Protein AF-A0A8B7N4U1-F1 (afdb_monomer_lite)

Radius of gyration: 38.68 Å; chains: 1; bounding box: 93×61×115 Å

Foldseek 3Di:
DPPQLAFPPPRDHAAPPQQFWFAFPVGDTGGLNVQVVVVVVPFQADPPPGDHGDDDSVPGDTPCVSHPPPDDDPPCPDDPDDPPPPPQADPVPRDGFFKAFLVVRDTDDPVCCVPVNVPTQMDTVCVQPPDPDPVVVVVCCCVDPLVVLVVVLVVLVVVLVVLVVVLVVLVVVLVVVVVVVVVVVVVVVVVVVVVVVCPPPDDPVVVVVVVVVVVVVVVVVVVVVVVSVVSVVVSVVSVVVSVVSVVVSVVSVVVSVCVVRPVLRDAQPLEEEQEAQVSLVVCLRRLHQHDDPHQREYEYAAALVGGHPCLQSSLVSSVVSVHQYAYHNNNQQAPVPPPPFPVCVSCVNVLVVQVLVSYQEYAHADFQVSLVSSQEQHLYYHYEDSFLVCLVRVQNSVVSNVVRLPPDPDPPDPDPDPPPPPDPPLQAREYEYEYDLPYFLVRNPDARPDDLRYAYEYEYEPDALVSLVRVLSNCCNRFQDPDPDQRQHEYEYHACCRDDLVSLLVVLVSCLPGHSHQEYEYEDPPDDPVSVVVSQVSNVVSNRHYDHDDPDD

Organism: Hyalella azteca (NCBI:txid294128)

Structure (mmCIF, N/CA/C/O backbone):
data_AF-A0A8B7N4U1-F1
#
_entry.id   AF-A0A8B7N4U1-F1
#
loop_
_atom_site.group_PDB
_atom_site.id
_atom_site.type_symbol
_atom_site.label_atom_id
_atom_site.label_alt_id
_atom_site.label_comp_id
_atom_site.label_asym_id
_atom_site.label_entity_id
_atom_site.label_seq_id
_atom_site.pdbx_PDB_ins_code
_atom_site.Cartn_x
_atom_site.Cartn_y
_atom_site.Cartn_z
_atom_site.occupancy
_atom_site.B_iso_or_equiv
_atom_site.auth_seq_id
_atom_site.auth_comp_id
_atom_site.auth_asym_id
_atom_site.auth_atom_id
_atom_site.pdbx_PDB_model_num
ATOM 1 N N . MET A 1 1 ? -10.792 -13.891 35.153 1.00 32.00 1 MET A N 1
ATOM 2 C CA . MET A 1 1 ? -9.806 -14.849 35.701 1.00 32.00 1 MET A CA 1
ATOM 3 C C . MET A 1 1 ? -8.761 -14.051 36.466 1.00 32.00 1 MET A C 1
ATOM 5 O O . MET A 1 1 ? -8.187 -13.147 35.876 1.00 32.00 1 MET A O 1
ATOM 9 N N . ASN A 1 2 ? -8.558 -14.320 37.758 1.00 32.09 2 ASN A N 1
ATOM 10 C CA . ASN A 1 2 ? -7.454 -13.729 38.524 1.00 32.09 2 ASN A CA 1
ATOM 11 C C . ASN A 1 2 ? -6.152 -14.365 38.026 1.00 32.09 2 ASN A C 1
ATOM 13 O O . ASN A 1 2 ? -5.870 -15.515 38.356 1.00 32.09 2 ASN A O 1
ATOM 17 N N . VAL A 1 3 ? -5.397 -13.662 37.183 1.00 50.69 3 VAL A N 1
ATOM 18 C CA . VAL A 1 3 ? -4.072 -14.124 36.756 1.00 50.69 3 VAL A CA 1
ATOM 19 C C . VAL A 1 3 ? -3.144 -13.972 37.959 1.00 50.69 3 VAL A C 1
ATOM 21 O O . VAL A 1 3 ? -2.746 -12.863 38.308 1.00 50.69 3 VAL A O 1
ATOM 24 N N . GLN A 1 4 ? -2.862 -15.073 38.655 1.00 59.12 4 GLN A N 1
ATOM 25 C CA . GLN A 1 4 ? -1.887 -15.076 39.743 1.00 59.12 4 GLN A CA 1
ATOM 26 C C . GLN A 1 4 ? -0.494 -14.770 39.175 1.00 59.12 4 GLN A C 1
ATOM 28 O O . GLN A 1 4 ? -0.044 -15.411 38.229 1.00 59.12 4 GLN A O 1
ATOM 33 N N . ALA A 1 5 ? 0.199 -13.791 39.760 1.00 83.56 5 ALA A N 1
ATOM 34 C CA . ALA A 1 5 ? 1.549 -13.369 39.379 1.00 83.56 5 ALA A CA 1
ATOM 35 C C . ALA A 1 5 ? 2.645 -14.325 39.905 1.00 83.56 5 ALA A C 1
ATOM 37 O O . ALA A 1 5 ? 3.668 -13.884 40.433 1.00 83.56 5 ALA A O 1
ATOM 38 N N . LEU A 1 6 ? 2.415 -15.635 39.795 1.00 92.88 6 LEU A N 1
ATOM 39 C CA . LEU A 1 6 ? 3.290 -16.692 40.302 1.00 92.88 6 LEU A CA 1
ATOM 40 C C . LEU A 1 6 ? 3.797 -17.565 39.148 1.00 92.88 6 LEU A C 1
ATOM 42 O O . LEU A 1 6 ? 3.099 -17.789 38.160 1.00 92.88 6 LEU A O 1
ATOM 46 N N . CYS A 1 7 ? 5.022 -18.068 39.270 1.00 95.50 7 CYS A N 1
ATOM 47 C CA . CYS A 1 7 ? 5.574 -19.036 38.328 1.00 95.50 7 CYS A CA 1
ATOM 48 C C . CYS A 1 7 ? 4.971 -20.427 38.575 1.00 95.50 7 CYS A C 1
ATOM 50 O O . CYS A 1 7 ? 5.138 -20.969 39.658 1.00 95.50 7 CYS A O 1
ATOM 52 N N . ASN A 1 8 ? 4.384 -21.069 37.561 1.00 91.94 8 ASN A N 1
ATOM 53 C CA . ASN A 1 8 ? 3.766 -22.402 37.704 1.00 91.94 8 ASN A CA 1
ATOM 54 C C . ASN A 1 8 ? 4.755 -23.562 37.963 1.00 91.94 8 ASN A C 1
ATOM 56 O O . ASN A 1 8 ? 4.328 -24.706 38.072 1.00 91.94 8 ASN A O 1
ATOM 60 N N . VAL A 1 9 ? 6.066 -23.298 37.998 1.00 95.38 9 VAL A N 1
ATOM 61 C CA . VAL A 1 9 ? 7.100 -24.320 38.260 1.00 95.38 9 VAL A CA 1
ATOM 62 C C . VAL A 1 9 ? 7.643 -24.215 39.681 1.00 95.38 9 VAL A C 1
ATOM 64 O O . VAL A 1 9 ? 7.761 -25.227 40.358 1.00 95.38 9 VAL A O 1
ATOM 67 N N . CYS A 1 10 ? 7.992 -23.008 40.133 1.00 96.06 10 CYS A N 1
ATOM 68 C CA . CYS A 1 10 ? 8.557 -22.795 41.470 1.00 96.06 10 CYS A CA 1
ATOM 69 C C . CYS A 1 10 ? 7.592 -22.130 42.455 1.00 96.06 10 CYS A C 1
ATOM 71 O O . CYS A 1 10 ? 7.993 -21.866 43.581 1.00 96.06 10 CYS A O 1
ATOM 73 N N . GLU A 1 11 ? 6.378 -21.787 42.015 1.00 94.69 11 GLU A N 1
ATOM 74 C CA . GLU A 1 11 ? 5.329 -21.090 42.778 1.00 94.69 11 GLU A CA 1
ATOM 75 C C . GLU A 1 11 ? 5.748 -19.730 43.367 1.00 94.69 11 GLU A C 1
ATOM 77 O O . GLU A 1 11 ? 4.992 -19.092 44.094 1.00 94.69 11 GLU A O 1
ATOM 82 N N . ASN A 1 12 ? 6.929 -19.226 43.000 1.00 94.38 12 ASN A N 1
ATOM 83 C CA . ASN A 1 12 ? 7.430 -17.934 43.446 1.00 94.38 12 ASN A CA 1
ATOM 84 C C . ASN A 1 12 ? 6.853 -16.785 42.617 1.00 94.38 12 ASN A C 1
ATOM 86 O O . ASN A 1 12 ? 6.652 -16.895 41.401 1.00 94.38 12 ASN A O 1
ATOM 90 N N . THR A 1 13 ? 6.689 -15.640 43.273 1.00 92.38 13 THR A N 1
ATOM 91 C CA . THR A 1 13 ? 6.266 -14.393 42.642 1.00 92.38 13 THR A CA 1
ATOM 92 C C . THR A 1 13 ? 7.304 -13.886 41.651 1.00 92.38 13 THR A C 1
ATOM 94 O O . THR A 1 13 ? 8.507 -13.860 41.932 1.00 92.38 13 THR A O 1
ATOM 97 N N . PHE A 1 14 ? 6.841 -13.447 40.484 1.00 94.19 14 PHE A N 1
ATOM 98 C CA . PHE A 1 14 ? 7.719 -12.863 39.478 1.00 94.19 14 PHE A CA 1
ATOM 99 C C . PHE A 1 14 ? 8.368 -11.562 39.974 1.00 94.19 14 PHE A C 1
ATOM 101 O O . PHE A 1 14 ? 7.792 -10.820 40.763 1.00 94.19 14 PHE A O 1
ATOM 108 N N . ASN A 1 15 ? 9.583 -11.263 39.514 1.00 90.44 15 ASN A N 1
ATOM 109 C CA . ASN A 1 15 ? 10.292 -10.022 39.833 1.00 90.44 15 ASN A CA 1
ATOM 110 C C . ASN A 1 15 ? 11.235 -9.600 38.691 1.00 90.44 15 ASN A C 1
ATOM 112 O O . ASN A 1 15 ? 11.436 -10.336 37.729 1.00 90.44 15 ASN A O 1
ATOM 116 N N . SER A 1 16 ? 11.832 -8.410 38.772 1.00 87.25 16 SER A N 1
ATOM 117 C CA . SER A 1 16 ? 12.709 -7.872 37.718 1.00 87.25 16 SER A CA 1
ATOM 118 C C . SER A 1 16 ? 14.135 -8.440 37.711 1.00 87.25 16 SER A C 1
ATOM 120 O O . SER A 1 16 ? 14.919 -8.083 36.827 1.00 87.25 16 SER A O 1
ATOM 122 N N . THR A 1 17 ? 14.491 -9.317 38.656 1.00 86.25 17 THR A N 1
ATOM 123 C CA . THR A 1 17 ? 15.868 -9.777 38.888 1.00 86.25 17 THR A CA 1
ATOM 124 C C . THR A 1 17 ? 16.015 -11.284 38.686 1.00 86.25 17 THR A C 1
ATOM 126 O O . THR A 1 17 ? 16.475 -11.713 37.629 1.00 86.25 17 THR A O 1
ATOM 129 N N . THR A 1 18 ? 15.641 -12.087 39.679 1.00 83.19 18 THR A N 1
ATOM 130 C CA . THR A 1 18 ? 15.856 -13.541 39.730 1.00 83.19 18 THR A CA 1
ATOM 131 C C . THR A 1 18 ? 14.679 -14.331 39.171 1.00 83.19 18 THR A C 1
ATOM 133 O O . THR A 1 18 ? 14.874 -15.377 38.558 1.00 83.19 18 THR A O 1
ATOM 136 N N . HIS A 1 19 ? 13.466 -13.800 39.308 1.00 92.62 19 HIS A N 1
ATOM 137 C CA . HIS A 1 19 ? 12.226 -14.427 38.865 1.00 92.62 19 HIS A CA 1
ATOM 138 C C . HIS A 1 19 ? 11.604 -13.656 37.696 1.00 92.62 19 HIS A C 1
ATOM 140 O O . HIS A 1 19 ? 10.411 -13.363 37.703 1.00 92.62 19 HIS A O 1
ATOM 146 N N . LYS A 1 20 ? 12.410 -13.309 36.683 1.00 93.94 20 LYS A N 1
ATOM 147 C CA . LYS A 1 20 ? 11.917 -12.585 35.498 1.00 93.94 20 LYS A CA 1
ATOM 148 C C . LYS A 1 20 ? 10.909 -13.439 34.728 1.00 93.94 20 LYS A C 1
ATOM 150 O O . LYS A 1 20 ? 11.302 -14.528 34.312 1.00 93.94 20 LYS A O 1
ATOM 155 N N . PRO A 1 21 ? 9.664 -12.980 34.523 1.00 95.56 21 PRO A N 1
ATOM 156 C CA . PRO A 1 21 ? 8.657 -13.716 33.764 1.00 95.56 21 PRO A CA 1
ATOM 157 C C . PRO A 1 21 ? 9.014 -13.694 32.278 1.00 95.56 21 PRO A C 1
ATOM 159 O O . PRO A 1 21 ? 9.057 -12.624 31.677 1.00 95.56 21 PRO A O 1
ATOM 162 N N . LEU A 1 22 ? 9.269 -14.854 31.684 1.00 94.69 22 LEU A N 1
ATOM 163 C CA . LEU A 1 22 ? 9.625 -15.018 30.278 1.00 94.69 22 LEU A CA 1
ATOM 164 C C . LEU A 1 22 ? 8.561 -15.819 29.537 1.00 94.69 22 LEU A C 1
ATOM 166 O O . LEU A 1 22 ? 8.131 -16.868 30.019 1.00 94.69 22 LEU A O 1
ATOM 170 N N . VAL A 1 23 ? 8.174 -15.332 28.360 1.00 94.75 23 VAL A N 1
ATOM 171 C CA . VAL A 1 23 ? 7.119 -15.923 27.530 1.00 94.75 23 VAL A CA 1
ATOM 172 C C . VAL A 1 23 ? 7.736 -16.869 26.499 1.00 94.75 23 VAL A C 1
ATOM 174 O O . VAL A 1 23 ? 8.617 -16.478 25.731 1.00 94.75 23 VAL A O 1
ATOM 177 N N . LEU A 1 24 ? 7.280 -18.122 26.476 1.00 94.81 24 LEU A N 1
ATOM 178 C CA . LEU A 1 24 ? 7.635 -19.103 25.442 1.00 94.81 24 LEU A CA 1
ATOM 179 C C . LEU A 1 24 ? 6.849 -18.845 24.142 1.00 94.81 24 LEU A C 1
ATOM 181 O O . LEU A 1 24 ? 5.820 -18.176 24.169 1.00 94.81 24 LEU A O 1
ATOM 185 N N . GLN A 1 25 ? 7.252 -19.431 23.003 1.00 92.56 25 GLN A N 1
ATOM 186 C CA . GLN A 1 25 ? 6.502 -19.285 21.735 1.00 92.56 25 GLN A CA 1
ATOM 187 C C . GLN A 1 25 ? 5.058 -19.814 21.816 1.00 92.56 25 GLN A C 1
ATOM 189 O O . GLN A 1 25 ? 4.204 -19.350 21.070 1.00 92.56 25 GLN A O 1
ATOM 194 N N . CYS A 1 26 ? 4.781 -20.737 22.741 1.00 91.25 26 CYS A N 1
ATOM 195 C CA . CYS A 1 26 ? 3.439 -21.259 23.013 1.00 91.25 26 CYS A CA 1
ATOM 196 C C . CYS A 1 26 ? 2.567 -20.332 23.889 1.00 91.25 26 CYS A C 1
ATOM 198 O O . CYS A 1 26 ? 1.444 -20.692 24.228 1.00 91.25 26 CYS A O 1
ATOM 200 N N . GLY A 1 27 ? 3.087 -19.180 24.331 1.00 87.62 27 GLY A N 1
ATOM 201 C CA . GLY A 1 27 ? 2.367 -18.196 25.151 1.00 87.62 27 GLY A CA 1
ATOM 202 C C . GLY A 1 27 ? 2.411 -18.430 26.668 1.00 87.62 27 GLY A C 1
ATOM 203 O O . GLY A 1 27 ? 2.057 -17.537 27.434 1.00 87.62 27 GLY A O 1
ATOM 204 N N . HIS A 1 28 ? 2.890 -19.586 27.138 1.00 95.50 28 HIS A N 1
ATOM 205 C CA . HIS A 1 28 ? 3.069 -19.836 28.574 1.00 95.50 28 HIS A CA 1
ATOM 206 C C . HIS A 1 28 ? 4.260 -19.061 29.152 1.00 95.50 28 HIS A C 1
ATOM 208 O O . HIS A 1 28 ? 5.283 -18.883 28.485 1.00 95.50 28 HIS A O 1
ATOM 214 N N . THR A 1 29 ? 4.135 -18.640 30.414 1.00 95.62 29 THR A N 1
ATOM 215 C CA . THR A 1 29 ? 5.132 -17.805 31.097 1.00 95.62 29 THR A CA 1
ATOM 216 C C . THR A 1 29 ? 5.749 -18.515 32.298 1.00 95.62 29 THR A C 1
ATOM 218 O O . THR A 1 29 ? 5.033 -19.059 33.136 1.00 95.62 29 THR A O 1
ATOM 221 N N . TYR A 1 30 ? 7.078 -18.461 32.408 1.00 96.69 30 TYR A N 1
ATOM 222 C CA . TYR A 1 30 ? 7.847 -19.036 33.517 1.00 96.69 30 TYR A CA 1
ATOM 223 C C . TYR A 1 30 ? 8.977 -18.104 33.929 1.00 96.69 30 TYR A C 1
ATOM 225 O O . TYR A 1 30 ? 9.376 -17.222 33.171 1.00 96.69 30 TYR A O 1
ATOM 233 N N . CYS A 1 31 ? 9.511 -18.281 35.134 1.00 97.44 31 CYS A N 1
ATOM 234 C CA . CYS A 1 31 ? 10.613 -17.445 35.581 1.00 97.44 31 CYS A CA 1
ATOM 235 C C . CYS A 1 31 ? 11.935 -17.866 34.909 1.00 97.44 31 CYS A C 1
ATOM 237 O O . CYS A 1 31 ? 12.134 -19.037 34.577 1.00 97.44 31 CYS A O 1
ATOM 239 N N . LEU A 1 32 ? 12.859 -16.915 34.724 1.00 96.25 32 LEU A N 1
ATOM 240 C CA . LEU A 1 32 ? 14.165 -17.177 34.106 1.00 96.25 32 LEU A CA 1
ATOM 241 C C . LEU A 1 32 ? 14.942 -18.307 34.792 1.00 96.25 32 LEU A C 1
ATOM 243 O O . LEU A 1 32 ? 15.583 -19.092 34.098 1.00 96.25 32 LEU A O 1
ATOM 247 N N . ALA A 1 33 ? 14.884 -18.394 36.124 1.00 96.31 33 ALA A N 1
ATOM 248 C CA . ALA A 1 33 ? 15.535 -19.468 36.871 1.00 96.31 33 ALA A CA 1
ATOM 249 C C . ALA A 1 33 ? 15.010 -20.848 36.434 1.00 96.31 33 ALA A C 1
ATOM 251 O O . ALA A 1 33 ? 15.790 -21.676 35.974 1.00 96.31 33 ALA A O 1
ATOM 252 N N . CYS A 1 34 ? 13.688 -21.044 36.431 1.00 97.25 34 CYS A N 1
ATOM 253 C CA . CYS A 1 34 ? 13.081 -22.311 36.021 1.00 97.25 34 CYS A CA 1
ATOM 254 C C . CYS A 1 34 ? 13.363 -22.664 34.557 1.00 97.25 34 CYS A C 1
ATOM 256 O O . CYS A 1 34 ? 13.608 -23.826 34.246 1.00 97.25 34 CYS A O 1
ATOM 258 N N . LEU A 1 35 ? 13.353 -21.688 33.641 1.00 96.38 35 LEU A N 1
ATOM 259 C CA . LEU A 1 35 ? 13.675 -21.973 32.239 1.00 96.38 35 LEU A CA 1
ATOM 260 C C . LEU A 1 35 ? 15.131 -22.406 32.055 1.00 96.38 35 LEU A C 1
ATOM 262 O O . LEU A 1 35 ? 15.385 -23.291 31.243 1.00 96.38 35 LEU A O 1
ATOM 266 N N . LYS A 1 36 ? 16.076 -21.837 32.814 1.00 95.50 36 LYS A N 1
ATOM 267 C CA . LYS A 1 36 ? 17.475 -22.289 32.795 1.00 95.50 36 LYS A CA 1
ATOM 268 C C . LYS A 1 36 ? 17.616 -23.722 33.297 1.00 95.50 36 LYS A C 1
ATOM 270 O O . LYS A 1 36 ? 18.335 -24.493 32.669 1.00 95.50 36 LYS A O 1
ATOM 275 N N . ASP A 1 37 ? 16.904 -24.084 34.360 1.00 95.50 37 ASP A N 1
ATOM 276 C CA . ASP A 1 37 ? 16.927 -25.445 34.909 1.00 95.50 37 ASP A CA 1
ATOM 277 C C . ASP A 1 37 ? 16.349 -26.473 33.922 1.00 95.50 37 ASP A C 1
ATOM 279 O O . ASP A 1 37 ? 16.853 -27.586 33.777 1.00 95.50 37 ASP A O 1
ATOM 283 N N . ILE A 1 38 ? 15.318 -26.093 33.164 1.00 95.12 38 ILE A N 1
ATOM 284 C CA . ILE A 1 38 ? 14.782 -26.960 32.110 1.00 95.12 38 ILE A CA 1
ATOM 285 C C . ILE A 1 38 ? 15.762 -27.046 30.932 1.00 95.12 38 ILE A C 1
ATOM 287 O O . ILE A 1 38 ? 15.985 -28.133 30.400 1.00 95.12 38 ILE A O 1
ATOM 291 N N . GLU A 1 39 ? 16.399 -25.939 30.538 1.00 94.56 39 GLU A N 1
ATOM 292 C CA . GLU A 1 39 ? 17.424 -25.956 29.488 1.00 94.56 39 GLU A CA 1
ATOM 293 C C . GLU A 1 39 ? 18.609 -26.869 29.840 1.00 94.56 39 GLU A C 1
ATOM 295 O O . GLU A 1 39 ? 19.100 -27.572 28.955 1.00 94.56 39 GLU A O 1
ATOM 300 N N . THR A 1 40 ? 19.043 -26.914 31.105 1.00 94.12 40 THR A N 1
ATOM 301 C CA . THR A 1 40 ? 20.128 -27.806 31.556 1.00 94.12 40 THR A CA 1
ATOM 302 C C . THR A 1 40 ? 19.707 -29.273 31.621 1.00 94.12 40 THR A C 1
ATOM 304 O O . THR A 1 40 ? 20.548 -30.148 31.426 1.00 94.12 40 THR A O 1
ATOM 307 N N . SER A 1 41 ? 18.412 -29.564 31.796 1.00 89.69 41 SER A N 1
ATOM 308 C CA . SER A 1 41 ? 17.861 -30.929 31.728 1.00 89.69 41 SER A CA 1
ATOM 309 C C . SER A 1 41 ? 17.819 -31.527 30.306 1.00 89.69 41 SER A C 1
ATOM 311 O O . SER A 1 41 ? 17.532 -32.711 30.129 1.00 89.69 41 SER A O 1
ATOM 313 N N . GLY A 1 42 ? 18.129 -30.724 29.279 1.00 85.19 42 GLY A N 1
ATOM 314 C CA . GLY A 1 42 ? 18.371 -31.174 27.905 1.00 85.19 42 GLY A CA 1
ATOM 315 C C . GLY A 1 42 ? 17.155 -31.168 26.974 1.00 85.19 42 GLY A C 1
ATOM 316 O O . GLY A 1 42 ? 17.333 -31.282 25.762 1.00 85.19 42 GLY A O 1
ATOM 317 N N . LYS A 1 43 ? 15.930 -30.986 27.484 1.00 89.75 43 LYS A N 1
ATOM 318 C CA . LYS A 1 43 ? 14.716 -30.885 26.653 1.00 89.75 43 LYS A CA 1
ATOM 319 C C . LYS A 1 43 ? 13.991 -29.567 26.900 1.00 89.75 43 LYS A C 1
ATOM 321 O O . LYS A 1 43 ? 13.402 -29.363 27.955 1.00 89.75 43 LYS A O 1
ATOM 326 N N . LYS A 1 44 ? 13.985 -28.695 25.891 1.00 95.06 44 LYS A N 1
ATOM 327 C CA . LYS A 1 44 ? 13.335 -27.375 25.913 1.00 95.06 44 LYS A CA 1
ATOM 328 C C . LYS A 1 44 ? 11.830 -27.477 25.664 1.00 95.06 44 LYS A C 1
ATOM 330 O O . LYS A 1 44 ? 11.326 -26.937 24.687 1.00 95.06 44 LYS A O 1
ATOM 335 N N . LEU A 1 45 ? 11.127 -28.226 26.511 1.00 96.06 45 LEU A N 1
ATOM 336 C CA . LEU A 1 45 ? 9.688 -28.471 26.388 1.00 96.06 45 LEU A CA 1
ATOM 337 C C . LEU A 1 45 ? 8.918 -27.684 27.442 1.00 96.06 45 LEU A C 1
ATOM 339 O O . LEU A 1 45 ? 9.232 -27.768 28.629 1.00 96.06 45 LEU A O 1
ATOM 343 N N . CYS A 1 46 ? 7.896 -26.945 27.013 1.00 96.19 46 CYS A N 1
ATOM 344 C CA . CYS A 1 46 ? 7.023 -26.185 27.901 1.00 96.19 46 CYS A CA 1
ATOM 345 C C . CYS A 1 46 ? 6.428 -27.096 28.996 1.00 96.19 46 CYS A C 1
ATOM 347 O O . CYS A 1 46 ? 5.774 -28.081 28.651 1.00 96.19 46 CYS A O 1
ATOM 349 N N . PRO A 1 47 ? 6.579 -26.771 30.294 1.00 95.38 47 PRO A N 1
ATOM 350 C CA . PRO A 1 47 ? 6.007 -27.569 31.381 1.00 95.38 47 PRO A CA 1
ATOM 351 C C . PRO A 1 47 ? 4.493 -27.804 31.268 1.00 95.38 47 PRO A C 1
ATOM 353 O O . PRO A 1 47 ? 4.027 -28.904 31.553 1.00 95.38 47 PRO A O 1
ATOM 356 N N . SER A 1 48 ? 3.735 -26.804 30.804 1.00 94.19 48 SER A N 1
ATOM 357 C CA . SER A 1 48 ? 2.275 -26.892 30.664 1.00 94.19 48 SER A CA 1
ATOM 358 C C . SER A 1 48 ? 1.814 -27.661 29.423 1.00 94.19 48 SER A C 1
ATOM 360 O O . SER A 1 48 ? 0.973 -28.545 29.538 1.00 94.19 48 SER A O 1
ATOM 362 N N . CYS A 1 49 ? 2.324 -27.328 28.230 1.00 94.88 49 CYS A N 1
ATOM 363 C CA . CYS A 1 49 ? 1.799 -27.875 26.965 1.00 94.88 49 CYS A CA 1
ATOM 364 C C . CYS A 1 49 ? 2.751 -28.830 26.235 1.00 94.88 49 CYS A C 1
ATOM 366 O O . CYS A 1 49 ? 2.373 -29.407 25.222 1.00 94.88 49 CYS A O 1
ATOM 368 N N . ARG A 1 50 ? 3.977 -29.014 26.738 1.00 95.88 50 ARG A N 1
ATOM 369 C CA . ARG A 1 50 ? 5.039 -29.848 26.148 1.00 95.88 50 ARG A CA 1
ATOM 370 C C . ARG A 1 50 ? 5.497 -29.433 24.746 1.00 95.88 50 ARG A C 1
ATOM 372 O O . ARG A 1 50 ? 6.248 -30.178 24.127 1.00 95.88 50 ARG A O 1
ATOM 379 N N . GLU A 1 51 ? 5.110 -28.255 24.260 1.00 94.44 51 GLU A N 1
ATOM 380 C CA . GLU A 1 51 ? 5.653 -27.704 23.014 1.00 94.44 51 GLU A CA 1
ATOM 381 C C . GLU A 1 51 ? 7.125 -27.314 23.172 1.00 94.44 51 GLU A C 1
ATOM 383 O O . GLU A 1 51 ? 7.531 -26.767 24.203 1.00 94.44 51 GLU A O 1
ATOM 388 N N . GLU A 1 52 ? 7.922 -27.585 22.138 1.00 95.12 52 GLU A N 1
ATOM 389 C CA . GLU A 1 52 ? 9.336 -27.226 22.106 1.00 95.12 52 GLU A CA 1
ATOM 390 C C . GLU A 1 52 ? 9.521 -25.724 21.854 1.00 95.12 52 GLU A C 1
ATOM 392 O O . GLU A 1 52 ? 8.985 -25.176 20.888 1.00 95.12 52 GLU A O 1
ATOM 397 N N . TRP A 1 53 ? 10.316 -25.055 22.693 1.00 94.75 53 TRP A N 1
ATOM 398 C CA . TRP A 1 53 ? 10.700 -23.662 22.468 1.00 94.75 53 TRP A CA 1
ATOM 399 C C . TRP A 1 53 ? 12.082 -23.554 21.826 1.00 94.75 53 TRP A C 1
ATOM 401 O O . TRP A 1 53 ? 13.010 -24.310 22.121 1.00 94.75 53 TRP A O 1
ATOM 411 N N . ARG A 1 54 ? 12.247 -22.551 20.961 1.00 92.31 54 ARG A N 1
ATOM 412 C CA . ARG A 1 54 ? 13.511 -22.288 20.256 1.00 92.31 54 ARG A CA 1
ATOM 413 C C . ARG A 1 54 ? 14.284 -21.147 20.912 1.00 92.31 54 ARG A C 1
ATOM 415 O O . ARG A 1 54 ? 13.690 -20.192 21.408 1.00 92.31 54 ARG A O 1
ATOM 422 N N . GLY A 1 55 ? 15.613 -21.212 20.842 1.00 88.19 55 GLY A N 1
ATOM 423 C CA . GLY A 1 55 ? 16.510 -20.162 21.341 1.00 88.19 55 GLY A CA 1
ATOM 424 C C . GLY A 1 55 ? 17.007 -20.390 22.771 1.00 88.19 55 GLY A C 1
ATOM 425 O O . GLY A 1 55 ? 16.815 -21.460 23.340 1.00 88.19 55 GLY A O 1
ATOM 426 N N . ASN A 1 56 ? 17.722 -19.404 23.318 1.00 89.31 56 ASN A N 1
ATOM 427 C CA . ASN A 1 56 ? 18.229 -19.404 24.696 1.00 89.31 56 ASN A CA 1
ATOM 428 C C . ASN A 1 56 ? 17.239 -18.670 25.613 1.00 89.31 56 ASN A C 1
ATOM 430 O O . ASN A 1 56 ? 16.774 -17.594 25.233 1.00 89.31 56 ASN A O 1
ATOM 434 N N . SER A 1 57 ? 16.973 -19.206 26.807 1.00 90.06 57 SER A N 1
ATOM 435 C CA . SER A 1 57 ? 16.075 -18.614 27.813 1.00 90.06 57 SER A CA 1
ATOM 436 C C . SER A 1 57 ? 16.309 -17.110 28.033 1.00 90.06 57 SER A C 1
ATOM 438 O O . SER A 1 57 ? 15.355 -16.341 28.080 1.00 90.06 57 SER A O 1
ATOM 440 N N . ASN A 1 58 ? 17.561 -16.641 28.051 1.00 87.75 58 ASN A N 1
ATOM 441 C CA . ASN A 1 58 ? 17.897 -15.224 28.266 1.00 87.75 58 ASN A CA 1
ATOM 442 C C . ASN A 1 58 ? 17.468 -14.276 27.125 1.00 87.75 58 ASN A C 1
ATOM 444 O O . ASN A 1 58 ? 17.532 -13.061 27.295 1.00 87.75 58 ASN A O 1
ATOM 448 N N . LYS A 1 59 ? 17.094 -14.809 25.955 1.00 88.31 59 LYS A N 1
ATOM 449 C CA . LYS A 1 59 ? 16.651 -14.036 24.781 1.00 88.31 59 LYS A CA 1
ATOM 450 C C . LYS A 1 59 ? 15.132 -14.050 24.594 1.00 88.31 59 LYS A C 1
ATOM 452 O O . LYS A 1 59 ? 14.645 -13.481 23.621 1.00 88.31 59 LYS A O 1
ATOM 457 N N . LEU A 1 60 ? 14.396 -14.727 25.473 1.00 89.69 60 LEU A N 1
ATOM 458 C CA . LEU A 1 60 ? 12.941 -14.771 25.394 1.00 89.69 60 LEU A CA 1
ATOM 459 C C . LEU A 1 60 ? 12.324 -13.432 25.845 1.00 89.69 60 LEU A C 1
ATOM 461 O O . LEU A 1 60 ? 12.911 -12.742 26.683 1.00 89.69 60 LEU A O 1
ATOM 465 N N . PRO A 1 61 ? 11.150 -13.047 25.312 1.00 89.12 61 PRO A N 1
ATOM 466 C CA . PRO A 1 61 ? 10.457 -11.830 25.728 1.00 89.12 61 PRO A CA 1
ATOM 467 C C . PRO A 1 61 ? 10.086 -11.847 27.217 1.00 89.12 61 PRO A C 1
ATOM 469 O O . PRO A 1 61 ? 9.598 -12.857 27.725 1.00 89.12 61 PRO A O 1
ATOM 472 N N . ILE A 1 62 ? 10.273 -10.716 27.906 1.00 88.06 62 ILE A N 1
ATOM 473 C CA . ILE A 1 62 ? 9.892 -10.539 29.317 1.00 88.06 62 ILE A CA 1
ATOM 474 C C . ILE A 1 62 ? 8.438 -10.044 29.407 1.00 88.06 62 ILE A C 1
ATOM 476 O O . ILE A 1 62 ? 8.093 -9.031 28.801 1.00 88.06 62 ILE A O 1
ATOM 480 N N . CYS A 1 63 ? 7.593 -10.703 30.207 1.00 84.00 63 CYS A N 1
ATOM 481 C CA . CYS A 1 63 ? 6.217 -10.273 30.486 1.00 84.00 63 CYS A CA 1
ATOM 482 C C . CYS A 1 63 ? 6.162 -9.332 31.701 1.00 84.00 63 CYS A C 1
ATOM 484 O O . CYS A 1 63 ? 5.859 -9.737 32.823 1.00 84.00 63 CYS A O 1
ATOM 486 N N . TYR A 1 64 ? 6.462 -8.049 31.491 1.00 78.56 64 TYR A N 1
ATOM 487 C CA . TYR A 1 64 ? 6.550 -7.060 32.576 1.00 78.56 64 TYR A CA 1
ATOM 488 C C . TYR A 1 64 ? 5.256 -6.881 33.391 1.00 78.56 64 TYR A C 1
ATOM 490 O O . TYR A 1 64 ? 5.340 -6.480 34.549 1.00 78.56 64 TYR A O 1
ATOM 498 N N . MET A 1 65 ? 4.085 -7.218 32.833 1.00 67.31 65 MET A N 1
ATOM 499 C CA . MET A 1 65 ? 2.794 -7.156 33.539 1.00 67.31 65 MET A CA 1
ATOM 500 C C . MET A 1 65 ? 2.718 -8.072 34.764 1.00 67.31 65 MET A C 1
ATOM 502 O O . MET A 1 65 ? 1.949 -7.807 35.682 1.00 67.31 65 MET A O 1
ATOM 506 N N . LEU A 1 66 ? 3.512 -9.145 34.787 1.00 82.19 66 LEU A N 1
ATOM 507 C CA . LEU A 1 66 ? 3.501 -10.116 35.877 1.00 82.19 66 LEU A CA 1
ATOM 508 C C . LEU A 1 66 ? 4.454 -9.742 37.019 1.00 82.19 66 LEU A C 1
ATOM 510 O O . LEU A 1 66 ? 4.435 -10.411 38.043 1.00 82.19 66 LEU A O 1
ATOM 514 N N . ILE A 1 67 ? 5.269 -8.688 36.879 1.00 86.00 67 ILE A N 1
ATOM 515 C CA . ILE A 1 67 ? 6.181 -8.213 37.931 1.00 86.00 67 ILE A CA 1
ATOM 516 C C . ILE A 1 67 ? 5.405 -7.296 38.896 1.00 86.00 67 ILE A C 1
ATOM 518 O O . ILE A 1 67 ? 5.067 -6.167 38.520 1.00 86.00 67 ILE A O 1
ATOM 522 N N . PRO A 1 68 ? 5.154 -7.707 40.154 1.00 72.44 68 PRO A N 1
ATOM 523 C CA . PRO A 1 68 ? 4.522 -6.848 41.146 1.00 72.44 68 PRO A CA 1
ATOM 524 C C . PRO A 1 68 ? 5.417 -5.638 41.429 1.00 72.44 68 PRO A C 1
ATOM 526 O O . PRO A 1 68 ? 6.614 -5.781 41.677 1.00 72.44 68 PRO A O 1
ATOM 529 N N . GLY A 1 69 ? 4.838 -4.437 41.386 1.00 63.28 69 GLY A N 1
ATOM 530 C CA . GLY A 1 69 ? 5.561 -3.189 41.659 1.00 63.28 69 GLY A CA 1
ATOM 531 C C . GLY A 1 69 ? 6.198 -2.502 40.444 1.00 63.28 69 GLY A C 1
ATOM 532 O O . GLY A 1 69 ? 6.846 -1.476 40.619 1.00 63.28 69 GLY A O 1
ATOM 533 N N . ALA A 1 70 ? 5.969 -2.975 39.210 1.00 51.06 70 ALA A N 1
ATOM 534 C CA . ALA A 1 70 ? 6.295 -2.203 37.998 1.00 51.06 70 ALA A CA 1
ATOM 535 C C . ALA A 1 70 ? 5.418 -0.938 37.822 1.00 51.06 70 ALA A C 1
ATOM 537 O O . ALA A 1 70 ? 5.691 -0.101 36.962 1.00 51.06 70 ALA A O 1
ATOM 538 N N . ASN A 1 71 ? 4.395 -0.780 38.668 1.00 47.41 71 ASN A N 1
ATOM 539 C CA . ASN A 1 71 ? 3.666 0.464 38.879 1.00 47.41 71 ASN A CA 1
ATOM 540 C C . ASN A 1 71 ? 4.292 1.193 40.077 1.00 47.41 71 ASN A C 1
ATOM 542 O O . ASN A 1 71 ? 3.835 1.044 41.211 1.00 47.41 71 ASN A O 1
ATOM 546 N N . MET A 1 72 ? 5.342 1.983 39.842 1.00 42.12 72 MET A N 1
ATOM 547 C CA . MET A 1 72 ? 5.625 3.077 40.766 1.00 42.12 72 MET A CA 1
ATOM 548 C C . MET A 1 72 ? 4.468 4.067 40.647 1.00 42.12 72 MET A C 1
ATOM 550 O O . MET A 1 72 ? 4.293 4.699 39.608 1.00 42.12 72 MET A O 1
ATOM 554 N N . ALA A 1 73 ? 3.666 4.174 41.706 1.00 41.75 73 ALA A N 1
ATOM 555 C CA . ALA A 1 73 ? 2.798 5.323 41.902 1.00 41.75 73 ALA A CA 1
ATOM 556 C C . ALA A 1 73 ? 3.641 6.601 41.724 1.00 41.75 73 ALA A C 1
ATOM 558 O O . ALA A 1 73 ? 4.760 6.654 42.256 1.00 41.75 73 ALA A O 1
ATOM 559 N N . PRO A 1 74 ? 3.155 7.625 40.999 1.00 44.78 74 PRO A N 1
ATOM 560 C CA . PRO A 1 74 ? 3.807 8.921 41.001 1.00 44.78 74 PRO A CA 1
ATOM 561 C C . PRO A 1 74 ? 3.940 9.359 42.456 1.00 44.78 74 PRO A C 1
ATOM 563 O O . PRO A 1 74 ? 2.952 9.394 43.193 1.00 44.78 74 PRO A O 1
ATOM 566 N N . LYS A 1 75 ? 5.168 9.653 42.892 1.00 41.66 75 LYS A N 1
ATOM 567 C CA . LYS A 1 75 ? 5.378 10.350 44.156 1.00 41.66 75 LYS A CA 1
ATOM 568 C C . LYS A 1 75 ? 4.587 11.649 44.064 1.00 41.66 75 LYS A C 1
ATOM 570 O O . LYS A 1 75 ? 4.977 12.550 43.328 1.00 41.66 75 LYS A O 1
ATOM 575 N N . ALA A 1 76 ? 3.490 11.726 44.808 1.00 44.84 76 ALA A N 1
ATOM 576 C CA . ALA A 1 76 ? 2.813 12.971 45.114 1.00 44.84 76 ALA A CA 1
ATOM 577 C C . ALA A 1 76 ? 3.749 13.800 46.006 1.00 44.84 76 ALA A C 1
ATOM 579 O O . ALA A 1 76 ? 3.629 13.814 47.228 1.00 44.84 76 ALA A O 1
ATOM 580 N N . ALA A 1 77 ? 4.748 14.429 45.391 1.00 41.34 77 ALA A N 1
ATOM 581 C CA . ALA A 1 77 ? 5.346 15.631 45.931 1.00 41.34 77 ALA A CA 1
ATOM 582 C C . ALA A 1 77 ? 4.446 16.765 45.449 1.00 41.34 77 ALA A C 1
ATOM 584 O O . ALA A 1 77 ? 4.340 17.017 44.250 1.00 41.34 77 ALA A O 1
ATOM 585 N N . GLY A 1 78 ? 3.696 17.326 46.393 1.00 48.66 78 GLY A N 1
ATOM 586 C CA . GLY A 1 78 ? 2.740 18.379 46.121 1.00 48.66 78 GLY A CA 1
ATOM 587 C C . GLY A 1 78 ? 3.407 19.576 45.463 1.00 48.66 78 GLY A C 1
ATOM 588 O O . GLY A 1 78 ? 4.430 20.056 45.935 1.00 48.66 78 GLY A O 1
ATOM 589 N N . ASP A 1 79 ? 2.761 20.079 44.421 1.00 38.06 79 ASP A N 1
ATOM 590 C CA . ASP A 1 79 ? 2.579 21.512 44.304 1.00 38.06 79 ASP A CA 1
ATOM 591 C C . ASP A 1 79 ? 1.231 21.780 43.636 1.00 38.06 79 ASP A C 1
ATOM 593 O O . ASP A 1 79 ? 0.942 21.337 42.523 1.00 38.06 79 ASP A O 1
ATOM 597 N N . ALA A 1 80 ? 0.354 22.450 44.378 1.00 47.50 80 ALA A N 1
ATOM 598 C CA . ALA A 1 80 ? -0.978 22.826 43.943 1.00 47.50 80 ALA A CA 1
ATOM 599 C C . ALA A 1 80 ? -0.883 24.072 43.057 1.00 47.50 80 ALA A C 1
ATOM 601 O O . ALA A 1 80 ? -1.255 25.167 43.462 1.00 47.50 80 ALA A O 1
ATOM 602 N N . THR A 1 81 ? -0.370 23.918 41.838 1.00 49.16 81 THR A N 1
ATOM 603 C CA . THR A 1 81 ? -0.470 24.947 40.795 1.00 49.16 81 THR A CA 1
ATOM 604 C C . THR A 1 81 ? -0.731 24.291 39.441 1.00 49.16 81 THR A C 1
ATOM 606 O O . THR A 1 81 ? 0.179 23.882 38.738 1.00 49.16 81 THR A O 1
ATOM 609 N N . GLY A 1 82 ? -2.018 24.189 39.086 1.00 48.44 82 GLY A N 1
ATOM 610 C CA . GLY A 1 82 ? -2.506 23.876 37.739 1.00 48.44 82 GLY A CA 1
ATOM 611 C C . GLY A 1 82 ? -2.041 22.534 37.171 1.00 48.44 82 GLY A C 1
ATOM 612 O O . GLY A 1 82 ? -1.021 22.476 36.492 1.00 48.44 82 GLY A O 1
ATOM 613 N N . ASN A 1 83 ? -2.837 21.475 37.360 1.00 50.16 83 ASN A N 1
ATOM 614 C CA . ASN A 1 83 ? -2.652 20.190 36.677 1.00 50.16 83 ASN A CA 1
ATOM 615 C C . ASN A 1 83 ? -2.657 20.390 35.150 1.00 50.16 83 ASN A C 1
ATOM 617 O O . ASN A 1 83 ? -3.704 20.333 34.504 1.00 50.16 83 ASN A O 1
ATOM 621 N N . LYS A 1 84 ? -1.484 20.616 34.553 1.00 62.53 84 LYS A N 1
ATOM 622 C CA . LYS A 1 84 ? -1.289 20.433 33.118 1.00 62.53 84 LYS A CA 1
ATOM 623 C C . LYS A 1 84 ? -1.421 18.941 32.857 1.00 62.53 84 LYS A C 1
ATOM 625 O O . LYS A 1 84 ? -0.549 18.163 33.231 1.00 62.53 84 LYS A O 1
ATOM 630 N N . VAL A 1 85 ? -2.536 18.553 32.249 1.00 64.31 85 VAL A N 1
ATOM 631 C CA . VAL A 1 85 ? -2.703 17.211 31.696 1.00 64.31 85 VAL A CA 1
ATOM 632 C C . VAL A 1 85 ? -1.593 17.007 30.666 1.00 64.31 85 VAL A C 1
ATOM 634 O O . VAL A 1 85 ? -1.490 17.775 29.708 1.00 64.31 85 VAL A O 1
ATOM 637 N N . ASP A 1 86 ? -0.731 16.016 30.890 1.00 74.44 86 ASP A N 1
ATOM 638 C CA . ASP A 1 86 ? 0.268 15.618 29.904 1.00 74.44 86 ASP A CA 1
ATOM 639 C C . ASP A 1 86 ? -0.416 14.763 28.834 1.00 74.44 86 ASP A C 1
ATOM 641 O O . ASP A 1 86 ? -0.661 13.571 29.020 1.00 74.44 86 ASP A O 1
ATOM 645 N N . TYR A 1 87 ? -0.754 15.397 27.712 1.00 74.44 87 TYR A N 1
ATOM 646 C CA . TYR A 1 87 ? -1.397 14.746 26.567 1.00 74.44 87 TYR A CA 1
ATOM 647 C C . TYR A 1 87 ? -0.515 13.683 25.895 1.00 74.44 87 TYR A C 1
ATOM 649 O O . TYR A 1 87 ? -1.005 12.935 25.053 1.00 74.44 87 TYR A O 1
ATOM 657 N N . ASN A 1 88 ? 0.762 13.570 26.275 1.00 81.94 88 ASN A N 1
ATOM 658 C CA . ASN A 1 88 ? 1.645 12.507 25.799 1.00 81.94 88 ASN A CA 1
ATOM 659 C C . ASN A 1 88 ? 1.504 11.213 26.609 1.00 81.94 88 ASN A C 1
ATOM 661 O O . ASN A 1 88 ? 2.265 10.274 26.386 1.00 81.94 88 ASN A O 1
ATOM 665 N N . MET A 1 89 ? 0.560 11.137 27.549 1.00 84.12 89 MET A N 1
ATOM 666 C CA . MET A 1 89 ? 0.364 9.967 28.399 1.00 84.12 89 MET A CA 1
ATOM 667 C C . MET A 1 89 ? -0.826 9.130 27.930 1.00 84.12 89 MET A C 1
ATOM 669 O O . MET A 1 89 ? -1.939 9.614 27.742 1.00 84.12 89 MET A O 1
ATOM 673 N N . CYS A 1 90 ? -0.600 7.830 27.777 1.00 81.06 90 CYS A N 1
ATOM 674 C CA . CYS A 1 90 ? -1.639 6.861 27.474 1.00 81.06 90 CYS A CA 1
ATOM 675 C C . CYS A 1 90 ? -2.631 6.769 28.638 1.00 81.06 90 CYS A C 1
ATOM 677 O O . CYS A 1 90 ? -2.234 6.494 29.772 1.00 81.06 90 CYS A O 1
ATOM 679 N N . LEU A 1 91 ? -3.923 6.925 28.346 1.00 74.69 91 LEU A N 1
ATOM 680 C CA . LEU A 1 91 ? -4.990 6.884 29.352 1.00 74.69 91 LEU A CA 1
ATOM 681 C C . LEU A 1 91 ? -5.120 5.520 30.047 1.00 74.69 91 LEU A C 1
ATOM 683 O O . LEU A 1 91 ? -5.457 5.472 31.224 1.00 74.69 91 LEU A O 1
ATOM 687 N N . LEU A 1 92 ? -4.835 4.419 29.343 1.00 79.19 92 LEU A N 1
ATOM 688 C CA . LEU A 1 92 ? -4.989 3.061 29.882 1.00 79.19 92 LEU A CA 1
ATOM 689 C C . LEU A 1 92 ? -3.832 2.647 30.793 1.00 79.19 92 LEU A C 1
ATOM 691 O O . LEU A 1 92 ? -4.023 1.925 31.768 1.00 79.19 92 LEU A O 1
ATOM 695 N N . HIS A 1 93 ? -2.618 3.082 30.463 1.00 83.19 93 HIS A N 1
ATOM 696 C CA . HIS A 1 93 ? -1.399 2.545 31.070 1.00 83.19 93 HIS A CA 1
ATOM 697 C C . HIS A 1 93 ? -0.549 3.584 31.791 1.00 83.19 93 HIS A C 1
ATOM 699 O O . HIS A 1 93 ? 0.460 3.216 32.398 1.00 83.19 93 HIS A O 1
ATOM 705 N N . SER A 1 94 ? -0.914 4.862 31.668 1.00 83.44 94 SER A N 1
ATOM 706 C CA . SER A 1 94 ? -0.160 6.004 32.186 1.00 83.44 94 SER A CA 1
ATOM 707 C C . SER A 1 94 ? 1.322 5.955 31.779 1.00 83.44 94 SER A C 1
ATOM 709 O O . SER A 1 94 ? 2.201 6.238 32.588 1.00 83.44 94 SER A O 1
ATOM 711 N N . CYS A 1 95 ? 1.604 5.555 30.529 1.00 86.75 95 CYS A N 1
ATOM 712 C CA . CYS A 1 95 ? 2.933 5.620 29.910 1.00 86.75 95 CYS A CA 1
ATOM 713 C C . CYS A 1 95 ? 2.999 6.600 28.743 1.00 86.75 95 CYS A C 1
ATOM 715 O O . CYS A 1 95 ? 1.983 6.862 28.105 1.00 86.75 95 CYS A O 1
ATOM 717 N N . THR A 1 96 ? 4.209 7.065 28.426 1.00 89.12 96 THR A N 1
ATOM 718 C CA . THR A 1 96 ? 4.486 7.910 27.263 1.00 89.12 96 THR A CA 1
ATOM 719 C C . THR A 1 96 ? 4.044 7.237 25.969 1.00 89.12 96 THR A C 1
ATOM 721 O O . THR A 1 96 ? 4.414 6.101 25.657 1.00 89.12 96 THR A O 1
ATOM 724 N N . ILE A 1 97 ? 3.215 7.944 25.216 1.00 87.81 97 ILE A N 1
ATOM 725 C CA . ILE A 1 97 ? 2.802 7.598 23.868 1.00 87.81 97 ILE A CA 1
ATOM 726 C C . ILE A 1 97 ? 3.997 7.848 22.950 1.00 87.81 97 ILE A C 1
ATOM 728 O O . ILE A 1 97 ? 4.477 8.968 22.828 1.00 87.81 97 ILE A O 1
ATOM 732 N N . GLU A 1 98 ? 4.480 6.790 22.309 1.00 90.56 98 GLU A N 1
ATOM 733 C CA . GLU A 1 98 ? 5.706 6.839 21.495 1.00 90.56 98 GLU A CA 1
ATOM 734 C C . GLU A 1 98 ? 5.490 6.269 20.084 1.00 90.56 98 GLU A C 1
ATOM 736 O O . GLU A 1 98 ? 6.317 6.461 19.193 1.00 90.56 98 GLU A O 1
ATOM 741 N N . HIS A 1 99 ? 4.362 5.591 19.849 1.00 86.44 99 HIS A N 1
ATOM 742 C CA . HIS A 1 99 ? 4.117 4.844 18.620 1.00 86.44 99 HIS A CA 1
ATOM 743 C C . HIS A 1 99 ? 2.715 5.097 18.069 1.00 86.44 99 HIS A C 1
ATOM 745 O O . HIS A 1 99 ? 1.770 5.364 18.810 1.00 86.44 99 HIS A O 1
ATOM 751 N N . TRP A 1 100 ? 2.561 4.920 16.765 1.00 84.69 100 TRP A N 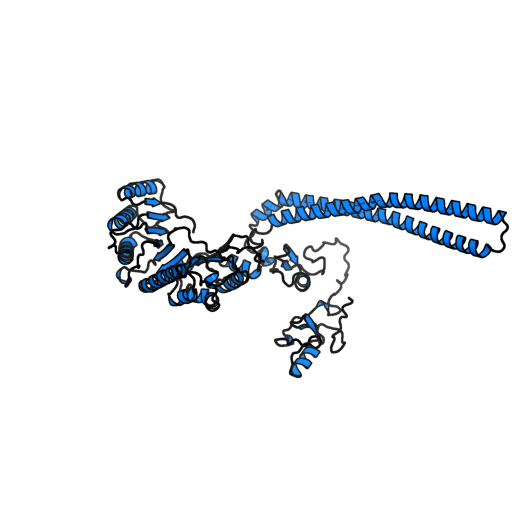1
ATOM 752 C CA . TRP A 1 100 ? 1.295 4.932 16.054 1.00 84.69 100 TRP A CA 1
ATOM 753 C C . TRP A 1 100 ? 0.970 3.531 15.544 1.00 84.69 100 TRP A C 1
ATOM 755 O O . TRP A 1 100 ? 1.745 2.936 14.789 1.00 84.69 100 TRP A O 1
ATOM 765 N N . CYS A 1 101 ? -0.187 3.000 15.935 1.00 81.88 101 CYS A N 1
ATOM 766 C CA . CYS A 1 101 ? -0.702 1.757 15.383 1.00 81.88 101 CYS A CA 1
ATOM 767 C C . CYS A 1 101 ? -1.365 2.052 14.036 1.00 81.88 101 CYS A C 1
ATOM 769 O O . CYS A 1 101 ? -2.405 2.703 13.983 1.00 81.88 101 CYS A O 1
ATOM 771 N N . CYS A 1 102 ? -0.793 1.548 12.946 1.00 72.31 102 CYS A N 1
ATOM 772 C CA . CYS A 1 102 ? -1.277 1.836 11.597 1.00 72.31 102 CYS A CA 1
ATOM 773 C C . CYS A 1 102 ? -2.604 1.140 11.288 1.00 72.31 102 CYS A C 1
ATOM 775 O O . CYS A 1 102 ? -3.428 1.686 10.564 1.00 72.31 102 CYS A O 1
ATOM 777 N N . HIS A 1 103 ? -2.822 -0.043 11.865 1.00 73.94 103 HIS A N 1
ATOM 778 C CA . HIS A 1 103 ? -4.063 -0.791 11.682 1.00 73.94 103 HIS A CA 1
ATOM 779 C C . HIS A 1 103 ? -5.248 -0.111 12.380 1.00 73.94 103 HIS A C 1
ATOM 781 O O . HIS A 1 103 ? -6.278 0.127 11.762 1.00 73.94 103 HIS A O 1
ATOM 787 N N . CYS A 1 104 ? -5.084 0.237 13.658 1.00 78.94 104 CYS A N 1
ATOM 788 C CA . CYS A 1 104 ? -6.140 0.864 14.456 1.00 78.94 104 CYS A CA 1
ATOM 789 C C . CYS A 1 104 ? -6.208 2.384 14.282 1.00 78.94 104 CYS A C 1
ATOM 791 O O . CYS A 1 104 ? -7.149 3.004 14.759 1.00 78.94 104 CYS A O 1
ATOM 793 N N . GLN A 1 105 ? -5.197 2.984 13.650 1.00 76.62 105 GLN A N 1
ATOM 794 C CA . GLN A 1 105 ? -5.033 4.429 13.522 1.00 76.62 105 GLN A CA 1
ATOM 795 C C . GLN A 1 105 ? -5.076 5.140 14.882 1.00 76.62 105 GLN A C 1
ATOM 797 O O . GLN A 1 105 ? -5.750 6.150 15.035 1.00 76.62 105 GLN A O 1
ATOM 802 N N . VAL A 1 106 ? -4.387 4.620 15.898 1.00 81.31 106 VAL A N 1
ATOM 803 C CA . VAL A 1 106 ? -4.359 5.236 17.237 1.00 81.31 106 VAL A CA 1
ATOM 804 C C . VAL A 1 106 ? -2.941 5.393 17.758 1.00 81.31 106 VAL A C 1
ATOM 806 O O . VAL A 1 106 ? -2.045 4.599 17.457 1.00 81.31 106 VAL A O 1
ATOM 809 N N . ALA A 1 107 ? -2.758 6.420 18.579 1.00 84.12 107 ALA A N 1
ATOM 810 C CA . ALA A 1 107 ? -1.542 6.663 19.328 1.00 84.12 107 ALA A CA 1
ATOM 811 C C . ALA A 1 107 ? -1.424 5.646 20.478 1.00 84.12 107 ALA A C 1
ATOM 813 O O . ALA A 1 107 ? -2.381 5.411 21.212 1.00 84.12 107 ALA A O 1
ATOM 814 N N . THR A 1 108 ? -0.256 5.029 20.641 1.00 87.62 108 THR A N 1
ATOM 815 C CA . THR A 1 108 ? -0.029 3.913 21.571 1.00 87.62 108 THR A CA 1
ATOM 816 C C . THR A 1 108 ? 1.260 4.103 22.374 1.00 87.62 108 THR A C 1
ATOM 818 O O . THR A 1 108 ? 2.272 4.589 21.859 1.00 87.62 108 THR A O 1
ATOM 821 N N . CYS A 1 109 ? 1.248 3.701 23.653 1.00 92.00 109 CYS A N 1
ATOM 822 C CA . CYS A 1 109 ? 2.488 3.485 24.407 1.00 92.00 109 CYS A CA 1
ATOM 823 C C . CYS A 1 109 ? 2.975 2.036 24.273 1.00 92.00 109 CYS A C 1
ATOM 825 O O . CYS A 1 109 ? 2.281 1.167 23.743 1.00 92.00 109 CYS A O 1
ATOM 827 N N . LYS A 1 110 ? 4.179 1.754 24.785 1.00 90.81 110 LYS A N 1
ATOM 828 C CA . LYS A 1 110 ? 4.816 0.427 24.689 1.00 90.81 110 LYS A CA 1
ATOM 829 C C . LYS A 1 110 ? 3.944 -0.716 25.228 1.00 90.81 110 LYS A C 1
ATOM 831 O O . LYS A 1 110 ? 3.979 -1.810 24.675 1.00 90.81 110 LYS A O 1
ATOM 836 N N . LYS A 1 111 ? 3.142 -0.458 26.269 1.00 87.88 111 LYS A N 1
ATOM 837 C CA . LYS A 1 111 ? 2.227 -1.453 26.857 1.00 87.88 111 LYS A CA 1
ATOM 838 C C . LYS A 1 111 ? 1.038 -1.772 25.942 1.00 87.88 111 LYS A C 1
ATOM 840 O O . LYS A 1 111 ? 0.764 -2.943 25.702 1.00 87.88 111 LYS A O 1
ATOM 845 N N . CYS A 1 112 ? 0.415 -0.755 25.335 1.00 86.44 112 CYS A N 1
ATOM 846 C CA . CYS A 1 112 ? -0.630 -0.938 24.316 1.00 86.44 112 CYS A CA 1
ATOM 847 C C . CYS A 1 112 ? -0.167 -1.866 23.186 1.00 86.44 112 CYS A C 1
ATOM 849 O O . CYS A 1 112 ? -0.913 -2.751 22.772 1.00 86.44 112 CYS A O 1
ATOM 851 N N . ILE A 1 113 ? 1.073 -1.694 22.722 1.00 85.62 113 ILE A N 1
ATOM 852 C CA . ILE A 1 113 ? 1.677 -2.547 21.694 1.00 85.62 113 ILE A CA 1
ATOM 853 C C . ILE A 1 113 ? 1.803 -3.982 22.181 1.00 85.62 113 ILE A C 1
ATOM 855 O O . ILE A 1 113 ? 1.377 -4.888 21.485 1.00 85.62 113 ILE A O 1
ATOM 859 N N . SER A 1 114 ? 2.362 -4.215 23.367 1.00 82.56 114 SER A N 1
ATOM 860 C CA . SER A 1 114 ? 2.537 -5.582 23.870 1.00 82.56 114 SER A CA 1
ATOM 861 C C . SER A 1 114 ? 1.226 -6.303 24.197 1.00 82.56 114 SER A C 1
ATOM 863 O O . SER A 1 114 ? 1.236 -7.520 24.351 1.00 82.56 114 SER A O 1
ATOM 865 N N . GLU A 1 115 ? 0.124 -5.565 24.330 1.00 85.62 115 GLU A N 1
ATOM 866 C CA . GLU A 1 115 ? -1.176 -6.087 24.750 1.00 85.62 115 GLU A CA 1
ATOM 867 C C . GLU A 1 115 ? -2.172 -6.105 23.584 1.00 85.62 115 GLU A C 1
ATOM 869 O O . GLU A 1 115 ? -2.363 -7.136 22.948 1.00 85.62 115 GLU A O 1
ATOM 874 N N . MET A 1 116 ? -2.805 -4.971 23.274 1.00 78.75 116 MET A N 1
ATOM 875 C CA . MET A 1 116 ? -3.923 -4.915 22.322 1.00 78.75 116 MET A CA 1
ATOM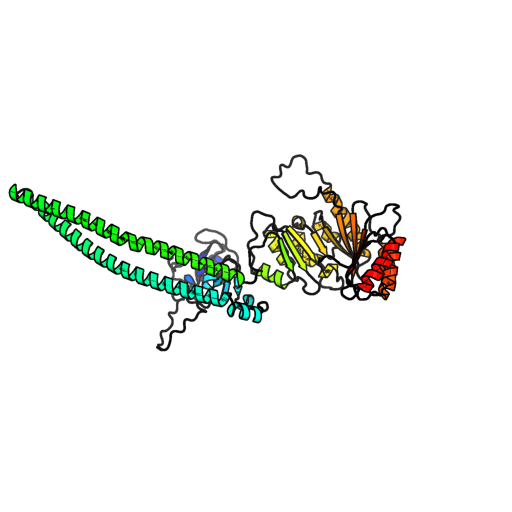 876 C C . MET A 1 116 ? -3.489 -4.768 20.859 1.00 78.75 116 MET A C 1
ATOM 878 O O . MET A 1 116 ? -4.269 -5.070 19.960 1.00 78.75 116 MET A O 1
ATOM 882 N N . HIS A 1 117 ? -2.257 -4.315 20.603 1.00 81.88 117 HIS A N 1
ATOM 883 C CA . HIS A 1 117 ? -1.773 -4.005 19.251 1.00 81.88 117 HIS A CA 1
ATOM 884 C C . HIS A 1 117 ? -0.553 -4.846 18.829 1.00 81.88 117 HIS A C 1
ATOM 886 O O . HIS A 1 117 ? 0.163 -4.458 17.909 1.00 81.88 117 HIS A O 1
ATOM 892 N N . TYR A 1 118 ? -0.312 -6.004 19.458 1.00 80.62 118 TYR A N 1
ATOM 893 C CA . TYR A 1 118 ? 0.932 -6.778 19.279 1.00 80.62 118 TYR A CA 1
ATOM 894 C C . TYR A 1 118 ? 1.125 -7.336 17.865 1.00 80.62 118 TYR A C 1
ATOM 896 O O . TYR A 1 118 ? 2.254 -7.564 17.434 1.00 80.62 118 TYR A O 1
ATOM 904 N N . ALA A 1 119 ? 0.023 -7.553 17.145 1.00 74.88 119 ALA A N 1
ATOM 905 C CA . ALA A 1 119 ? 0.013 -8.054 15.774 1.00 74.88 119 ALA A CA 1
ATOM 906 C C . ALA A 1 119 ? -0.206 -6.945 14.731 1.00 74.88 119 ALA A C 1
ATOM 908 O O . ALA A 1 119 ? -0.291 -7.229 13.537 1.00 74.88 119 ALA A O 1
ATOM 909 N N . HIS A 1 120 ? -0.330 -5.689 15.161 1.00 80.31 120 HIS A N 1
ATOM 910 C CA . HIS A 1 120 ? -0.592 -4.576 14.261 1.00 80.31 120 HIS A CA 1
ATOM 911 C C . HIS A 1 120 ? 0.711 -3.909 13.817 1.00 80.31 120 HIS A C 1
ATOM 913 O O . HIS A 1 120 ? 1.659 -3.778 14.591 1.00 80.31 120 HIS A O 1
ATOM 919 N N . GLY A 1 121 ? 0.744 -3.442 12.567 1.00 71.75 121 GLY A N 1
ATOM 920 C CA . GLY A 1 121 ? 1.829 -2.594 12.080 1.00 71.75 121 GLY A CA 1
ATOM 921 C C . GLY A 1 121 ? 1.957 -1.331 12.926 1.00 71.75 121 GLY A C 1
ATOM 922 O O . GLY A 1 121 ? 0.953 -0.678 13.235 1.00 71.75 121 GLY A O 1
ATOM 923 N N . GLN A 1 122 ? 3.186 -0.990 13.301 1.00 79.50 122 GLN A N 1
ATOM 924 C CA . GLN A 1 122 ? 3.484 0.128 14.187 1.00 79.50 122 GLN A CA 1
ATOM 925 C C . GLN A 1 122 ? 4.639 0.963 13.655 1.00 79.50 122 GLN A C 1
ATOM 927 O O . GLN A 1 122 ? 5.591 0.439 13.078 1.00 79.50 122 GLN A O 1
ATOM 932 N N . VAL A 1 123 ? 4.559 2.267 13.887 1.00 76.38 123 VAL A N 1
ATOM 933 C CA . VAL A 1 123 ? 5.578 3.230 13.469 1.00 76.38 123 VAL A CA 1
ATOM 934 C C . VAL A 1 123 ? 5.836 4.178 14.637 1.00 76.38 123 VAL A C 1
ATOM 936 O O . VAL A 1 123 ? 4.896 4.596 15.308 1.00 76.38 123 VAL A O 1
ATOM 939 N N . ALA A 1 124 ? 7.098 4.497 14.927 1.00 81.00 124 ALA A N 1
ATOM 940 C CA . ALA A 1 124 ? 7.423 5.513 15.932 1.00 81.00 124 ALA A CA 1
ATOM 941 C C . ALA A 1 124 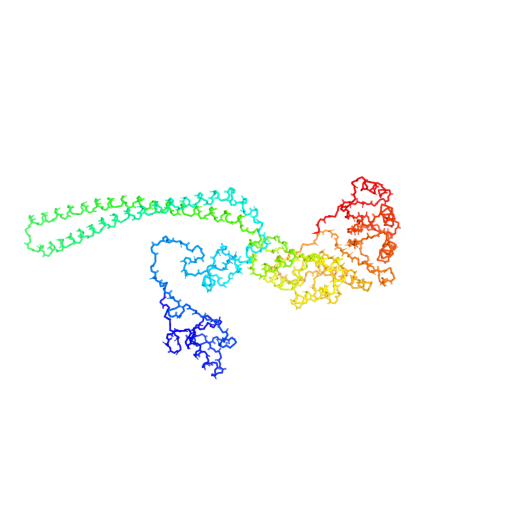? 6.877 6.878 15.487 1.00 81.00 124 ALA A C 1
ATOM 943 O O . ALA A 1 124 ? 6.945 7.198 14.301 1.00 81.00 124 ALA A O 1
ATOM 944 N N . PHE A 1 125 ? 6.362 7.695 16.410 1.00 74.00 125 PHE A N 1
ATOM 945 C CA . PHE A 1 125 ? 5.763 8.994 16.060 1.00 74.00 125 PHE A CA 1
ATOM 946 C C . PHE A 1 125 ? 6.705 9.902 15.261 1.00 74.00 125 PHE A C 1
ATOM 948 O O . PHE A 1 125 ? 6.284 10.547 14.302 1.00 74.00 125 PHE A O 1
ATOM 955 N N . GLU A 1 126 ? 7.990 9.882 15.608 1.00 72.12 126 GLU A N 1
ATOM 956 C CA . GLU A 1 126 ? 9.060 10.600 14.909 1.00 72.12 126 GLU A CA 1
ATOM 957 C C . GLU A 1 126 ? 9.111 10.260 13.411 1.00 72.12 126 GLU A C 1
ATOM 959 O O . GLU A 1 126 ? 9.383 11.128 12.589 1.00 72.12 126 GLU A O 1
ATOM 964 N N . ASN A 1 127 ? 8.769 9.022 13.044 1.00 66.75 127 ASN A N 1
ATOM 965 C CA . ASN A 1 127 ? 8.740 8.543 11.661 1.00 66.75 127 ASN A CA 1
ATOM 966 C C . ASN A 1 127 ? 7.377 8.752 10.979 1.00 66.75 127 ASN A C 1
ATOM 968 O O . ASN A 1 127 ? 7.299 8.685 9.757 1.00 66.75 127 ASN A O 1
ATOM 972 N N . VAL A 1 128 ? 6.305 8.991 11.744 1.00 66.44 128 VAL A N 1
ATOM 973 C CA . VAL A 1 128 ? 4.987 9.367 11.198 1.00 66.44 128 VAL A CA 1
ATOM 974 C C . VAL A 1 128 ? 4.984 10.839 10.792 1.00 66.44 128 VAL A C 1
ATOM 976 O O . VAL A 1 128 ? 4.431 11.196 9.757 1.00 66.44 128 VAL A O 1
ATOM 979 N N . VAL A 1 129 ? 5.613 11.688 11.609 1.00 63.00 129 VAL A N 1
ATOM 980 C CA . VAL A 1 129 ? 5.695 13.142 11.399 1.00 63.00 129 VAL A CA 1
ATOM 981 C C . VAL A 1 129 ? 6.940 13.530 10.588 1.00 63.00 129 VAL A C 1
ATOM 983 O O . VAL A 1 129 ? 6.966 14.571 9.931 1.00 63.00 129 VAL A O 1
ATOM 986 N N . GLY A 1 130 ? 7.971 12.686 10.593 1.00 52.28 130 GLY A N 1
ATOM 987 C CA . GLY A 1 130 ? 9.258 12.948 9.964 1.00 52.28 130 GLY A CA 1
ATOM 988 C C . GLY A 1 130 ? 9.222 12.946 8.434 1.00 52.28 130 GLY A C 1
ATOM 989 O O . GLY A 1 130 ? 9.033 11.912 7.801 1.00 52.28 130 GLY A O 1
ATOM 990 N N . GLN A 1 131 ? 9.535 14.112 7.861 1.00 50.12 131 GLN A N 1
ATOM 991 C CA . GLN A 1 131 ? 9.948 14.366 6.468 1.00 50.12 131 GLN A CA 1
ATOM 992 C C . GLN A 1 131 ? 8.870 14.434 5.372 1.00 50.12 131 GLN A C 1
ATOM 994 O O . GLN A 1 131 ? 9.230 14.644 4.218 1.00 50.12 131 GLN A O 1
ATOM 999 N N . GLU A 1 132 ? 7.581 14.233 5.648 1.00 52.09 132 GLU A N 1
ATOM 1000 C CA . GLU A 1 132 ? 6.549 14.203 4.581 1.00 52.09 132 GLU A CA 1
ATOM 1001 C C . GLU A 1 132 ? 5.373 15.141 4.807 1.00 52.09 132 GLU A C 1
ATOM 1003 O O . GLU A 1 132 ? 4.650 15.444 3.862 1.00 52.09 132 GLU A O 1
ATOM 1008 N N . ILE A 1 133 ? 5.167 15.610 6.037 1.00 58.91 133 ILE A N 1
ATOM 1009 C CA . ILE A 1 133 ? 4.032 16.478 6.291 1.00 58.91 133 ILE A CA 1
ATOM 1010 C C . ILE A 1 133 ? 4.452 17.914 5.994 1.00 58.91 133 ILE A C 1
ATOM 1012 O O . ILE A 1 133 ? 5.252 18.497 6.728 1.00 58.91 133 ILE A O 1
ATOM 1016 N N . ASP A 1 134 ? 3.931 18.461 4.894 1.00 67.50 134 ASP A N 1
ATOM 1017 C CA . ASP A 1 134 ? 4.042 19.882 4.587 1.00 67.50 134 ASP A CA 1
ATOM 1018 C C . ASP A 1 134 ? 3.451 20.663 5.765 1.00 67.50 134 ASP A C 1
ATOM 1020 O O . ASP A 1 134 ? 2.237 20.730 5.964 1.00 67.50 134 ASP A O 1
ATOM 1024 N N . ILE A 1 135 ? 4.341 21.214 6.590 1.00 73.19 135 ILE A N 1
ATOM 1025 C CA . ILE A 1 135 ? 3.981 21.937 7.806 1.00 73.19 135 ILE A CA 1
ATOM 1026 C C . ILE A 1 135 ? 3.032 23.090 7.467 1.00 73.19 135 ILE A C 1
ATOM 1028 O O . ILE A 1 135 ? 2.141 23.390 8.261 1.00 73.19 135 ILE A O 1
ATOM 1032 N N . GLU A 1 136 ? 3.178 23.713 6.295 1.00 75.25 136 GLU A N 1
ATOM 1033 C CA . GLU A 1 136 ? 2.274 24.771 5.855 1.00 75.25 136 GLU A CA 1
ATOM 1034 C C . GLU A 1 136 ? 0.896 24.215 5.495 1.00 75.25 136 GLU A C 1
ATOM 1036 O O . GLU A 1 136 ? -0.112 24.797 5.898 1.00 75.25 136 GLU A O 1
ATOM 1041 N N . GLN A 1 137 ? 0.815 23.042 4.866 1.00 70.38 137 GLN A N 1
ATOM 1042 C CA . GLN A 1 137 ? -0.461 22.362 4.631 1.00 70.38 137 GLN A CA 1
ATOM 1043 C C . GLN A 1 137 ? -1.152 21.944 5.940 1.00 70.38 137 GLN A C 1
ATOM 1045 O O . GLN A 1 137 ? -2.370 22.109 6.068 1.00 70.38 137 GLN A O 1
ATOM 1050 N N . ILE A 1 138 ? -0.406 21.465 6.946 1.00 70.31 138 ILE A N 1
ATOM 1051 C CA . ILE A 1 138 ? -0.965 21.179 8.282 1.00 70.31 138 ILE A CA 1
ATOM 1052 C C . ILE A 1 138 ? -1.484 22.460 8.912 1.00 70.31 138 ILE A C 1
ATOM 1054 O O . ILE A 1 138 ? -2.609 22.482 9.400 1.00 70.31 138 ILE A O 1
ATOM 1058 N N . LYS A 1 139 ? -0.681 23.531 8.914 1.00 77.06 139 LYS A N 1
ATOM 1059 C CA . LYS A 1 139 ? -1.074 24.821 9.491 1.00 77.06 139 LYS A CA 1
ATOM 1060 C C . LYS A 1 139 ? -2.327 25.359 8.815 1.00 77.06 139 LYS A C 1
ATOM 1062 O O . LYS A 1 139 ? -3.232 25.798 9.514 1.00 77.06 139 LYS A O 1
ATOM 1067 N N . GLN A 1 140 ? -2.409 25.299 7.487 1.00 77.44 140 GLN A N 1
ATOM 1068 C CA . GLN A 1 140 ? -3.600 25.707 6.741 1.00 77.44 140 GLN A CA 1
ATOM 1069 C C . GLN A 1 140 ? -4.809 24.833 7.076 1.00 77.44 140 GLN A C 1
ATOM 1071 O O . GLN A 1 140 ? -5.904 25.357 7.249 1.00 77.44 140 GLN A O 1
ATOM 1076 N N . SER A 1 141 ? -4.620 23.522 7.231 1.00 72.62 141 SER A N 1
ATOM 1077 C CA . SER A 1 141 ? -5.702 22.604 7.602 1.00 72.62 141 SER A CA 1
ATOM 1078 C C . SER A 1 141 ? -6.178 22.855 9.042 1.00 72.62 141 SER A C 1
ATOM 1080 O O . SER A 1 141 ? -7.373 23.021 9.279 1.00 72.62 141 SER A O 1
ATOM 1082 N N . LEU A 1 142 ? -5.257 22.986 10.002 1.00 76.56 142 LEU A N 1
ATOM 1083 C CA . LEU A 1 142 ? -5.551 23.284 11.408 1.00 76.56 142 LEU A CA 1
ATOM 1084 C C . LEU A 1 142 ? -6.155 24.678 11.606 1.00 76.56 142 LEU A C 1
ATOM 1086 O O . LEU A 1 142 ? -7.060 24.833 12.414 1.00 76.56 142 LEU A O 1
ATOM 1090 N N . ASN A 1 143 ? -5.696 25.695 10.879 1.00 78.56 143 ASN A N 1
ATOM 1091 C CA . ASN A 1 143 ? -6.291 27.035 10.947 1.00 78.56 143 ASN A CA 1
ATOM 1092 C C . ASN A 1 143 ? -7.565 27.157 10.095 1.00 78.56 143 ASN A C 1
ATOM 1094 O O . ASN A 1 143 ? -8.295 28.141 10.206 1.00 78.56 143 ASN A O 1
ATOM 1098 N N . GLY A 1 144 ? -7.811 26.183 9.223 1.00 78.62 144 GLY A N 1
ATOM 1099 C CA . GLY A 1 144 ? -8.933 26.150 8.302 1.00 78.62 144 GLY A CA 1
ATOM 1100 C C . GLY A 1 144 ? -10.157 25.430 8.862 1.00 78.62 144 GLY A C 1
ATOM 1101 O O . GLY A 1 144 ? -10.448 25.428 10.059 1.00 78.62 144 GLY A O 1
ATOM 1102 N N . ASN A 1 145 ? -10.912 24.817 7.950 1.00 76.88 145 ASN A N 1
ATOM 1103 C CA . ASN A 1 145 ? -12.177 24.147 8.257 1.00 76.88 145 ASN A CA 1
ATOM 1104 C C . ASN A 1 145 ? -12.004 23.021 9.288 1.00 76.88 145 ASN A C 1
ATOM 1106 O O . ASN A 1 145 ? -12.786 22.905 10.224 1.00 76.88 145 ASN A O 1
ATOM 1110 N N . LEU A 1 146 ? -10.935 22.241 9.151 1.00 73.06 146 LEU A N 1
ATOM 1111 C CA . LEU A 1 146 ? -10.662 21.090 9.998 1.00 73.06 146 LEU A CA 1
ATOM 1112 C C . LEU A 1 146 ? -10.476 21.478 11.472 1.00 73.06 146 LEU A C 1
ATOM 1114 O O . LEU A 1 146 ? -11.106 20.875 12.336 1.00 73.06 146 LEU A O 1
ATOM 1118 N N . GLY A 1 147 ? -9.649 22.479 11.791 1.00 72.62 147 GLY A N 1
ATOM 1119 C CA . GLY A 1 147 ? -9.477 22.867 13.195 1.00 72.62 147 GLY A CA 1
ATOM 1120 C C . GLY A 1 147 ? -10.737 23.478 13.799 1.00 72.62 147 GLY A C 1
ATOM 1121 O O . GLY A 1 147 ? -11.033 23.234 14.969 1.00 72.62 147 GLY A O 1
ATOM 1122 N N . ASN A 1 148 ? -11.531 24.198 13.000 1.00 81.25 148 ASN A N 1
ATOM 1123 C CA . ASN A 1 148 ? -12.839 24.690 13.434 1.00 81.25 148 ASN A CA 1
ATOM 1124 C C . ASN A 1 148 ? -13.814 23.539 13.713 1.00 81.25 148 ASN A C 1
ATOM 1126 O O . ASN A 1 148 ? -14.445 23.533 14.769 1.00 81.25 148 ASN A O 1
ATOM 1130 N N . LYS A 1 149 ? -13.886 22.539 12.827 1.00 75.56 149 LYS A N 1
ATOM 1131 C CA . LYS A 1 149 ? -14.682 21.323 13.037 1.00 75.56 149 LYS A CA 1
ATOM 1132 C C . LYS A 1 149 ? -14.229 20.543 14.262 1.00 75.56 149 LYS A C 1
ATOM 1134 O O . LYS A 1 149 ? -15.064 20.160 15.066 1.00 75.56 149 LYS A O 1
ATOM 1139 N N . PHE A 1 150 ? -12.924 20.341 14.437 1.00 73.31 150 PHE A N 1
ATOM 1140 C CA . PHE A 1 150 ? -12.381 19.638 15.598 1.00 73.31 150 PHE A CA 1
ATOM 1141 C C . PHE A 1 150 ? -12.719 20.372 16.900 1.00 73.31 150 PHE A C 1
ATOM 1143 O O . PHE A 1 150 ? -13.165 19.761 17.868 1.00 73.31 150 PHE A O 1
ATOM 1150 N N . LYS A 1 151 ? -12.578 21.702 16.913 1.00 80.69 151 LYS A N 1
ATOM 1151 C CA . LYS A 1 151 ? -12.973 22.543 18.048 1.00 80.69 151 LYS A CA 1
ATOM 1152 C C . LYS A 1 151 ? -14.466 22.429 18.349 1.00 80.69 151 LYS A C 1
ATOM 1154 O O . LYS A 1 151 ? -14.835 22.374 19.518 1.00 80.69 151 LYS A O 1
ATOM 1159 N N . GLU A 1 152 ? -15.312 22.407 17.324 1.00 83.31 152 GLU A N 1
ATOM 1160 C CA . GLU A 1 152 ? -16.754 22.234 17.497 1.00 83.31 152 GLU A CA 1
ATOM 1161 C C . GLU A 1 152 ? -17.100 20.829 17.998 1.00 83.31 152 GLU A C 1
ATOM 1163 O O . GLU A 1 152 ? -17.848 20.693 18.960 1.00 83.31 152 GLU A O 1
ATOM 1168 N N . GLY A 1 153 ? -16.454 19.796 17.452 1.00 75.19 153 GLY A N 1
ATOM 1169 C CA . GLY A 1 153 ? -16.563 18.423 17.935 1.00 75.19 153 GLY A CA 1
ATOM 1170 C C . GLY A 1 153 ? -16.197 18.301 19.415 1.00 75.19 153 GLY A C 1
ATOM 1171 O O . GLY A 1 153 ? -16.951 17.712 20.184 1.00 75.19 153 GLY A O 1
ATOM 1172 N N . LEU A 1 154 ? -15.109 18.945 19.855 1.00 75.81 154 LEU A N 1
ATOM 1173 C CA . LEU A 1 154 ? -14.733 18.995 21.271 1.00 75.81 154 LEU A CA 1
ATOM 1174 C C . LEU A 1 154 ? -15.776 19.705 22.143 1.00 75.81 154 LEU A C 1
ATOM 1176 O O . LEU A 1 154 ? -16.060 19.240 23.245 1.00 75.81 154 LEU A O 1
ATOM 1180 N N . LYS A 1 155 ? -16.362 20.819 21.683 1.00 84.56 155 LYS A N 1
ATOM 1181 C CA . LYS A 1 155 ? -17.449 21.477 22.428 1.00 84.56 155 LYS A CA 1
ATOM 1182 C C . LYS A 1 155 ? -18.665 20.567 22.553 1.00 84.56 155 LYS A C 1
ATOM 1184 O O . LYS A 1 155 ? -19.234 20.486 23.638 1.00 84.56 155 LYS A O 1
ATOM 1189 N N . ASN A 1 156 ? -19.015 19.863 21.479 1.00 80.00 156 ASN A N 1
ATOM 1190 C CA . ASN A 1 156 ? -20.114 18.905 21.478 1.00 80.00 156 ASN A CA 1
ATOM 1191 C C . ASN A 1 156 ? -19.826 17.752 22.448 1.00 80.00 156 ASN A C 1
ATOM 1193 O O . ASN A 1 156 ? -20.688 17.429 23.260 1.00 80.00 156 ASN A O 1
ATOM 1197 N N . SER A 1 157 ? -18.597 17.211 22.467 1.00 74.06 157 SER A N 1
ATOM 1198 C CA . SER A 1 157 ? -18.175 16.218 23.469 1.00 74.06 157 SER A CA 1
ATOM 1199 C C . SER A 1 157 ? -18.337 16.742 24.892 1.00 74.06 157 SER A C 1
ATOM 1201 O O . SER A 1 157 ? -18.832 16.028 25.756 1.00 74.06 157 SER A O 1
ATOM 1203 N N . ILE A 1 158 ? -17.923 17.985 25.155 1.00 80.25 158 ILE A N 1
ATOM 1204 C CA . ILE A 1 158 ? -18.031 18.593 26.486 1.00 80.25 158 ILE A CA 1
ATOM 1205 C C . ILE A 1 158 ? -19.500 18.771 26.885 1.00 80.25 158 ILE A C 1
ATOM 1207 O O . ILE A 1 158 ? -19.853 18.450 28.019 1.00 80.25 158 ILE A O 1
ATOM 1211 N N . SER A 1 159 ? -20.354 19.253 25.975 1.00 85.19 159 SER A N 1
ATOM 1212 C CA . SER A 1 159 ? -21.796 19.394 26.224 1.00 85.19 159 SER A CA 1
ATOM 1213 C C . SER A 1 159 ? -22.426 18.051 26.568 1.00 85.19 159 SER A C 1
ATOM 1215 O O . SER A 1 159 ? -23.063 17.929 27.611 1.00 85.19 159 SER A O 1
ATOM 1217 N N . LEU A 1 160 ? -22.145 17.026 25.758 1.00 77.06 160 LEU A N 1
ATOM 1218 C CA . LEU A 1 160 ? -22.581 15.658 26.012 1.00 77.06 160 LEU A CA 1
ATOM 1219 C C . LEU A 1 160 ? -22.101 15.189 27.394 1.00 77.06 160 LEU A C 1
ATOM 1221 O O . LEU A 1 160 ? -22.911 14.774 28.216 1.00 77.06 160 LEU A O 1
ATOM 1225 N N . CYS A 1 161 ? -20.813 15.308 27.720 1.00 75.69 161 CYS A N 1
ATOM 1226 C CA . CYS A 1 161 ? -20.312 14.920 29.043 1.00 75.69 161 CYS A CA 1
ATOM 1227 C C . CYS A 1 161 ? -21.051 15.628 30.191 1.00 75.69 161 CYS A C 1
ATOM 1229 O O . CYS A 1 161 ? -21.343 14.995 31.205 1.00 75.69 161 CYS A O 1
ATOM 1231 N N . ASN A 1 162 ? -21.390 16.911 30.039 1.00 86.44 162 ASN A N 1
ATOM 1232 C CA . ASN A 1 162 ? -22.173 17.644 31.036 1.00 86.44 162 ASN A CA 1
ATOM 1233 C C . ASN A 1 162 ? -23.603 17.095 31.165 1.00 86.44 162 ASN A C 1
ATOM 1235 O O . ASN A 1 162 ? -24.102 16.956 32.282 1.00 86.44 162 ASN A O 1
ATOM 1239 N N . GLU A 1 163 ? -24.247 16.743 30.052 1.00 84.19 163 GLU A N 1
ATOM 1240 C CA . GLU A 1 163 ? -25.565 16.095 30.044 1.00 84.19 163 GLU A CA 1
ATOM 1241 C C . GLU A 1 163 ? -25.520 14.717 30.718 1.00 84.19 163 GLU A C 1
ATOM 1243 O O . GLU A 1 163 ? -26.366 14.416 31.560 1.00 84.19 163 GLU A O 1
ATOM 1248 N N . GLY A 1 164 ? -24.491 13.913 30.433 1.00 77.44 164 GLY A N 1
ATOM 1249 C CA . GLY A 1 164 ? -24.261 12.622 31.082 1.00 77.44 164 GLY A CA 1
ATOM 1250 C C . GLY A 1 164 ? -24.012 12.752 32.590 1.00 77.44 164 GLY A C 1
ATOM 1251 O O . GLY A 1 164 ? -24.556 11.979 33.378 1.00 77.44 164 GLY A O 1
ATOM 1252 N N . LEU A 1 165 ? -23.251 13.764 33.023 1.00 82.81 165 LEU A N 1
ATOM 1253 C CA . LEU A 1 165 ? -23.067 14.080 34.445 1.00 82.81 165 LEU A CA 1
ATOM 1254 C C . LEU A 1 165 ? -24.393 14.467 35.116 1.00 82.81 165 LEU A C 1
ATOM 1256 O O . LEU A 1 165 ? -24.691 13.974 36.204 1.00 82.81 165 LEU A O 1
ATOM 1260 N N . ALA A 1 166 ? -25.208 15.302 34.466 1.00 85.94 166 ALA A N 1
ATOM 1261 C CA . ALA A 1 166 ? -26.529 15.675 34.969 1.00 85.94 166 ALA A CA 1
ATOM 1262 C C . ALA A 1 166 ? -27.476 14.464 35.054 1.00 85.94 166 ALA A C 1
ATOM 1264 O O . ALA A 1 166 ? -28.225 14.322 36.023 1.00 85.94 166 ALA A O 1
ATOM 1265 N N . LEU A 1 167 ? -27.408 13.554 34.077 1.00 82.25 167 LEU A N 1
ATOM 1266 C CA . LEU A 1 167 ? -28.157 12.301 34.082 1.00 82.25 167 LEU A CA 1
ATOM 1267 C C . LEU A 1 167 ? -27.740 11.404 35.252 1.00 82.25 167 LEU A C 1
ATOM 1269 O O . LEU A 1 167 ? -28.609 10.932 35.985 1.00 82.25 167 LEU A O 1
ATOM 1273 N N . MET A 1 168 ? -26.437 11.224 35.484 1.00 79.38 168 MET A N 1
ATOM 1274 C CA . MET A 1 168 ? -25.940 10.460 36.634 1.00 79.38 168 MET A CA 1
ATOM 1275 C C . MET A 1 168 ? -26.401 11.058 37.966 1.00 79.38 168 MET A C 1
ATOM 1277 O O . MET A 1 168 ? -26.755 10.312 38.876 1.00 79.38 168 MET A O 1
ATOM 1281 N N . GLU A 1 169 ? -26.446 12.385 38.089 1.00 87.00 169 GLU A N 1
ATOM 1282 C CA . GLU A 1 169 ? -26.964 13.029 39.298 1.00 87.00 169 GLU A CA 1
ATOM 1283 C C . GLU A 1 169 ? -28.465 12.756 39.488 1.00 87.00 169 GLU A C 1
ATOM 1285 O O . GLU A 1 169 ? -28.890 12.410 40.589 1.00 87.00 169 GLU A O 1
ATOM 1290 N N . SER A 1 170 ? -29.265 12.786 38.415 1.00 83.94 170 SER A N 1
ATOM 1291 C CA . SER A 1 170 ? -30.687 12.406 38.487 1.00 83.94 170 SER A CA 1
ATOM 1292 C C . SER A 1 170 ? -30.895 10.930 38.855 1.00 83.94 170 SER A C 1
ATOM 1294 O O . SER A 1 170 ? -31.819 10.591 39.595 1.00 83.94 170 SER A O 1
ATOM 1296 N N . MET A 1 171 ? -30.000 10.040 38.412 1.00 80.56 171 MET A N 1
ATOM 1297 C CA . MET A 1 171 ? -30.045 8.622 38.776 1.00 80.56 171 MET A CA 1
ATOM 1298 C C . MET A 1 171 ? -29.775 8.400 40.265 1.00 80.56 171 MET A C 1
ATOM 1300 O O . MET A 1 171 ? -30.379 7.501 40.850 1.00 80.56 171 MET A O 1
ATOM 1304 N N . LYS A 1 172 ? -28.942 9.232 40.907 1.00 86.19 172 LYS A N 1
ATOM 1305 C CA . LYS A 1 172 ? -28.760 9.177 42.367 1.00 86.19 172 LYS A CA 1
ATOM 1306 C C . LYS A 1 172 ? -30.054 9.495 43.111 1.00 86.19 172 LYS A C 1
ATOM 1308 O O . LYS A 1 172 ? -30.348 8.856 44.116 1.00 86.19 172 LYS A O 1
ATOM 1313 N N . GLU A 1 173 ? -30.862 10.442 42.629 1.00 86.25 173 GLU A N 1
ATOM 1314 C CA . GLU A 1 173 ? -32.167 10.724 43.242 1.00 86.25 173 GLU A CA 1
ATOM 1315 C C . GLU A 1 173 ? -33.068 9.481 43.192 1.00 86.25 173 GLU A C 1
ATOM 1317 O O . GLU A 1 173 ? -33.638 9.065 44.204 1.00 86.25 173 GLU A O 1
ATOM 1322 N N . ILE A 1 174 ? -33.125 8.821 42.037 1.00 80.06 174 ILE A N 1
ATOM 1323 C CA . ILE A 1 174 ? -33.892 7.587 41.857 1.00 80.06 174 ILE A CA 1
ATOM 1324 C C . ILE A 1 174 ? -33.352 6.458 42.750 1.00 80.06 174 ILE A C 1
ATOM 1326 O O . ILE A 1 174 ? -34.134 5.752 43.390 1.00 80.06 174 ILE A O 1
ATOM 1330 N N . GLU A 1 175 ? -32.028 6.315 42.863 1.00 87.00 175 GLU A N 1
ATOM 1331 C CA . GLU A 1 175 ? -31.385 5.371 43.784 1.00 87.00 175 GLU A CA 1
ATOM 1332 C C . GLU A 1 175 ? -31.859 5.603 45.228 1.00 87.00 175 GLU A C 1
ATOM 1334 O O . GLU A 1 175 ? -32.262 4.659 45.914 1.00 87.00 175 GLU A O 1
ATOM 1339 N N . THR A 1 176 ? -31.895 6.858 45.690 1.00 88.25 176 THR A N 1
ATOM 1340 C CA . THR A 1 176 ? -32.376 7.177 47.044 1.00 88.25 176 THR A CA 1
ATOM 1341 C C . THR A 1 176 ? -33.857 6.840 47.243 1.00 88.25 176 THR A C 1
ATOM 1343 O O . THR A 1 176 ? -34.217 6.286 48.290 1.00 88.25 176 THR A O 1
ATOM 1346 N N . LYS A 1 177 ? -34.714 7.091 46.241 1.00 83.31 177 LYS A N 1
ATOM 1347 C CA . LYS A 1 177 ? -36.138 6.711 46.264 1.00 83.31 177 LYS A CA 1
ATOM 1348 C C . LYS A 1 177 ? -36.307 5.193 46.338 1.00 83.31 177 LYS A C 1
ATOM 1350 O O . LYS A 1 177 ? -37.048 4.707 47.195 1.00 83.31 177 LYS A O 1
ATOM 1355 N N . LEU A 1 178 ? -35.566 4.436 45.525 1.00 79.69 178 LEU A N 1
ATOM 1356 C CA . LEU A 1 178 ? -35.566 2.971 45.564 1.00 79.69 178 LEU A CA 1
ATOM 1357 C C . LEU A 1 178 ? -35.102 2.428 46.919 1.00 79.69 178 LEU A C 1
ATOM 1359 O O . LEU A 1 178 ? -35.708 1.500 47.452 1.00 79.69 178 LEU A O 1
ATOM 1363 N N . LEU A 1 179 ? -34.053 3.009 47.506 1.00 86.19 179 LEU A N 1
ATOM 1364 C CA . LEU A 1 179 ? -33.567 2.613 48.829 1.00 86.19 179 LEU A CA 1
ATOM 1365 C C . LEU A 1 179 ? -34.610 2.875 49.923 1.00 86.19 179 LEU A C 1
ATOM 1367 O O . LEU A 1 179 ? -34.789 2.035 50.809 1.00 86.19 179 LEU A O 1
ATOM 1371 N N . SER A 1 180 ? -35.309 4.011 49.868 1.00 84.81 180 SER A N 1
ATOM 1372 C CA . SER A 1 180 ? -36.428 4.316 50.768 1.00 84.81 180 SER A CA 1
ATOM 1373 C C . SER A 1 180 ? -37.562 3.301 50.608 1.00 84.81 180 SER A C 1
ATOM 1375 O O . SER A 1 180 ? -38.056 2.740 51.590 1.00 84.81 180 SER A O 1
ATOM 1377 N N . TRP A 1 181 ? -37.916 2.980 49.365 1.00 79.69 181 TRP A N 1
ATOM 1378 C CA . TRP A 1 181 ? -38.979 2.028 49.079 1.00 79.69 181 TRP A CA 1
ATOM 1379 C C . TRP A 1 181 ? -38.632 0.603 49.514 1.00 79.69 181 TRP A C 1
ATOM 1381 O O . TRP A 1 181 ? -39.445 -0.054 50.158 1.00 79.69 181 TRP A O 1
ATOM 1391 N N . LYS A 1 182 ? -37.395 0.153 49.282 1.00 85.81 182 LYS A N 1
ATOM 1392 C CA . LYS A 1 182 ? -36.892 -1.127 49.795 1.00 85.81 182 LYS A CA 1
ATOM 1393 C C . LYS A 1 182 ? -37.069 -1.229 51.311 1.00 85.81 182 LYS A C 1
ATOM 1395 O O . LYS A 1 182 ? -37.525 -2.256 51.803 1.00 85.81 182 LYS A O 1
ATOM 1400 N N . LYS A 1 183 ? -36.739 -0.167 52.059 1.00 89.62 183 LYS A N 1
ATOM 1401 C CA . LYS A 1 183 ? -36.955 -0.130 53.518 1.00 89.62 183 LYS A CA 1
ATOM 1402 C C . LYS A 1 183 ? -38.436 -0.264 53.873 1.00 89.62 183 LYS A C 1
ATOM 1404 O O . LYS A 1 183 ? -38.765 -0.970 54.821 1.00 89.62 183 LYS A O 1
ATOM 1409 N N . HIS A 1 184 ? -39.315 0.390 53.117 1.00 80.44 184 HIS A N 1
ATOM 1410 C CA . HIS A 1 184 ? -40.755 0.302 53.327 1.00 80.44 184 HIS A CA 1
ATOM 1411 C C . HIS A 1 184 ? -41.302 -1.109 53.061 1.00 80.44 184 HIS A C 1
ATOM 1413 O O . HIS A 1 184 ? -42.030 -1.638 53.895 1.00 80.44 184 HIS A O 1
ATOM 1419 N N . LEU A 1 185 ? -40.912 -1.744 51.951 1.00 78.50 185 LEU A N 1
ATOM 1420 C CA . LEU A 1 185 ? -41.323 -3.112 51.613 1.00 78.50 185 LEU A CA 1
ATOM 1421 C C . LEU A 1 185 ? -40.861 -4.123 52.667 1.00 78.50 185 LEU A C 1
ATOM 1423 O O . LEU A 1 185 ? -41.655 -4.947 53.103 1.00 78.50 185 LEU A O 1
ATOM 1427 N N . LEU A 1 186 ? -39.621 -4.006 53.154 1.00 85.12 186 LEU A N 1
ATOM 1428 C CA . LEU A 1 186 ? -39.119 -4.843 54.252 1.00 85.12 186 LEU A CA 1
ATOM 1429 C C . LEU A 1 186 ? -39.930 -4.657 55.548 1.00 85.12 186 LEU A C 1
ATOM 1431 O O . LEU A 1 186 ? -40.156 -5.611 56.291 1.00 85.12 186 LEU A O 1
ATOM 1435 N N . ALA A 1 187 ? -40.386 -3.433 55.839 1.00 83.62 187 ALA A N 1
ATOM 1436 C CA . ALA A 1 187 ? -41.250 -3.175 56.990 1.00 83.62 187 ALA A CA 1
ATOM 1437 C C . ALA A 1 187 ? -42.647 -3.792 56.809 1.00 83.62 187 ALA A C 1
ATOM 1439 O O . ALA A 1 187 ? -43.192 -4.360 57.755 1.00 83.62 187 ALA A O 1
ATOM 1440 N N . GLN A 1 188 ? -43.213 -3.713 55.601 1.00 75.19 188 GLN A N 1
ATOM 1441 C CA . GLN A 1 188 ? -44.488 -4.353 55.277 1.00 75.19 188 GLN A CA 1
ATOM 1442 C C . GLN A 1 188 ? -44.401 -5.878 55.366 1.00 75.19 188 GLN A C 1
ATOM 1444 O O . GLN A 1 188 ? -45.267 -6.487 55.984 1.00 75.19 188 GLN A O 1
ATOM 1449 N N . GLU A 1 189 ? -43.347 -6.480 54.811 1.00 82.69 189 GLU A N 1
ATOM 1450 C CA . GLU A 1 189 ? -43.073 -7.916 54.908 1.00 82.69 189 GLU A CA 1
ATOM 1451 C C . GLU A 1 189 ? -43.047 -8.360 56.374 1.00 82.69 189 GLU A C 1
ATOM 1453 O O . GLU A 1 189 ? -43.770 -9.274 56.760 1.00 82.69 189 GLU A O 1
ATOM 1458 N N . LYS A 1 190 ? -42.299 -7.646 57.224 1.00 87.44 190 LYS A N 1
ATOM 1459 C CA . LYS A 1 190 ? -42.236 -7.933 58.662 1.00 87.44 190 LYS A CA 1
ATOM 1460 C C . LYS A 1 190 ? -43.606 -7.840 59.345 1.00 87.44 190 LYS A C 1
ATOM 1462 O O . LYS A 1 190 ? -43.933 -8.690 60.170 1.00 87.44 190 LYS A O 1
ATOM 1467 N N . ASN A 1 191 ? -44.402 -6.823 59.014 1.00 78.38 191 ASN A N 1
ATOM 1468 C CA . ASN A 1 191 ? -45.746 -6.648 59.571 1.00 78.38 191 ASN A CA 1
ATOM 1469 C C . ASN A 1 191 ? -46.712 -7.747 59.109 1.00 78.38 191 ASN A C 1
ATOM 1471 O O . ASN A 1 191 ? -47.550 -8.192 59.894 1.00 78.38 191 ASN A O 1
ATOM 1475 N N . LEU A 1 192 ? -46.597 -8.184 57.853 1.00 74.50 192 LEU A N 1
ATOM 1476 C CA . LEU A 1 192 ? -47.403 -9.266 57.299 1.00 74.50 192 LEU A CA 1
ATOM 1477 C C . LEU A 1 192 ? -47.060 -10.596 57.974 1.00 74.50 192 LEU A C 1
ATOM 1479 O O . LEU A 1 192 ? -47.969 -11.292 58.419 1.00 74.50 192 LEU A O 1
ATOM 1483 N N . SER A 1 193 ? -45.767 -10.896 58.129 1.00 83.62 193 SER A N 1
ATOM 1484 C CA . SER A 1 193 ? -45.292 -12.079 58.854 1.00 83.62 193 SER A CA 1
ATOM 1485 C C . SER A 1 193 ? -45.819 -12.106 60.291 1.00 83.62 193 SER A C 1
ATOM 1487 O O . SER A 1 193 ? -46.402 -13.104 60.703 1.00 83.62 193 SER A O 1
ATOM 1489 N N . ALA A 1 194 ? -45.738 -10.986 61.019 1.00 81.75 194 ALA A N 1
ATOM 1490 C CA . ALA A 1 194 ? -46.309 -10.879 62.364 1.00 81.75 194 ALA A CA 1
ATOM 1491 C C . ALA A 1 194 ? -47.841 -11.066 62.371 1.00 81.75 194 ALA A C 1
ATOM 1493 O O . ALA A 1 194 ? -48.393 -11.736 63.238 1.00 81.75 194 ALA A O 1
ATOM 1494 N N . CYS A 1 195 ? -48.553 -10.518 61.378 1.00 71.50 195 CYS A N 1
ATOM 1495 C CA . CYS A 1 195 ? -49.999 -10.718 61.261 1.00 71.50 195 CYS A CA 1
ATOM 1496 C C . CYS A 1 195 ? -50.387 -12.178 61.010 1.00 71.50 195 CYS A C 1
ATOM 1498 O O . CYS A 1 195 ? -51.451 -12.583 61.488 1.00 71.50 195 CYS A O 1
ATOM 1500 N N . MET A 1 196 ? -49.569 -12.918 60.255 1.00 74.25 196 MET A N 1
ATOM 1501 C CA . MET A 1 196 ? -49.776 -14.330 59.934 1.00 74.25 196 MET A CA 1
ATOM 1502 C C . MET A 1 196 ? -49.534 -15.254 61.131 1.00 74.25 196 MET A C 1
ATOM 1504 O O . MET A 1 196 ? -50.245 -16.244 61.265 1.00 74.25 196 MET A O 1
ATOM 1508 N N . GLU A 1 197 ? -48.590 -14.930 62.014 1.00 82.19 197 GLU A N 1
ATOM 1509 C CA . GLU A 1 197 ? -48.342 -15.698 63.246 1.00 82.19 197 GLU A CA 1
ATOM 1510 C C . GLU A 1 197 ? -49.527 -15.620 64.234 1.00 82.19 197 GLU A C 1
ATOM 1512 O O . GLU A 1 197 ? -49.813 -16.575 64.949 1.00 82.19 197 GLU A O 1
ATOM 1517 N N . ASP A 1 198 ? -50.290 -14.523 64.210 1.00 74.94 198 ASP A N 1
ATOM 1518 C CA . ASP A 1 198 ? -51.430 -14.273 65.107 1.00 74.94 198 ASP A CA 1
ATOM 1519 C C . ASP A 1 198 ? -52.786 -14.836 64.613 1.00 74.94 198 ASP A C 1
ATOM 1521 O O . ASP A 1 198 ? -53.831 -14.574 65.225 1.00 74.94 198 ASP A O 1
ATOM 1525 N N . LEU A 1 199 ? -52.819 -15.539 63.473 1.00 71.69 199 LEU A N 1
ATOM 1526 C CA . LEU A 1 199 ? -54.064 -15.833 62.745 1.00 71.69 199 LEU A CA 1
ATOM 1527 C C . LEU A 1 199 ? -54.953 -16.902 63.412 1.00 71.69 199 LEU A C 1
ATOM 1529 O O . LEU A 1 199 ? -56.173 -16.850 63.275 1.00 71.69 199 LEU A O 1
ATOM 1533 N N . GLU A 1 200 ? -54.372 -17.852 64.152 1.00 71.38 200 GLU A N 1
ATOM 1534 C CA . GLU A 1 200 ? -55.107 -19.006 64.704 1.00 71.38 200 GLU A CA 1
ATOM 1535 C C . GLU A 1 200 ? -56.053 -18.650 65.868 1.00 71.38 200 GLU A C 1
ATOM 1537 O O . GLU A 1 200 ? -56.977 -19.404 66.159 1.00 71.38 200 GLU A O 1
ATOM 1542 N N . ASN A 1 201 ? -55.877 -17.482 66.500 1.00 75.19 201 ASN A N 1
ATOM 1543 C CA . ASN A 1 201 ? -56.638 -17.065 67.688 1.00 75.19 201 ASN A CA 1
ATOM 1544 C C . ASN A 1 201 ? -57.400 -15.736 67.512 1.00 75.19 201 ASN A C 1
ATOM 1546 O O . ASN A 1 201 ? -57.897 -15.173 68.491 1.00 75.19 201 ASN A O 1
ATOM 1550 N N . THR A 1 202 ? -57.483 -15.186 66.294 1.00 75.44 202 THR A N 1
ATOM 1551 C CA . THR A 1 202 ? -58.088 -13.862 66.072 1.00 75.44 202 THR A CA 1
ATOM 1552 C C . THR A 1 202 ? -59.597 -13.932 65.815 1.00 75.44 202 THR A C 1
ATOM 1554 O O . THR A 1 202 ? -60.087 -14.787 65.083 1.00 75.44 202 THR A O 1
ATOM 1557 N N . SER A 1 203 ? -60.361 -12.990 66.380 1.00 85.06 203 SER A N 1
ATOM 1558 C CA . SER A 1 203 ? -61.801 -12.872 66.110 1.00 85.06 203 SER A CA 1
ATOM 1559 C C . SER A 1 203 ? -62.078 -12.457 64.657 1.00 85.06 203 SER A C 1
ATOM 1561 O O . SER A 1 203 ? -61.276 -11.763 64.031 1.00 85.06 203 SER A O 1
ATOM 1563 N N . GLU A 1 204 ? -63.249 -12.817 64.123 1.00 83.62 204 GLU A N 1
ATOM 1564 C CA . GLU A 1 204 ? -63.650 -12.505 62.738 1.00 83.62 204 GLU A CA 1
ATOM 1565 C C . GLU A 1 204 ? -63.547 -11.002 62.404 1.00 83.62 204 GLU A C 1
ATOM 1567 O O . GLU A 1 204 ? -63.111 -10.620 61.316 1.00 83.62 204 GLU A O 1
ATOM 1572 N N . ALA A 1 205 ? -63.903 -10.130 63.354 1.00 84.38 205 ALA A N 1
ATOM 1573 C CA . ALA A 1 205 ? -63.804 -8.680 63.187 1.00 84.38 205 ALA A CA 1
ATOM 1574 C C . ALA A 1 205 ? -62.346 -8.207 63.043 1.00 84.38 205 ALA A C 1
ATOM 1576 O O . ALA A 1 205 ? -62.047 -7.370 62.190 1.00 84.38 205 ALA A O 1
ATOM 1577 N N . ALA A 1 206 ? -61.430 -8.771 63.835 1.00 80.88 206 ALA A N 1
ATOM 1578 C CA . ALA A 1 206 ? -60.003 -8.480 63.735 1.00 80.88 206 ALA A CA 1
ATOM 1579 C C . ALA A 1 206 ? -59.403 -9.028 62.429 1.00 80.88 206 ALA A C 1
ATOM 1581 O O . ALA A 1 206 ? -58.560 -8.374 61.817 1.00 80.88 206 ALA A O 1
ATOM 1582 N N . LEU A 1 207 ? -59.886 -10.183 61.960 1.00 77.19 207 LEU A N 1
ATOM 1583 C CA . LEU A 1 207 ? -59.471 -10.779 60.691 1.00 77.19 207 LEU A CA 1
ATOM 1584 C C . LEU A 1 207 ? -59.877 -9.904 59.491 1.00 77.19 207 LEU A C 1
ATOM 1586 O O . LEU A 1 207 ? -59.055 -9.646 58.614 1.00 77.19 207 LEU A O 1
ATOM 1590 N N . LYS A 1 208 ? -61.110 -9.374 59.480 1.00 80.50 208 LYS A N 1
ATOM 1591 C CA . LYS A 1 208 ? -61.577 -8.427 58.448 1.00 80.50 208 LYS A CA 1
ATOM 1592 C C . LYS A 1 208 ? -60.759 -7.136 58.434 1.00 80.50 208 LYS A C 1
ATOM 1594 O O . LYS A 1 208 ? -60.404 -6.665 57.359 1.00 80.50 208 LYS A O 1
ATOM 1599 N N . ALA A 1 209 ? -60.418 -6.592 59.604 1.00 80.56 209 ALA A N 1
ATOM 1600 C CA . ALA A 1 209 ? -59.570 -5.404 59.701 1.00 80.56 209 ALA A CA 1
ATOM 1601 C C . ALA A 1 209 ? -58.141 -5.661 59.183 1.00 80.56 209 ALA A C 1
ATOM 1603 O O . ALA A 1 209 ? -57.593 -4.833 58.455 1.00 80.56 209 ALA A O 1
ATOM 1604 N N . LYS A 1 210 ? -57.553 -6.826 59.499 1.00 75.31 210 LYS A N 1
ATOM 1605 C CA . LYS A 1 210 ? -56.249 -7.252 58.960 1.00 75.31 210 LYS A CA 1
ATOM 1606 C C . LYS A 1 210 ? -56.291 -7.435 57.437 1.00 75.31 210 LYS A C 1
ATOM 1608 O O . LYS A 1 210 ? -55.373 -7.001 56.748 1.00 75.31 210 LYS A O 1
ATOM 1613 N N . PHE A 1 211 ? -57.360 -8.028 56.905 1.00 76.06 211 PHE A N 1
ATOM 1614 C CA . PHE A 1 211 ? -57.538 -8.217 55.463 1.00 76.06 211 PHE A CA 1
ATOM 1615 C C . PHE A 1 211 ? -57.730 -6.887 54.713 1.00 76.06 211 PHE A C 1
ATOM 1617 O O . PHE A 1 211 ? -57.132 -6.682 53.662 1.00 76.06 211 PHE A O 1
ATOM 1624 N N . ASP A 1 212 ? -58.492 -5.944 55.274 1.00 77.44 212 ASP A N 1
ATOM 1625 C CA . ASP A 1 212 ? -58.642 -4.589 54.723 1.00 77.44 212 ASP A CA 1
ATOM 1626 C C . ASP A 1 212 ? -57.308 -3.820 54.709 1.00 77.44 212 ASP A C 1
ATOM 1628 O O . ASP A 1 212 ? -56.952 -3.195 53.709 1.00 77.44 212 ASP A O 1
ATOM 1632 N N . ALA A 1 213 ? -56.515 -3.924 55.783 1.00 74.00 213 ALA A N 1
ATOM 1633 C CA . ALA A 1 213 ? -55.166 -3.362 55.825 1.00 74.00 213 ALA A CA 1
ATOM 1634 C C . ALA A 1 213 ? -54.260 -3.970 54.739 1.00 74.00 213 ALA A C 1
ATOM 1636 O O . ALA A 1 213 ? -53.573 -3.232 54.036 1.00 74.00 213 ALA A O 1
ATOM 1637 N N . PHE A 1 214 ? -54.316 -5.291 54.545 1.00 73.38 214 PHE A N 1
ATOM 1638 C CA . PHE A 1 214 ? -53.578 -5.983 53.489 1.00 73.38 214 PHE A CA 1
ATOM 1639 C C . PHE A 1 214 ? -53.973 -5.508 52.081 1.00 73.38 214 PHE A C 1
ATOM 1641 O O . PHE A 1 214 ? -53.100 -5.203 51.270 1.00 73.38 214 PHE A O 1
ATOM 1648 N N . LEU A 1 215 ? -55.272 -5.380 51.788 1.00 73.81 215 LEU A N 1
ATOM 1649 C CA . LEU A 1 215 ? -55.743 -4.892 50.486 1.00 73.81 215 LEU A CA 1
ATOM 1650 C C . LEU A 1 215 ? -55.302 -3.447 50.214 1.00 73.81 215 LEU A C 1
ATOM 1652 O O . LEU A 1 215 ? -54.890 -3.127 49.098 1.00 73.81 215 LEU A O 1
ATOM 1656 N N . LYS A 1 216 ? -55.326 -2.581 51.234 1.00 77.06 216 LYS A N 1
ATOM 1657 C CA . LYS A 1 216 ? -54.809 -1.205 51.140 1.00 77.06 216 LYS A CA 1
ATOM 1658 C C . LYS A 1 216 ? -53.307 -1.180 50.872 1.00 77.06 216 LYS A C 1
ATOM 1660 O O . LYS A 1 216 ? -52.847 -0.390 50.050 1.00 77.06 216 LYS A O 1
ATOM 1665 N N . THR A 1 217 ? -52.553 -2.065 51.521 1.00 71.19 217 THR A N 1
ATOM 1666 C CA . THR A 1 217 ? -51.118 -2.240 51.279 1.00 71.19 217 THR A CA 1
ATOM 1667 C C . THR A 1 217 ? -50.833 -2.679 49.842 1.00 71.19 217 THR A C 1
ATOM 1669 O O . THR A 1 217 ? -50.010 -2.055 49.176 1.00 71.19 217 THR A O 1
ATOM 1672 N N . MET A 1 218 ? -51.549 -3.687 49.336 1.00 66.69 218 MET A N 1
ATOM 1673 C CA . MET A 1 218 ? -51.407 -4.172 47.957 1.00 66.69 218 MET A CA 1
ATOM 1674 C C . MET A 1 218 ? -51.722 -3.083 46.926 1.00 66.69 218 MET A C 1
ATOM 1676 O O . MET A 1 218 ? -50.919 -2.833 46.031 1.00 66.69 218 MET A O 1
ATOM 1680 N N . SER A 1 219 ? -52.840 -2.373 47.101 1.00 74.31 219 SER A N 1
ATOM 1681 C CA . SER A 1 219 ? -53.226 -1.271 46.213 1.00 74.31 219 SER A CA 1
ATOM 1682 C C . SER A 1 219 ? -52.181 -0.152 46.182 1.00 74.31 219 SER A C 1
ATOM 1684 O O . SER A 1 219 ? -51.907 0.406 45.120 1.00 74.31 219 SER A O 1
ATOM 1686 N N . TRP A 1 220 ? -51.565 0.168 47.323 1.00 72.56 220 TRP A N 1
ATOM 1687 C CA . TRP A 1 220 ? -50.503 1.170 47.378 1.00 72.56 220 TRP A CA 1
ATOM 1688 C C . TRP A 1 220 ? -49.221 0.698 46.675 1.00 72.56 220 TRP A C 1
ATOM 1690 O O . TRP A 1 220 ? -48.593 1.485 45.969 1.00 72.56 220 TRP A O 1
ATOM 1700 N N . CYS A 1 221 ? -48.856 -0.584 46.794 1.00 69.00 221 CYS A N 1
ATOM 1701 C CA . CYS A 1 221 ? -47.711 -1.162 46.085 1.00 69.00 221 CYS A CA 1
ATOM 1702 C C . CYS A 1 221 ? -47.860 -1.094 44.558 1.00 69.00 221 CYS A C 1
ATOM 1704 O O . CYS A 1 221 ? -46.888 -0.759 43.879 1.00 69.00 221 CYS A O 1
ATOM 1706 N N . ASP A 1 222 ? -49.059 -1.347 44.025 1.00 71.12 222 ASP A N 1
ATOM 1707 C CA . ASP A 1 222 ? -49.327 -1.242 42.585 1.00 71.12 222 ASP A CA 1
ATOM 1708 C C . ASP A 1 222 ? -49.178 0.201 42.083 1.00 71.12 222 ASP A C 1
ATOM 1710 O O . ASP A 1 222 ? -48.507 0.449 41.082 1.00 71.12 222 ASP A O 1
ATOM 1714 N N . VAL A 1 223 ? -49.717 1.178 42.821 1.00 77.00 223 VAL A N 1
ATOM 1715 C CA . VAL A 1 223 ? -49.576 2.605 42.479 1.00 77.00 223 VAL A CA 1
ATOM 1716 C C . VAL A 1 223 ? -48.108 3.039 42.501 1.00 77.00 223 VAL A C 1
ATOM 1718 O O . VAL A 1 223 ? -47.649 3.720 41.586 1.00 77.00 223 VAL A O 1
ATOM 1721 N N . VAL A 1 224 ? -47.345 2.629 43.517 1.00 72.25 224 VAL A N 1
ATOM 1722 C CA . VAL A 1 224 ? -45.918 2.975 43.627 1.00 72.25 224 VAL A CA 1
ATOM 1723 C C . VAL A 1 224 ? -45.094 2.327 42.513 1.00 72.25 224 VAL A C 1
ATOM 1725 O O . VAL A 1 224 ? -44.194 2.969 41.971 1.00 72.25 224 VAL A O 1
ATOM 1728 N N . LYS A 1 225 ? -45.412 1.085 42.129 1.00 76.69 225 LYS A N 1
ATOM 1729 C CA . LYS A 1 225 ? -44.768 0.401 41.003 1.00 76.69 225 LYS A CA 1
ATOM 1730 C C . LYS A 1 225 ? -44.951 1.175 39.695 1.00 76.69 225 LYS A C 1
ATOM 1732 O O . LYS A 1 225 ? -43.970 1.376 38.984 1.00 76.69 225 LYS A O 1
ATOM 1737 N N . GLU A 1 226 ? -46.168 1.626 39.397 1.00 80.69 226 GLU A N 1
ATOM 1738 C CA . GLU A 1 226 ? -46.448 2.411 38.187 1.00 80.69 226 GLU A CA 1
ATOM 1739 C C . GLU A 1 226 ? -45.751 3.781 38.210 1.00 80.69 226 GLU A C 1
ATOM 1741 O O . GLU A 1 226 ? -45.172 4.195 37.205 1.00 80.69 226 GLU A O 1
ATOM 1746 N N . ILE A 1 227 ? -45.709 4.453 39.370 1.00 79.75 227 ILE A N 1
ATOM 1747 C CA . ILE A 1 227 ? -44.956 5.708 39.536 1.00 79.75 227 ILE A CA 1
ATOM 1748 C C . ILE A 1 227 ? -43.474 5.481 39.224 1.00 79.75 227 ILE A C 1
ATOM 1750 O O . ILE A 1 227 ? -42.903 6.212 38.419 1.00 79.75 227 ILE A O 1
ATOM 1754 N N . LEU A 1 228 ? -42.859 4.442 39.791 1.00 73.69 228 LEU A N 1
ATOM 1755 C CA . LEU A 1 228 ? -41.450 4.146 39.540 1.00 73.69 228 LEU A CA 1
ATOM 1756 C C . LEU A 1 228 ? -41.197 3.786 38.079 1.00 73.69 228 LEU A C 1
ATOM 1758 O O . LEU A 1 228 ? -40.271 4.326 37.484 1.00 73.69 228 LEU A O 1
ATOM 1762 N N . LEU A 1 229 ? -42.031 2.937 37.472 1.00 76.00 229 LEU A N 1
ATOM 1763 C CA . LEU A 1 229 ? -41.920 2.622 36.046 1.00 76.00 229 LEU A CA 1
ATOM 1764 C C . LEU A 1 229 ? -41.943 3.892 35.187 1.00 76.00 229 LEU A C 1
ATOM 1766 O O . LEU A 1 229 ? -41.119 4.020 34.284 1.00 76.00 229 LEU A O 1
ATOM 1770 N N . SER A 1 230 ? -42.817 4.852 35.501 1.00 84.06 230 SER A N 1
ATOM 1771 C CA . SER A 1 230 ? -42.859 6.137 34.798 1.00 84.06 230 SER A CA 1
ATOM 1772 C C . SER A 1 230 ? -41.613 7.004 35.044 1.00 84.06 230 SER A C 1
ATOM 1774 O O . SER A 1 230 ? -41.084 7.592 34.101 1.00 84.06 230 SER A O 1
ATOM 1776 N N . GLU A 1 231 ? -41.080 7.032 36.273 1.00 80.75 231 GLU A N 1
ATOM 1777 C CA . GLU A 1 231 ? -39.859 7.778 36.614 1.00 80.75 231 GLU A CA 1
ATOM 1778 C C . GLU A 1 231 ? -38.598 7.178 35.961 1.00 80.75 231 GLU A C 1
ATOM 1780 O O . GLU A 1 231 ? -37.666 7.918 35.653 1.00 80.75 231 GLU A O 1
ATOM 1785 N N . PHE A 1 232 ? -38.568 5.864 35.700 1.00 77.00 232 PHE A N 1
ATOM 1786 C CA . PHE A 1 232 ? -37.441 5.167 35.062 1.00 77.00 232 PHE A CA 1
ATOM 1787 C C . PHE A 1 232 ? -37.412 5.267 33.532 1.00 77.00 232 PHE A C 1
ATOM 1789 O O . PHE A 1 232 ? -36.334 5.169 32.941 1.00 77.00 232 PHE A O 1
ATOM 1796 N N . GLN A 1 233 ? -38.557 5.477 32.878 1.00 82.75 233 GLN A N 1
ATOM 1797 C CA . GLN A 1 233 ? -38.628 5.552 31.413 1.00 82.75 233 GLN A CA 1
ATOM 1798 C C . GLN A 1 233 ? -37.846 6.742 30.846 1.00 82.75 233 GLN A C 1
ATOM 1800 O O . GLN A 1 233 ? -37.147 6.603 29.845 1.00 82.75 233 GLN A O 1
ATOM 1805 N N . LEU A 1 234 ? -37.922 7.907 31.495 1.00 79.56 234 LEU A N 1
ATOM 1806 C CA . LEU A 1 234 ? -37.278 9.120 30.992 1.00 79.56 234 LEU A CA 1
ATOM 1807 C C . LEU A 1 234 ? -35.735 9.067 31.073 1.00 79.56 234 LEU A C 1
ATOM 1809 O O . LEU A 1 234 ? -35.092 9.391 30.075 1.00 79.56 234 LEU A O 1
ATOM 1813 N N . PRO A 1 235 ? -35.102 8.651 32.191 1.00 77.31 235 PRO A N 1
ATOM 1814 C CA . PRO A 1 235 ? -33.658 8.433 32.240 1.00 77.31 235 PRO A CA 1
ATOM 1815 C C . PRO A 1 235 ? -33.183 7.365 31.257 1.00 77.31 235 PRO A C 1
ATOM 1817 O O . PRO A 1 235 ? -32.137 7.556 30.653 1.00 77.31 235 PRO A O 1
ATOM 1820 N N . ALA A 1 236 ? -33.940 6.277 31.072 1.00 75.00 236 ALA A N 1
ATOM 1821 C CA . ALA A 1 236 ? -33.575 5.218 30.131 1.00 75.00 236 ALA A CA 1
ATOM 1822 C C . ALA A 1 236 ? -33.494 5.743 28.687 1.00 75.00 236 ALA A C 1
ATOM 1824 O O . ALA A 1 236 ? -32.467 5.568 28.040 1.00 75.00 236 ALA A O 1
ATOM 1825 N N . LEU A 1 237 ? -34.510 6.489 28.234 1.00 80.44 237 LEU A N 1
ATOM 1826 C CA . LEU A 1 237 ? -34.493 7.144 26.919 1.00 80.44 237 LEU A CA 1
ATOM 1827 C C . LEU A 1 237 ? -33.309 8.113 26.773 1.00 80.44 237 LEU A C 1
ATOM 1829 O O . LEU A 1 237 ? -32.645 8.131 25.743 1.00 80.44 237 LEU A O 1
ATOM 1833 N N . LYS A 1 238 ? -32.990 8.874 27.829 1.00 79.75 238 LYS A N 1
ATOM 1834 C CA . LYS A 1 238 ? -31.832 9.783 27.827 1.00 79.75 238 LYS A CA 1
ATOM 1835 C C . LYS A 1 238 ? -30.488 9.055 27.752 1.00 79.75 238 LYS A C 1
ATOM 1837 O O . LYS A 1 238 ? -29.561 9.606 27.170 1.00 79.75 238 LYS A O 1
ATOM 1842 N N . VAL A 1 239 ? -30.353 7.861 28.340 1.00 75.38 239 VAL A N 1
ATOM 1843 C CA . VAL A 1 239 ? -29.133 7.039 28.209 1.00 75.38 239 VAL A CA 1
ATOM 1844 C C . VAL A 1 239 ? -28.949 6.592 26.759 1.00 75.38 239 VAL A C 1
ATOM 1846 O O . VAL A 1 239 ? -27.833 6.674 26.243 1.00 75.38 239 VAL A O 1
ATOM 1849 N N . ASP A 1 240 ? -30.027 6.164 26.102 1.00 76.12 240 ASP A N 1
ATOM 1850 C CA . ASP A 1 240 ? -29.985 5.719 24.706 1.00 76.12 240 ASP A CA 1
ATOM 1851 C C . ASP A 1 240 ? -29.656 6.883 23.754 1.00 76.12 240 ASP A C 1
ATOM 1853 O O . ASP A 1 240 ? -28.739 6.766 22.936 1.00 76.12 240 ASP A O 1
ATOM 1857 N N . ASP A 1 241 ? -30.319 8.035 23.919 1.00 78.44 241 ASP A N 1
ATOM 1858 C CA . ASP A 1 241 ? -30.035 9.260 23.153 1.00 78.44 241 ASP A CA 1
ATOM 1859 C C . ASP A 1 241 ? -28.579 9.719 23.345 1.00 78.44 241 ASP A C 1
ATOM 1861 O O . ASP A 1 241 ? -27.887 10.070 22.383 1.00 78.44 241 ASP A O 1
ATOM 1865 N N . PHE A 1 242 ? -28.078 9.662 24.584 1.00 71.31 242 PHE A N 1
ATOM 1866 C CA . PHE A 1 242 ? -26.694 9.994 24.914 1.00 71.31 242 PHE A CA 1
ATOM 1867 C C . PHE A 1 242 ? -25.690 9.053 24.230 1.00 71.31 242 PHE A C 1
ATOM 1869 O O . PHE A 1 242 ? -24.681 9.506 23.681 1.00 71.31 242 PHE A O 1
ATOM 1876 N N . GLY A 1 243 ? -25.979 7.747 24.217 1.00 71.94 243 GLY A N 1
ATOM 1877 C CA . GLY A 1 243 ? -25.178 6.746 23.512 1.00 71.94 243 GLY A CA 1
ATOM 1878 C C . GLY A 1 243 ? -25.114 7.006 22.005 1.00 71.94 243 GLY A C 1
ATOM 1879 O O . GLY A 1 243 ? -24.023 6.999 21.427 1.00 71.94 243 GLY A O 1
ATOM 1880 N N . GLY A 1 244 ? -26.257 7.314 21.383 1.00 77.25 244 GLY A N 1
ATOM 1881 C CA . GLY A 1 244 ? -26.332 7.683 19.967 1.00 77.25 244 GLY A CA 1
ATOM 1882 C C . GLY A 1 244 ? -25.536 8.950 19.638 1.00 77.25 244 GLY A C 1
ATOM 1883 O O . GLY A 1 244 ? -24.786 8.976 18.658 1.00 77.25 244 GLY A O 1
ATOM 1884 N N . GLY A 1 245 ? -25.624 9.975 20.493 1.00 75.62 245 GLY A N 1
ATOM 1885 C CA . GLY A 1 245 ? -24.856 11.215 20.352 1.00 75.62 245 GLY A CA 1
ATOM 1886 C C . GLY A 1 245 ? -23.340 10.997 20.404 1.00 75.62 245 GLY A C 1
ATOM 1887 O O . GLY A 1 245 ? -22.609 11.526 19.564 1.00 75.62 245 GLY A O 1
ATOM 1888 N N . LEU A 1 246 ? -22.856 10.172 21.341 1.00 71.06 246 LEU A N 1
ATOM 1889 C CA . LEU A 1 246 ? -21.435 9.816 21.437 1.00 71.06 246 LEU A CA 1
ATOM 1890 C C . LEU A 1 246 ? -20.941 9.044 20.212 1.00 71.06 246 LEU A C 1
ATOM 1892 O O . LEU A 1 246 ? -19.840 9.309 19.725 1.00 71.06 246 LEU A O 1
ATOM 1896 N N . GLN A 1 247 ? -21.743 8.104 19.708 1.00 76.19 247 GLN A N 1
ATOM 1897 C CA . GLN A 1 247 ? -21.383 7.327 18.528 1.00 76.19 247 GLN A CA 1
ATOM 1898 C C . GLN A 1 247 ? -21.269 8.216 17.284 1.00 76.19 247 GLN A C 1
ATOM 1900 O O . GLN A 1 247 ? -20.238 8.175 16.613 1.00 76.19 247 GLN A O 1
ATOM 1905 N N . SER A 1 248 ? -22.276 9.054 17.015 1.00 79.62 248 SER A N 1
ATOM 1906 C CA . SER A 1 248 ? -22.265 9.978 15.871 1.00 79.62 248 SER A CA 1
ATOM 1907 C C . SER A 1 248 ? -21.053 10.909 15.914 1.00 79.62 248 SER A C 1
ATOM 1909 O O . SER A 1 248 ? -20.373 11.102 14.910 1.00 79.62 248 SER A O 1
ATOM 1911 N N . LEU A 1 249 ? -20.734 11.446 17.094 1.00 71.12 249 LEU A N 1
ATOM 1912 C CA . LEU A 1 249 ? -19.588 12.333 17.264 1.00 71.12 249 LEU A CA 1
ATOM 1913 C C . LEU A 1 249 ? -18.251 11.619 17.023 1.00 71.12 249 LEU A C 1
ATOM 1915 O O . LEU A 1 249 ? -17.332 12.190 16.434 1.00 71.12 249 LEU A O 1
ATOM 1919 N N . ASN A 1 250 ? -18.131 10.369 17.474 1.00 74.00 250 ASN A N 1
ATOM 1920 C CA . ASN A 1 250 ? -16.950 9.552 17.222 1.00 74.00 250 ASN A CA 1
ATOM 1921 C C . ASN A 1 250 ? -16.778 9.249 15.723 1.00 74.00 250 ASN A C 1
ATOM 1923 O O . ASN A 1 250 ? -15.663 9.313 15.208 1.00 74.00 250 ASN A O 1
ATOM 1927 N N . GLU A 1 251 ? -17.869 8.960 15.013 1.00 76.81 251 GLU A N 1
ATOM 1928 C CA . GLU A 1 251 ? -17.852 8.727 13.564 1.00 76.81 251 GLU A CA 1
ATOM 1929 C C . GLU A 1 251 ? -17.397 9.973 12.786 1.00 76.81 251 GLU A C 1
ATOM 1931 O O . GLU A 1 251 ? -16.541 9.853 11.903 1.00 76.81 251 GLU A O 1
ATOM 1936 N N . ASP A 1 252 ? -17.882 11.161 13.161 1.00 74.12 252 ASP A N 1
ATOM 1937 C CA . ASP A 1 252 ? -17.469 12.440 12.568 1.00 74.12 252 ASP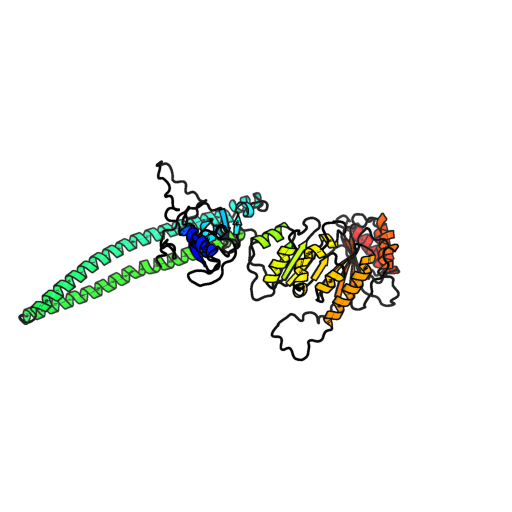 A CA 1
ATOM 1938 C C . ASP A 1 252 ? -15.977 12.732 12.802 1.00 74.12 252 ASP A C 1
ATOM 1940 O O . ASP A 1 252 ? -15.251 13.103 11.873 1.00 74.12 252 ASP A O 1
ATOM 1944 N N . LEU A 1 253 ? -15.486 12.519 14.029 1.00 67.00 253 LEU A N 1
ATOM 1945 C CA . LEU A 1 253 ? -14.073 12.712 14.369 1.00 67.00 253 LEU A CA 1
ATOM 1946 C C . LEU A 1 253 ? -13.163 11.728 13.623 1.00 67.00 253 LEU A C 1
ATOM 1948 O O . LEU A 1 253 ? -12.117 12.128 13.108 1.00 67.00 253 LEU A O 1
ATOM 1952 N N . GLU A 1 254 ? -13.552 10.456 13.516 1.00 68.69 254 GLU A N 1
ATOM 1953 C CA . GLU A 1 254 ? -12.795 9.449 12.765 1.00 68.69 254 GLU A CA 1
ATOM 1954 C C . GLU A 1 254 ? -12.848 9.682 11.247 1.00 68.69 254 GLU A C 1
ATOM 1956 O O . GLU A 1 254 ? -11.890 9.366 10.535 1.00 68.69 254 GLU A O 1
ATOM 1961 N N . ALA A 1 255 ? -13.940 10.235 10.711 1.00 73.31 255 ALA A N 1
ATOM 1962 C CA . ALA A 1 255 ? -14.004 10.669 9.315 1.00 73.31 255 ALA A CA 1
ATOM 1963 C C . ALA A 1 255 ? -13.023 11.817 9.044 1.00 73.31 255 ALA A C 1
ATOM 1965 O O . ALA A 1 255 ? -12.264 11.780 8.076 1.00 73.31 255 ALA A O 1
ATOM 1966 N N . GLU A 1 256 ? -12.974 12.798 9.939 1.00 67.19 256 GLU A N 1
ATOM 1967 C CA . GLU A 1 256 ? -12.117 13.966 9.781 1.00 67.19 256 GLU A CA 1
ATOM 1968 C C . GLU A 1 256 ? -10.624 13.622 9.989 1.00 67.19 256 GLU A C 1
ATOM 1970 O O . GLU A 1 256 ? -9.756 14.041 9.222 1.00 67.19 256 GLU A O 1
ATOM 1975 N N . LYS A 1 257 ? -10.311 12.752 10.953 1.00 67.50 257 LYS A N 1
ATOM 1976 C CA . LYS A 1 257 ? -8.965 12.198 11.177 1.00 67.50 257 LYS A CA 1
ATOM 1977 C C . LYS A 1 257 ? -8.421 11.435 9.965 1.00 67.50 257 LYS A C 1
ATOM 1979 O O . LYS A 1 257 ? -7.231 11.539 9.663 1.00 67.50 257 LYS A O 1
ATOM 1984 N N . ARG A 1 258 ? -9.274 10.717 9.225 1.00 65.38 258 ARG A N 1
ATOM 1985 C CA . ARG A 1 258 ? -8.893 10.051 7.965 1.00 65.38 258 ARG A CA 1
ATOM 1986 C C . ARG A 1 258 ? -8.436 11.032 6.880 1.00 65.38 258 ARG A C 1
ATOM 1988 O O . ARG A 1 258 ? -7.682 10.626 6.001 1.00 65.38 258 ARG A O 1
ATOM 1995 N N . HIS A 1 259 ? -8.852 12.298 6.937 1.00 62.94 259 HIS A N 1
ATOM 1996 C CA . HIS A 1 259 ? -8.370 13.340 6.024 1.00 62.94 259 HIS A CA 1
ATOM 1997 C C . HIS A 1 259 ? -7.001 13.911 6.418 1.00 62.94 259 HIS A C 1
ATOM 1999 O O . HIS A 1 259 ? -6.311 14.460 5.561 1.00 62.94 259 HIS A O 1
ATOM 2005 N N . LEU A 1 260 ? -6.616 13.784 7.692 1.00 57.59 260 LEU A N 1
ATOM 2006 C CA . LEU A 1 260 ? -5.360 14.295 8.246 1.00 57.59 260 LEU A CA 1
ATOM 2007 C C . LEU A 1 260 ? -4.191 13.325 8.124 1.00 57.59 260 LEU A C 1
ATOM 2009 O O . LEU A 1 260 ? -3.042 13.743 7.983 1.00 57.59 260 LEU A O 1
ATOM 2013 N N . LEU A 1 261 ? -4.474 12.032 8.248 1.00 57.06 261 LEU A N 1
ATOM 2014 C CA . LEU A 1 261 ? -3.455 11.011 8.076 1.00 57.06 261 LEU A CA 1
ATOM 2015 C C . LEU A 1 261 ? -3.082 10.941 6.590 1.00 57.06 261 LEU A C 1
ATOM 2017 O O . LEU A 1 261 ? -3.980 11.003 5.745 1.00 57.06 261 LEU A O 1
ATOM 2021 N N . PRO A 1 262 ? -1.787 10.804 6.247 1.00 55.62 262 PRO A N 1
ATOM 2022 C CA . PRO A 1 262 ? -1.371 10.663 4.860 1.00 55.62 262 PRO A CA 1
ATOM 2023 C C . PRO A 1 262 ? -2.212 9.582 4.175 1.00 55.62 262 PRO A C 1
ATOM 2025 O O . PRO A 1 262 ? -2.375 8.483 4.719 1.00 55.62 262 PRO A O 1
ATOM 2028 N N . LYS A 1 263 ? -2.729 9.874 2.973 1.00 54.16 263 LYS A N 1
ATOM 2029 C CA . LYS A 1 263 ? -3.553 8.954 2.157 1.00 54.16 263 LYS A CA 1
ATOM 2030 C C . LYS A 1 263 ? -2.862 7.615 1.844 1.00 54.16 263 LYS A C 1
ATOM 2032 O O . LYS A 1 263 ? -3.464 6.758 1.210 1.00 54.16 263 LYS A O 1
ATOM 2037 N N . GLU A 1 264 ? -1.618 7.430 2.273 1.00 53.91 264 GLU A N 1
ATOM 2038 C CA . GLU A 1 264 ? -0.754 6.280 2.015 1.00 53.91 264 GLU A CA 1
ATOM 2039 C C . GLU A 1 264 ? -0.871 5.143 3.050 1.00 53.91 264 GLU A C 1
ATOM 2041 O O . GLU A 1 264 ? -0.201 4.125 2.901 1.00 53.91 264 GLU A O 1
ATOM 2046 N N . LEU A 1 265 ? -1.697 5.290 4.096 1.00 53.72 265 LEU A N 1
ATOM 2047 C CA . LEU A 1 265 ? -1.938 4.245 5.107 1.00 53.72 265 LEU A CA 1
ATOM 2048 C C . LEU A 1 265 ? -3.228 3.391 4.985 1.00 53.72 265 LEU A C 1
ATOM 2050 O O . LEU A 1 265 ? -3.383 2.496 5.823 1.00 53.72 265 LEU A O 1
ATOM 2054 N N . PRO A 1 266 ? -4.176 3.585 4.040 1.00 55.25 266 PRO A N 1
ATOM 2055 C CA . PRO A 1 266 ? -5.341 2.714 3.973 1.00 55.25 266 PRO A CA 1
ATOM 2056 C C . PRO A 1 266 ? -4.936 1.321 3.477 1.00 55.25 266 PRO A C 1
ATOM 2058 O O . PRO A 1 266 ? -3.890 1.139 2.850 1.00 55.25 266 PRO A O 1
ATOM 2061 N N . ALA A 1 267 ? -5.784 0.328 3.766 1.00 60.41 267 ALA A N 1
ATOM 2062 C CA . ALA A 1 267 ? -5.683 -1.009 3.189 1.00 60.41 267 ALA A CA 1
ATOM 2063 C C . ALA A 1 267 ? -5.341 -0.911 1.696 1.00 60.41 267 ALA A C 1
ATOM 2065 O O . ALA A 1 267 ? -5.911 -0.065 1.002 1.00 60.41 267 ALA A O 1
ATOM 2066 N N . LEU A 1 268 ? -4.402 -1.744 1.231 1.00 63.78 268 LEU A N 1
ATOM 2067 C CA . LEU A 1 268 ? -3.962 -1.756 -0.164 1.00 63.78 268 LEU A CA 1
ATOM 2068 C C . LEU A 1 268 ? -5.206 -1.813 -1.057 1.00 63.78 268 LEU A C 1
ATOM 2070 O O . LEU A 1 268 ? -5.920 -2.818 -1.085 1.00 63.78 268 LEU A O 1
ATOM 2074 N N . ALA A 1 269 ? -5.497 -0.694 -1.723 1.00 68.31 269 ALA A N 1
ATOM 2075 C CA . ALA A 1 269 ? -6.605 -0.598 -2.653 1.00 68.31 269 ALA A CA 1
ATOM 2076 C C . ALA A 1 269 ? -6.407 -1.618 -3.784 1.00 68.31 269 ALA A C 1
ATOM 2078 O O . ALA A 1 269 ? -5.314 -2.147 -3.988 1.00 68.31 269 ALA A O 1
ATOM 2079 N N . LYS A 1 270 ? -7.464 -1.874 -4.562 1.00 81.00 270 LYS A N 1
ATOM 2080 C CA . LYS A 1 270 ? -7.427 -2.851 -5.662 1.00 81.00 270 LYS A CA 1
ATOM 2081 C C . LYS A 1 270 ? -6.269 -2.614 -6.646 1.00 81.00 270 LYS A C 1
ATOM 2083 O O . LYS A 1 270 ? -5.767 -3.589 -7.193 1.00 81.00 270 LYS A O 1
ATOM 2088 N N . ASN A 1 271 ? -5.831 -1.360 -6.806 1.00 86.69 271 ASN A N 1
ATOM 2089 C CA . ASN A 1 271 ? -4.667 -0.960 -7.594 1.00 86.69 271 ASN A CA 1
ATOM 2090 C C . ASN A 1 271 ? -3.768 -0.039 -6.756 1.00 86.69 271 ASN A C 1
ATOM 2092 O O . ASN A 1 271 ? -4.188 1.066 -6.411 1.00 86.69 271 ASN A O 1
ATOM 2096 N N . VAL A 1 272 ? -2.550 -0.471 -6.428 1.00 89.44 272 VAL A N 1
ATOM 2097 C CA . VAL A 1 272 ? -1.583 0.335 -5.661 1.00 89.44 272 VAL A CA 1
ATOM 2098 C C . VAL A 1 272 ? -0.310 0.531 -6.472 1.00 89.44 272 VAL A C 1
ATOM 2100 O O . VAL A 1 272 ? 0.185 -0.421 -7.065 1.00 89.44 272 VAL A O 1
ATOM 2103 N N . SER A 1 273 ? 0.241 1.746 -6.465 1.00 92.75 273 SER A N 1
ATOM 2104 C CA . SER A 1 273 ? 1.582 2.023 -6.990 1.00 92.75 273 SER A CA 1
ATOM 2105 C C . SER A 1 273 ? 2.558 2.239 -5.838 1.00 92.75 273 SER A C 1
ATOM 2107 O O . SER A 1 273 ? 2.287 3.026 -4.932 1.00 92.75 273 SER A O 1
ATOM 2109 N N . ILE A 1 274 ? 3.687 1.541 -5.871 1.00 93.88 274 ILE A N 1
ATOM 2110 C CA . ILE A 1 274 ? 4.781 1.631 -4.907 1.00 93.88 274 ILE A CA 1
ATOM 2111 C C . ILE A 1 274 ? 5.970 2.203 -5.656 1.00 93.88 274 ILE A C 1
ATOM 2113 O O . ILE A 1 274 ? 6.644 1.483 -6.390 1.00 93.88 274 ILE A O 1
ATOM 2117 N N . ASN A 1 275 ? 6.196 3.500 -5.487 1.00 94.19 275 ASN A N 1
ATOM 2118 C CA . ASN A 1 275 ? 7.225 4.224 -6.215 1.00 94.19 275 ASN A CA 1
ATOM 2119 C C . ASN A 1 275 ? 8.372 4.538 -5.253 1.00 94.19 275 ASN A C 1
ATOM 2121 O O . ASN A 1 275 ? 8.158 5.228 -4.254 1.00 94.19 275 ASN A O 1
ATOM 2125 N N . GLY A 1 276 ? 9.557 4.011 -5.552 1.00 93.56 276 GLY A N 1
ATOM 2126 C CA . GLY A 1 276 ? 10.782 4.345 -4.837 1.00 93.56 276 GLY A CA 1
ATOM 2127 C C . GLY A 1 276 ? 10.973 3.702 -3.460 1.00 93.56 276 GLY A C 1
ATOM 2128 O O . GLY A 1 276 ? 10.101 3.012 -2.911 1.00 93.56 276 GLY A O 1
ATOM 2129 N N . GLU A 1 277 ? 12.177 3.871 -2.907 1.00 92.56 277 GLU A N 1
ATOM 2130 C CA . GLU A 1 277 ? 12.623 3.149 -1.710 1.00 92.56 277 GLU A CA 1
ATOM 2131 C C . GLU A 1 277 ? 11.829 3.548 -0.474 1.00 92.56 277 GLU A C 1
ATOM 2133 O O . GLU A 1 277 ? 11.524 2.721 0.390 1.00 92.56 277 GLU A O 1
ATOM 2138 N N . ARG A 1 278 ? 11.483 4.831 -0.383 1.00 87.06 278 ARG A N 1
ATOM 2139 C CA . ARG A 1 278 ? 10.759 5.371 0.763 1.00 87.06 278 ARG A CA 1
ATOM 2140 C C . ARG A 1 278 ? 9.409 4.681 0.939 1.00 87.06 278 ARG A C 1
ATOM 2142 O O . ARG A 1 278 ? 9.107 4.191 2.030 1.00 87.06 278 ARG A O 1
ATOM 2149 N N . MET A 1 279 ? 8.627 4.593 -0.138 1.00 87.94 279 MET A N 1
ATOM 2150 C CA . MET A 1 279 ? 7.314 3.946 -0.120 1.00 87.94 279 MET A CA 1
ATOM 2151 C C . MET A 1 279 ? 7.437 2.435 0.111 1.00 87.94 279 MET A C 1
ATOM 2153 O O . MET A 1 279 ? 6.660 1.864 0.878 1.00 87.94 279 MET A O 1
ATOM 2157 N N . SER A 1 280 ? 8.461 1.797 -0.471 1.00 91.06 280 SER A N 1
ATOM 2158 C CA . SER A 1 280 ? 8.794 0.390 -0.210 1.00 91.06 280 SER A CA 1
ATOM 2159 C C . SER A 1 280 ? 9.006 0.115 1.286 1.00 91.06 280 SER A C 1
ATOM 2161 O O . SER A 1 280 ? 8.314 -0.723 1.875 1.00 91.06 280 SER A O 1
ATOM 2163 N N . LYS A 1 281 ? 9.893 0.876 1.949 1.00 89.12 281 LYS A N 1
ATOM 2164 C CA . LYS A 1 281 ? 10.150 0.736 3.394 1.00 89.12 281 LYS A CA 1
ATOM 2165 C C . LYS A 1 281 ? 8.904 1.003 4.229 1.00 89.12 281 LYS A C 1
ATOM 2167 O O . LYS A 1 281 ? 8.665 0.283 5.198 1.00 89.12 281 LYS A O 1
ATOM 2172 N N . LYS A 1 282 ? 8.101 2.004 3.856 1.00 83.06 282 LYS A N 1
ATOM 2173 C CA . LYS A 1 282 ? 6.841 2.336 4.537 1.00 83.06 282 LYS A CA 1
ATOM 2174 C C . LYS A 1 282 ? 5.888 1.142 4.522 1.00 83.06 282 LYS A C 1
ATOM 2176 O O . LYS A 1 282 ? 5.400 0.735 5.573 1.00 83.06 282 LYS A O 1
ATOM 2181 N N . ILE A 1 283 ? 5.705 0.505 3.368 1.00 86.19 283 ILE A N 1
ATOM 2182 C CA . ILE A 1 283 ? 4.864 -0.693 3.231 1.00 86.19 283 ILE A CA 1
ATOM 2183 C C . ILE A 1 283 ? 5.423 -1.868 4.038 1.00 86.19 283 ILE A C 1
ATOM 2185 O O . ILE A 1 283 ? 4.666 -2.555 4.724 1.00 86.19 283 ILE A O 1
ATOM 2189 N N . LEU A 1 284 ? 6.742 -2.063 4.033 1.00 86.00 284 LEU A N 1
ATOM 2190 C CA . LEU A 1 284 ? 7.399 -3.111 4.818 1.00 86.00 284 LEU A CA 1
ATOM 2191 C C . LEU A 1 284 ? 7.270 -2.922 6.337 1.00 86.00 284 LEU A C 1
ATOM 2193 O O . LEU A 1 284 ? 7.199 -3.915 7.067 1.00 86.00 284 LEU A O 1
ATOM 2197 N N . GLN A 1 285 ? 7.231 -1.673 6.808 1.00 81.06 285 GLN A N 1
ATOM 2198 C CA . GLN A 1 285 ? 7.038 -1.324 8.219 1.00 81.06 285 GLN A CA 1
ATOM 2199 C C . GLN A 1 285 ? 5.573 -1.451 8.645 1.00 81.06 285 GLN A C 1
ATOM 2201 O O . GLN A 1 285 ? 5.272 -2.051 9.676 1.00 81.06 285 GLN A O 1
ATOM 2206 N N . VAL A 1 286 ? 4.659 -0.907 7.839 1.00 77.31 286 VAL A N 1
ATOM 2207 C CA . VAL A 1 286 ? 3.223 -0.873 8.138 1.00 77.31 286 VAL A CA 1
ATOM 2208 C C . VAL A 1 286 ? 2.590 -2.254 7.981 1.00 77.31 286 VAL A C 1
ATOM 2210 O O . VAL A 1 286 ? 1.668 -2.587 8.722 1.00 77.31 286 VAL A O 1
ATOM 2213 N N . ARG A 1 287 ? 3.079 -3.058 7.027 1.00 82.56 287 ARG A N 1
ATOM 2214 C CA . ARG A 1 287 ? 2.522 -4.364 6.643 1.00 82.56 287 ARG A CA 1
ATOM 2215 C C . ARG A 1 287 ? 0.992 -4.328 6.533 1.00 82.56 287 ARG A C 1
ATOM 2217 O O . ARG A 1 287 ? 0.322 -5.080 7.247 1.00 82.56 287 ARG A O 1
ATOM 2224 N N . PRO A 1 288 ? 0.421 -3.455 5.681 1.00 77.38 288 PRO A N 1
ATOM 2225 C CA . PRO A 1 288 ? -1.027 -3.357 5.541 1.00 77.38 288 PRO A CA 1
ATOM 2226 C C . PRO A 1 288 ? -1.660 -4.724 5.238 1.00 77.38 288 PRO A C 1
ATOM 2228 O O . PRO A 1 288 ? -1.063 -5.594 4.601 1.00 77.38 288 PRO A O 1
ATOM 2231 N N . ILE A 1 289 ? -2.884 -4.941 5.713 1.00 76.94 289 ILE A N 1
ATOM 2232 C CA . ILE A 1 289 ? -3.606 -6.174 5.396 1.00 76.94 289 ILE A CA 1
ATOM 2233 C C . ILE A 1 289 ? -3.962 -6.131 3.911 1.00 76.94 289 ILE A C 1
ATOM 2235 O O . ILE A 1 289 ? -4.601 -5.187 3.446 1.00 76.94 289 ILE A O 1
ATOM 2239 N N . ILE A 1 290 ? -3.539 -7.155 3.174 1.00 75.31 290 ILE A N 1
ATOM 2240 C CA . ILE A 1 290 ? -3.927 -7.345 1.779 1.00 75.31 290 ILE A CA 1
ATOM 2241 C C . ILE A 1 290 ? -5.286 -8.056 1.795 1.00 75.31 290 ILE A C 1
ATOM 2243 O O . ILE A 1 290 ? -5.379 -9.138 2.385 1.00 75.31 290 ILE A O 1
ATOM 2247 N N . PRO A 1 291 ? -6.352 -7.457 1.233 1.00 73.75 291 PRO A N 1
ATOM 2248 C CA . PRO A 1 291 ? -7.694 -8.017 1.322 1.00 73.75 291 PRO A CA 1
ATOM 2249 C C . PRO A 1 291 ? -7.750 -9.428 0.723 1.00 73.75 291 PRO A C 1
ATOM 2251 O O . PRO A 1 291 ? -7.363 -9.666 -0.419 1.00 73.75 291 PRO A O 1
ATOM 2254 N N . VAL A 1 292 ? -8.243 -10.378 1.518 1.00 66.19 292 VAL A N 1
ATOM 2255 C CA . VAL A 1 292 ? -8.379 -11.789 1.142 1.00 66.19 292 VAL A CA 1
ATOM 2256 C C . VAL A 1 292 ? -9.676 -11.945 0.344 1.00 66.19 292 VAL A C 1
ATOM 2258 O O . VAL A 1 292 ? -10.730 -12.175 0.924 1.00 66.19 292 VAL A O 1
ATOM 2261 N N . GLY A 1 293 ? -9.643 -11.769 -0.978 1.00 63.97 293 GLY A N 1
ATOM 2262 C CA . GLY A 1 293 ? -10.840 -12.004 -1.804 1.00 63.97 293 GLY A CA 1
ATOM 2263 C C . GLY A 1 293 ? -10.708 -11.587 -3.263 1.00 63.97 293 GLY A C 1
ATOM 2264 O O . GLY A 1 293 ? -11.038 -12.373 -4.146 1.00 63.97 293 GLY A O 1
ATOM 2265 N N . ASP A 1 294 ? -10.114 -10.421 -3.514 1.00 70.50 294 ASP A N 1
ATOM 2266 C CA . ASP A 1 294 ? -9.793 -9.930 -4.856 1.00 70.50 294 ASP A CA 1
ATOM 2267 C C . ASP A 1 294 ? -8.272 -9.882 -5.022 1.00 70.50 294 ASP A C 1
ATOM 2269 O O . ASP A 1 294 ? -7.557 -9.448 -4.118 1.00 70.50 294 ASP A O 1
ATOM 2273 N N . LYS A 1 295 ? -7.757 -10.313 -6.181 1.00 76.69 295 LYS A N 1
ATOM 2274 C CA . LYS A 1 295 ? -6.332 -10.167 -6.510 1.00 76.69 295 LYS A CA 1
ATOM 2275 C C . LYS A 1 295 ? -5.998 -8.676 -6.605 1.00 76.69 295 LYS A C 1
ATOM 2277 O O . LYS A 1 295 ? -6.218 -8.059 -7.646 1.00 76.69 295 LYS A O 1
ATOM 2282 N N . ALA A 1 296 ? -5.499 -8.095 -5.518 1.00 87.75 296 ALA A N 1
ATOM 2283 C CA . ALA A 1 296 ? -4.975 -6.738 -5.538 1.00 87.75 296 ALA A CA 1
ATOM 2284 C C . ALA A 1 296 ? -3.813 -6.667 -6.537 1.00 87.75 296 ALA A C 1
ATOM 2286 O O . ALA A 1 296 ? -2.946 -7.547 -6.563 1.00 87.75 296 ALA A O 1
ATOM 2287 N N . THR A 1 297 ? -3.829 -5.634 -7.369 1.00 92.00 297 THR A N 1
ATOM 2288 C CA . THR A 1 297 ? -2.808 -5.373 -8.378 1.00 92.00 297 THR A CA 1
ATOM 2289 C C . THR A 1 297 ? -1.871 -4.298 -7.849 1.00 92.00 297 THR A C 1
ATOM 2291 O O . THR A 1 297 ? -2.306 -3.229 -7.421 1.00 92.00 297 THR A O 1
ATOM 2294 N N . VAL A 1 298 ? -0.576 -4.586 -7.839 1.00 93.69 298 VAL A N 1
ATOM 2295 C CA . VAL A 1 298 ? 0.452 -3.709 -7.287 1.00 93.69 298 VAL A CA 1
ATOM 2296 C C . VAL A 1 298 ? 1.479 -3.416 -8.365 1.00 93.69 298 VAL A C 1
ATOM 2298 O O . VAL A 1 298 ? 2.111 -4.326 -8.891 1.00 93.69 298 VAL A O 1
ATOM 2301 N N . THR A 1 299 ? 1.656 -2.142 -8.689 1.00 95.31 299 THR A N 1
ATOM 2302 C CA . THR A 1 299 ? 2.726 -1.675 -9.568 1.00 95.31 299 THR A CA 1
ATOM 2303 C C . THR A 1 299 ? 3.894 -1.229 -8.707 1.00 95.31 299 THR A C 1
ATOM 2305 O O . THR A 1 299 ? 3.737 -0.352 -7.868 1.00 95.31 299 THR A O 1
ATOM 2308 N N . VAL A 1 300 ? 5.058 -1.843 -8.879 1.00 96.44 300 VAL A N 1
ATOM 2309 C CA . VAL A 1 300 ? 6.285 -1.490 -8.161 1.00 96.44 300 VAL A CA 1
ATOM 2310 C C . VAL A 1 300 ? 7.202 -0.775 -9.140 1.00 96.44 300 VAL A C 1
ATOM 2312 O O . VAL A 1 300 ? 7.610 -1.376 -10.131 1.00 96.44 300 VAL A O 1
ATOM 2315 N N . VAL A 1 301 ? 7.512 0.492 -8.874 1.00 96.00 301 VAL A N 1
ATOM 2316 C CA . VAL A 1 301 ? 8.326 1.347 -9.743 1.00 96.00 301 VAL A CA 1
ATOM 2317 C C . VAL A 1 301 ? 9.609 1.742 -9.023 1.00 96.00 301 VAL A C 1
ATOM 2319 O O . VAL A 1 301 ? 9.578 2.473 -8.036 1.00 96.00 301 VAL A O 1
ATOM 2322 N N . SER A 1 302 ? 10.740 1.271 -9.537 1.00 94.88 302 SER A N 1
ATOM 2323 C CA . SER A 1 302 ? 12.079 1.706 -9.138 1.00 94.88 302 SER A CA 1
ATOM 2324 C C . SER A 1 302 ? 12.600 2.662 -10.202 1.00 94.88 302 SER A C 1
ATOM 2326 O O . SER A 1 302 ? 12.710 2.249 -11.353 1.00 94.88 302 SER A O 1
ATOM 2328 N N . SER A 1 303 ? 12.871 3.926 -9.869 1.00 92.69 303 SER A N 1
ATOM 2329 C CA . SER A 1 303 ? 13.375 4.913 -10.839 1.00 92.69 303 SER A CA 1
ATOM 2330 C C . SER A 1 303 ? 14.842 5.244 -10.590 1.00 92.69 303 SER A C 1
ATOM 2332 O O . SER A 1 303 ? 15.405 4.882 -9.560 1.00 92.69 303 SER A O 1
ATOM 2334 N N . VAL A 1 304 ? 15.474 5.933 -11.543 1.00 87.25 304 VAL A N 1
ATOM 2335 C CA . VAL A 1 304 ? 16.877 6.359 -11.416 1.00 87.25 304 VAL A CA 1
ATOM 2336 C C . VAL A 1 304 ? 17.052 7.331 -10.243 1.00 87.25 304 VAL A C 1
ATOM 2338 O O . VAL A 1 304 ? 18.065 7.285 -9.550 1.00 87.25 304 VAL A O 1
ATOM 2341 N N . GLU A 1 305 ? 16.068 8.199 -10.020 1.00 89.81 305 GLU A N 1
ATOM 2342 C CA . GLU A 1 305 ? 16.064 9.222 -8.973 1.00 89.81 305 GLU A CA 1
ATOM 2343 C C . GLU A 1 305 ? 15.737 8.641 -7.591 1.00 89.81 305 GLU A C 1
ATOM 2345 O O . GLU A 1 305 ? 16.218 9.158 -6.584 1.00 89.81 305 GLU A O 1
ATOM 2350 N N . ASP A 1 306 ? 14.940 7.570 -7.543 1.00 91.75 306 ASP A N 1
ATOM 2351 C CA . ASP A 1 306 ? 14.543 6.888 -6.308 1.00 91.75 306 ASP A CA 1
ATOM 2352 C C . ASP A 1 306 ? 14.554 5.356 -6.500 1.00 91.75 306 ASP A C 1
ATOM 2354 O O . ASP A 1 306 ? 13.506 4.727 -6.707 1.00 91.75 306 ASP A O 1
ATOM 2358 N N . PRO A 1 307 ? 15.745 4.727 -6.488 1.00 92.31 307 PRO A N 1
ATOM 2359 C CA . PRO A 1 307 ? 15.874 3.292 -6.689 1.00 92.31 307 PRO A CA 1
ATOM 2360 C C . PRO A 1 307 ? 15.455 2.513 -5.438 1.00 92.31 307 PRO A C 1
ATOM 2362 O O . PRO A 1 307 ? 15.918 2.781 -4.330 1.00 92.31 307 PRO A O 1
ATOM 2365 N N . ILE A 1 308 ? 14.643 1.470 -5.619 1.00 93.56 308 ILE A N 1
ATOM 2366 C CA . ILE A 1 308 ? 14.214 0.564 -4.550 1.00 93.56 308 ILE A CA 1
ATOM 2367 C C . ILE A 1 308 ? 15.350 -0.414 -4.221 1.00 93.56 308 ILE A C 1
ATOM 2369 O O . ILE A 1 308 ? 15.560 -1.424 -4.905 1.00 93.56 308 ILE A O 1
ATOM 2373 N N . THR A 1 309 ? 16.059 -0.130 -3.133 1.00 91.69 309 THR A N 1
ATOM 2374 C CA . THR A 1 309 ? 17.115 -0.969 -2.546 1.00 91.69 309 THR A CA 1
ATOM 2375 C C . THR A 1 309 ? 16.559 -2.122 -1.701 1.00 91.69 309 THR A C 1
ATOM 2377 O O . THR A 1 309 ? 17.189 -3.173 -1.621 1.00 91.69 309 THR A O 1
ATOM 2380 N N . SER A 1 310 ? 15.351 -1.990 -1.142 1.00 93.06 310 SER A N 1
ATOM 2381 C CA . SER A 1 310 ? 14.633 -3.034 -0.386 1.00 93.06 310 SER A CA 1
ATOM 2382 C C . SER A 1 310 ? 13.707 -3.898 -1.252 1.00 93.06 310 SER A C 1
ATOM 2384 O O . SER A 1 310 ? 12.794 -4.551 -0.740 1.00 93.06 310 SER A O 1
ATOM 2386 N N . LEU A 1 311 ? 13.928 -3.930 -2.573 1.00 94.81 311 LEU A N 1
ATOM 2387 C CA . LEU A 1 311 ? 13.006 -4.552 -3.531 1.00 94.81 311 LEU A CA 1
ATOM 2388 C C . LEU A 1 311 ? 12.719 -6.018 -3.190 1.00 94.81 311 LEU A C 1
ATOM 2390 O O . LEU A 1 311 ? 11.585 -6.478 -3.283 1.00 94.81 311 LEU A O 1
ATOM 2394 N N . GLN A 1 312 ? 13.745 -6.747 -2.766 1.00 93.19 312 GLN A N 1
ATOM 2395 C CA . GLN A 1 312 ? 13.629 -8.159 -2.444 1.00 93.19 312 GLN A CA 1
ATOM 2396 C C . GLN A 1 312 ? 12.675 -8.421 -1.270 1.00 93.19 312 GLN A C 1
ATOM 2398 O O . GLN A 1 312 ? 11.805 -9.290 -1.366 1.00 93.19 312 GLN A O 1
ATOM 2403 N N . ASP A 1 313 ? 12.802 -7.651 -0.187 1.00 92.56 313 ASP A N 1
ATOM 2404 C CA . ASP A 1 313 ? 11.918 -7.750 0.976 1.00 92.56 313 ASP A CA 1
ATOM 2405 C C . ASP A 1 313 ? 10.491 -7.342 0.609 1.00 92.56 313 ASP A C 1
ATOM 2407 O O . ASP A 1 313 ? 9.528 -8.007 1.006 1.00 92.56 313 ASP A O 1
ATOM 2411 N N . LEU A 1 314 ? 10.353 -6.280 -0.194 1.00 94.94 314 LEU A N 1
ATOM 2412 C CA . LEU A 1 314 ? 9.063 -5.797 -0.674 1.00 94.94 314 LEU A CA 1
ATOM 2413 C C . LEU A 1 314 ? 8.327 -6.872 -1.473 1.00 94.94 314 LEU A C 1
ATOM 2415 O O . LEU A 1 314 ? 7.176 -7.182 -1.169 1.00 94.94 314 LEU A O 1
ATOM 2419 N N . LEU A 1 315 ? 8.989 -7.477 -2.461 1.00 94.19 315 LEU A N 1
ATOM 2420 C CA . LEU A 1 315 ? 8.392 -8.527 -3.283 1.00 94.19 315 LEU A CA 1
ATOM 2421 C C . LEU A 1 315 ? 7.985 -9.736 -2.431 1.00 94.19 315 LEU A C 1
ATOM 2423 O O . LEU A 1 315 ? 6.874 -10.246 -2.584 1.00 94.19 315 LEU A O 1
ATOM 2427 N N . LEU A 1 316 ? 8.827 -10.148 -1.473 1.00 91.69 316 LEU A N 1
ATOM 2428 C CA . LEU A 1 316 ? 8.497 -11.227 -0.538 1.00 91.69 316 LEU A CA 1
ATOM 2429 C C . LEU A 1 316 ? 7.234 -10.928 0.280 1.00 91.69 316 LEU A C 1
ATOM 2431 O O . LEU A 1 316 ? 6.412 -11.822 0.492 1.00 91.69 316 LEU A O 1
ATOM 2435 N N . TYR A 1 317 ? 7.074 -9.686 0.732 1.00 91.62 317 TYR A N 1
ATOM 2436 C CA . TYR A 1 317 ? 5.885 -9.248 1.453 1.00 91.62 317 TYR A CA 1
ATOM 2437 C C . TYR A 1 317 ? 4.633 -9.252 0.557 1.00 91.62 317 TYR A C 1
ATOM 2439 O O . TYR A 1 317 ? 3.626 -9.862 0.925 1.00 91.62 317 TYR A O 1
ATOM 2447 N N . LEU A 1 318 ? 4.703 -8.647 -0.634 1.00 92.25 318 LEU A N 1
ATOM 2448 C CA . LEU A 1 318 ? 3.572 -8.537 -1.567 1.00 92.25 318 LEU A CA 1
ATOM 2449 C C . LEU A 1 318 ? 3.031 -9.904 -2.003 1.00 92.25 318 LEU A C 1
ATOM 2451 O O . LEU A 1 318 ? 1.819 -10.102 -2.132 1.00 92.25 318 LEU A O 1
ATOM 2455 N N . MET A 1 319 ? 3.920 -10.874 -2.184 1.00 86.75 319 MET A N 1
ATOM 2456 C CA . MET A 1 319 ? 3.557 -12.234 -2.575 1.00 86.75 319 MET A CA 1
ATOM 2457 C C . MET A 1 319 ? 2.797 -12.999 -1.495 1.00 86.75 319 MET A C 1
ATOM 2459 O O . MET A 1 319 ? 1.880 -13.752 -1.820 1.00 86.75 319 MET A O 1
ATOM 2463 N N . ASN A 1 320 ? 3.124 -12.795 -0.213 1.00 85.88 320 ASN A N 1
ATOM 2464 C CA . ASN A 1 320 ? 2.387 -13.440 0.878 1.00 85.88 320 ASN A CA 1
ATOM 2465 C C . ASN A 1 320 ? 0.905 -13.028 0.878 1.00 85.88 320 ASN A C 1
ATOM 2467 O O . ASN A 1 320 ? 0.056 -13.797 1.324 1.00 85.88 320 ASN A O 1
ATOM 2471 N N . GLY A 1 321 ? 0.580 -11.856 0.319 1.00 83.50 321 GLY A N 1
ATOM 2472 C CA . GLY A 1 321 ? -0.796 -11.409 0.106 1.00 83.50 321 GLY A CA 1
ATOM 2473 C C . GLY A 1 321 ? -1.442 -11.847 -1.208 1.00 83.50 321 GLY A C 1
ATOM 2474 O O . GLY A 1 321 ? -2.532 -11.377 -1.511 1.00 83.50 321 GLY A O 1
ATOM 2475 N N . ARG A 1 322 ? -0.809 -12.726 -2.001 1.00 86.81 322 ARG A N 1
ATOM 2476 C CA . ARG A 1 322 ? -1.314 -13.203 -3.307 1.00 86.81 322 ARG A CA 1
ATOM 2477 C C . ARG A 1 322 ? -1.622 -12.077 -4.306 1.00 86.81 322 ARG A C 1
ATOM 2479 O O . ARG A 1 322 ? -2.558 -12.185 -5.100 1.00 86.81 322 ARG A O 1
ATOM 2486 N N . THR A 1 323 ? -0.831 -11.010 -4.271 1.00 89.75 323 THR A N 1
ATOM 2487 C CA . THR A 1 323 ? -0.979 -9.869 -5.183 1.00 89.75 323 THR A CA 1
ATOM 2488 C C . THR A 1 323 ? -0.526 -10.215 -6.602 1.00 89.75 323 THR A C 1
ATOM 2490 O O . THR A 1 323 ? 0.272 -11.135 -6.810 1.00 89.75 323 THR A O 1
ATOM 2493 N N . VAL A 1 324 ? -1.074 -9.491 -7.577 1.00 93.06 324 VAL A N 1
ATOM 2494 C CA . VAL A 1 324 ? -0.586 -9.448 -8.960 1.00 93.06 324 VAL A CA 1
ATOM 2495 C C . VAL A 1 324 ? 0.382 -8.277 -9.065 1.00 93.06 324 VAL A C 1
ATOM 2497 O O . VAL A 1 324 ? 0.029 -7.162 -8.695 1.00 93.06 324 VAL A O 1
ATOM 2500 N N . ILE A 1 325 ? 1.598 -8.522 -9.540 1.00 94.94 325 ILE A N 1
ATOM 2501 C CA . ILE A 1 325 ? 2.700 -7.563 -9.486 1.00 94.94 325 ILE A CA 1
ATOM 2502 C C . ILE A 1 325 ? 3.046 -7.098 -10.901 1.00 94.94 325 ILE A C 1
ATOM 2504 O O . ILE A 1 325 ? 3.388 -7.904 -11.763 1.00 94.94 325 ILE A O 1
ATOM 2508 N N . HIS A 1 326 ? 3.004 -5.791 -11.131 1.00 95.75 326 HIS A N 1
ATOM 2509 C CA . HIS A 1 326 ? 3.616 -5.144 -12.288 1.00 95.75 326 HIS A CA 1
ATOM 2510 C C . HIS A 1 326 ? 4.950 -4.560 -11.844 1.00 95.75 326 HIS A C 1
ATOM 2512 O O . HIS A 1 326 ? 4.984 -3.575 -11.110 1.00 95.75 326 HIS A O 1
ATOM 2518 N N . LEU A 1 327 ? 6.056 -5.179 -12.247 1.00 96.38 327 LEU A N 1
ATOM 2519 C CA . LEU A 1 327 ? 7.378 -4.758 -11.810 1.00 96.38 327 LEU A CA 1
ATOM 2520 C C . LEU A 1 327 ? 8.036 -3.869 -12.863 1.00 96.38 327 LEU A C 1
ATOM 2522 O O . LEU A 1 327 ? 8.207 -4.285 -14.006 1.00 96.38 327 LEU A O 1
ATOM 2526 N N . ARG A 1 328 ? 8.400 -2.648 -12.475 1.00 95.75 328 ARG A N 1
ATOM 2527 C CA . ARG A 1 328 ? 9.007 -1.643 -13.345 1.00 95.75 328 ARG A CA 1
ATOM 2528 C C . ARG A 1 328 ? 10.307 -1.130 -12.742 1.00 95.75 328 ARG A C 1
ATOM 2530 O O . ARG A 1 328 ? 10.315 -0.176 -11.970 1.00 95.75 328 ARG A O 1
ATOM 2537 N N . LEU A 1 329 ? 11.407 -1.781 -13.086 1.00 94.94 329 LEU A N 1
ATOM 2538 C CA . LEU A 1 329 ? 12.760 -1.407 -12.684 1.00 94.94 329 LEU A CA 1
ATOM 2539 C C . LEU A 1 329 ? 13.315 -0.430 -13.716 1.00 94.94 329 LEU A C 1
ATOM 2541 O O . LEU A 1 329 ? 14.110 -0.776 -14.578 1.00 94.94 329 LEU A O 1
ATOM 2545 N N . LEU A 1 330 ? 12.792 0.796 -13.697 1.00 92.56 330 LEU A N 1
ATOM 2546 C CA . LEU A 1 330 ? 13.161 1.849 -14.643 1.00 92.56 330 LEU A CA 1
ATOM 2547 C C . LEU A 1 330 ? 14.596 2.343 -14.427 1.00 92.56 330 LEU A C 1
ATOM 2549 O O . LEU A 1 330 ? 15.228 2.813 -15.372 1.00 92.56 330 LEU A O 1
ATOM 2553 N N . ASP A 1 331 ? 15.116 2.190 -13.208 1.00 91.19 331 ASP A N 1
ATOM 2554 C CA . ASP A 1 331 ? 16.527 2.378 -12.887 1.00 91.19 331 ASP A CA 1
ATOM 2555 C C . ASP A 1 331 ? 17.438 1.479 -13.727 1.00 91.19 331 ASP A C 1
ATOM 2557 O O . ASP A 1 331 ? 18.338 1.988 -14.386 1.00 91.19 331 ASP A O 1
ATOM 2561 N N . SER A 1 332 ? 17.183 0.174 -13.788 1.00 89.44 332 SER A N 1
ATOM 2562 C CA . SER A 1 332 ? 17.959 -0.738 -14.639 1.00 89.44 332 SER A CA 1
ATOM 2563 C C . SER A 1 332 ? 17.546 -0.663 -16.113 1.00 89.44 332 SER A C 1
ATOM 2565 O O . SER A 1 332 ? 18.389 -0.785 -17.001 1.00 89.44 332 SER A O 1
ATOM 2567 N N . PHE A 1 333 ? 16.261 -0.419 -16.393 1.00 89.19 333 PHE A N 1
ATOM 2568 C CA . PHE A 1 333 ? 15.721 -0.393 -17.753 1.00 89.19 333 PHE A CA 1
ATOM 2569 C C . PHE A 1 333 ? 16.246 0.780 -18.587 1.00 89.19 333 PHE A C 1
ATOM 2571 O O . PHE A 1 333 ? 16.513 0.615 -19.777 1.00 89.19 333 PHE A O 1
ATOM 2578 N N . PHE A 1 334 ? 16.401 1.964 -17.989 1.00 86.88 334 PHE A N 1
ATOM 2579 C CA . PHE A 1 334 ? 16.906 3.144 -18.694 1.00 86.88 334 PHE A CA 1
ATOM 2580 C C . PHE A 1 334 ? 18.368 3.472 -18.376 1.00 86.88 334 PHE A C 1
ATOM 2582 O O . PHE A 1 334 ? 19.004 4.167 -19.169 1.00 86.88 334 PHE A O 1
ATOM 2589 N N . ASN A 1 335 ? 18.924 2.983 -17.261 1.00 82.19 335 ASN A N 1
ATOM 2590 C CA . ASN A 1 335 ? 20.276 3.331 -16.826 1.00 82.19 335 ASN A CA 1
ATOM 2591 C C . ASN A 1 335 ? 21.150 2.092 -16.560 1.00 82.19 335 ASN A C 1
ATOM 2593 O O . ASN A 1 335 ? 21.470 1.752 -15.424 1.00 82.19 335 ASN A O 1
ATOM 2597 N N . GLY A 1 336 ? 21.627 1.453 -17.632 1.00 67.75 336 GLY A N 1
ATOM 2598 C CA . GLY A 1 336 ? 22.495 0.268 -17.555 1.00 67.75 336 GLY A CA 1
ATOM 2599 C C . GLY A 1 336 ? 23.920 0.499 -17.025 1.00 67.75 336 GLY A C 1
ATOM 2600 O O . GLY A 1 336 ? 24.733 -0.418 -17.081 1.00 67.75 336 GLY A O 1
ATOM 2601 N N . ASN A 1 337 ? 24.263 1.698 -16.537 1.00 64.62 337 ASN A N 1
ATOM 2602 C CA . ASN A 1 337 ? 25.611 2.014 -16.037 1.00 64.62 337 ASN A CA 1
ATOM 2603 C C . ASN A 1 337 ? 25.760 1.912 -14.514 1.00 64.62 337 ASN A C 1
ATOM 2605 O O . ASN A 1 337 ? 26.874 2.036 -14.003 1.00 64.62 337 ASN A O 1
ATOM 2609 N N . SER A 1 338 ? 24.683 1.691 -13.760 1.00 59.81 338 SER A N 1
ATOM 2610 C CA . SER A 1 338 ? 24.817 1.502 -12.319 1.00 59.81 338 SER A CA 1
ATOM 2611 C C . SER A 1 338 ? 25.283 0.077 -12.023 1.00 59.81 338 SER A C 1
ATOM 2613 O O . SER A 1 338 ? 24.516 -0.874 -12.151 1.00 59.81 338 SER A O 1
ATOM 2615 N N . SER A 1 339 ? 26.525 -0.070 -11.557 1.00 56.62 339 SER A N 1
ATOM 2616 C CA . SER A 1 339 ? 27.089 -1.323 -11.023 1.00 56.62 339 SER A CA 1
ATOM 2617 C C . SER A 1 339 ? 26.266 -1.944 -9.878 1.00 56.62 339 SER A C 1
ATOM 2619 O O . SER A 1 339 ? 26.529 -3.071 -9.469 1.00 56.62 339 SER A O 1
ATOM 2621 N N . SER A 1 340 ? 25.264 -1.223 -9.366 1.00 53.62 340 SER A N 1
ATOM 2622 C CA . SER A 1 340 ? 24.299 -1.648 -8.352 1.00 53.62 340 SER A CA 1
ATOM 2623 C C . SER A 1 340 ? 22.995 -2.252 -8.900 1.00 53.62 340 SER A C 1
ATOM 2625 O O . SER A 1 340 ? 22.164 -2.668 -8.096 1.00 53.62 340 SER A O 1
ATOM 2627 N N . ALA A 1 341 ? 22.778 -2.294 -10.221 1.00 61.00 341 ALA A N 1
ATOM 2628 C CA . ALA A 1 341 ? 21.501 -2.685 -10.837 1.00 61.00 341 ALA A CA 1
ATOM 2629 C C . ALA A 1 341 ? 21.543 -4.046 -11.547 1.00 61.00 341 ALA A C 1
ATOM 2631 O O . ALA A 1 341 ? 20.946 -4.218 -12.607 1.00 61.00 341 ALA A O 1
ATOM 2632 N N . ASP A 1 342 ? 22.234 -5.028 -10.964 1.00 79.19 342 ASP A N 1
ATOM 2633 C CA . ASP A 1 342 ? 22.008 -6.410 -11.380 1.00 79.19 342 ASP A CA 1
ATOM 2634 C C . ASP A 1 342 ? 20.656 -6.880 -10.821 1.00 79.19 342 ASP A C 1
ATOM 2636 O O . ASP A 1 342 ? 20.531 -7.299 -9.662 1.00 79.19 342 ASP A O 1
ATOM 2640 N N . ASP A 1 343 ? 19.616 -6.776 -11.647 1.00 87.69 343 ASP A N 1
ATOM 2641 C CA . ASP A 1 343 ? 18.272 -7.214 -11.282 1.00 87.69 343 ASP A CA 1
ATOM 2642 C C . ASP A 1 343 ? 18.233 -8.713 -10.961 1.00 87.69 343 ASP A C 1
ATOM 2644 O O . ASP A 1 343 ? 17.375 -9.135 -10.186 1.00 87.69 343 ASP A O 1
ATOM 2648 N N . PHE A 1 344 ? 19.188 -9.525 -11.438 1.00 87.19 344 PHE A N 1
ATOM 2649 C CA . PHE A 1 344 ? 19.311 -10.915 -10.995 1.00 87.19 344 PHE A CA 1
ATOM 2650 C C . PHE A 1 344 ? 19.493 -11.008 -9.478 1.00 87.19 344 PHE A C 1
ATOM 2652 O O . PHE A 1 344 ? 18.823 -11.815 -8.828 1.00 87.19 344 PHE A O 1
ATOM 2659 N N . ILE A 1 345 ? 20.358 -10.167 -8.902 1.00 87.56 345 ILE A N 1
ATOM 2660 C CA . ILE A 1 345 ? 20.615 -10.134 -7.458 1.00 87.56 345 ILE A CA 1
ATOM 2661 C C . ILE A 1 345 ? 19.367 -9.634 -6.725 1.00 87.56 345 ILE A C 1
ATOM 2663 O O . ILE A 1 345 ? 18.912 -10.262 -5.763 1.00 87.56 345 ILE A O 1
ATOM 2667 N N . ARG A 1 346 ? 18.757 -8.547 -7.216 1.00 89.44 346 ARG A N 1
ATOM 2668 C CA . ARG A 1 346 ? 17.555 -7.951 -6.605 1.00 89.44 346 ARG A CA 1
ATOM 2669 C C . ARG A 1 346 ? 16.379 -8.935 -6.597 1.00 89.44 346 ARG A C 1
ATOM 2671 O O . ARG A 1 346 ? 15.646 -9.029 -5.611 1.00 89.44 346 ARG A O 1
ATOM 2678 N N . LEU A 1 347 ? 16.244 -9.736 -7.653 1.00 91.69 347 LEU A N 1
ATOM 2679 C CA . LEU A 1 347 ? 15.183 -10.729 -7.828 1.00 91.69 347 LEU A CA 1
ATOM 2680 C C . LEU A 1 347 ? 15.551 -12.121 -7.315 1.00 91.69 347 LEU A C 1
ATOM 2682 O O . LEU A 1 347 ? 14.713 -13.020 -7.347 1.00 91.69 347 LEU A O 1
ATOM 2686 N N . GLN A 1 348 ? 16.764 -12.337 -6.804 1.00 89.81 348 GLN A N 1
ATOM 2687 C CA . GLN A 1 348 ? 17.257 -13.679 -6.508 1.00 89.81 348 GLN A CA 1
ATOM 2688 C C . GLN A 1 348 ? 16.295 -14.469 -5.606 1.00 89.81 348 GLN A C 1
ATOM 2690 O O . GLN A 1 348 ? 15.848 -15.550 -5.993 1.00 89.81 348 GLN A O 1
ATOM 2695 N N . LEU A 1 349 ? 15.915 -13.948 -4.433 1.00 86.94 349 LEU A N 1
ATOM 2696 C CA . LEU A 1 349 ? 14.992 -14.650 -3.528 1.00 86.94 349 LEU A CA 1
ATOM 2697 C C . LEU A 1 349 ? 13.575 -14.802 -4.101 1.00 86.94 349 LEU A C 1
ATOM 2699 O O . LEU A 1 349 ? 12.916 -15.802 -3.809 1.00 86.94 349 LEU A O 1
ATOM 2703 N N . PHE A 1 350 ? 13.124 -13.849 -4.923 1.00 88.00 350 PHE A N 1
ATOM 2704 C CA . PHE A 1 350 ? 11.838 -13.915 -5.624 1.00 88.00 350 PHE A CA 1
ATOM 2705 C C . PHE A 1 350 ? 11.800 -15.126 -6.569 1.00 88.00 350 PHE A C 1
ATOM 2707 O O . PHE A 1 350 ? 10.874 -15.939 -6.528 1.00 88.00 350 PHE A O 1
ATOM 2714 N N . LEU A 1 351 ? 12.868 -15.304 -7.347 1.00 86.62 351 LEU A N 1
ATOM 2715 C CA . LEU A 1 351 ? 13.000 -16.375 -8.332 1.00 86.62 351 LEU A CA 1
ATOM 2716 C C . LEU A 1 351 ? 13.194 -17.752 -7.687 1.00 86.62 351 LEU A C 1
ATOM 2718 O O . LEU A 1 351 ? 12.583 -18.726 -8.120 1.00 86.62 351 LEU A O 1
ATOM 2722 N N . HIS A 1 352 ? 13.992 -17.853 -6.617 1.00 85.44 352 HIS A N 1
ATOM 2723 C CA . HIS A 1 352 ? 14.255 -19.141 -5.950 1.00 85.44 352 HIS A CA 1
ATOM 2724 C C . HIS A 1 352 ? 12.996 -19.805 -5.396 1.00 85.44 352 HIS A C 1
ATOM 2726 O O . HIS A 1 352 ? 12.938 -21.029 -5.283 1.00 85.44 352 HIS A O 1
ATOM 2732 N N . LYS A 1 353 ? 11.983 -19.014 -5.048 1.00 84.00 353 LYS A N 1
ATOM 2733 C CA . LYS A 1 353 ? 10.734 -19.525 -4.494 1.00 84.00 353 LYS A CA 1
ATOM 2734 C C . LYS A 1 353 ? 9.627 -19.718 -5.550 1.00 84.00 353 LYS A C 1
ATOM 2736 O O . LYS A 1 353 ? 8.486 -19.964 -5.174 1.00 84.00 353 LYS A O 1
ATOM 2741 N N . LYS A 1 354 ? 9.967 -19.672 -6.849 1.00 83.75 354 LYS A N 1
ATOM 2742 C CA . LYS A 1 354 ? 9.063 -19.931 -7.990 1.00 83.75 354 LYS A CA 1
ATOM 2743 C C . LYS A 1 354 ? 7.827 -19.023 -8.034 1.00 83.75 354 LYS A C 1
ATOM 2745 O O . LYS A 1 354 ? 6.729 -19.460 -8.365 1.00 83.75 354 LYS A O 1
ATOM 2750 N N . PHE A 1 355 ? 7.996 -17.746 -7.700 1.00 85.06 355 PHE A N 1
ATOM 2751 C CA . PHE A 1 355 ? 6.880 -16.797 -7.642 1.00 85.06 355 PHE A CA 1
ATOM 2752 C C . PHE A 1 355 ? 6.635 -16.008 -8.922 1.00 85.06 355 PHE A C 1
ATOM 2754 O O . PHE A 1 355 ? 5.846 -15.064 -8.908 1.00 85.06 355 PHE A O 1
ATOM 2761 N N . GLY A 1 356 ? 7.241 -16.409 -10.041 1.00 84.25 356 GLY A N 1
ATOM 2762 C CA . GLY A 1 356 ? 6.990 -15.761 -11.326 1.00 84.25 356 GLY A CA 1
ATOM 2763 C C . GLY A 1 356 ? 5.503 -15.699 -11.688 1.00 84.25 356 GLY A C 1
ATOM 2764 O O . GLY A 1 356 ? 5.072 -14.699 -12.240 1.00 84.25 356 GLY A O 1
ATOM 2765 N N . ALA A 1 357 ? 4.682 -16.656 -11.237 1.00 88.00 357 ALA A N 1
ATOM 2766 C CA . ALA A 1 357 ? 3.222 -16.651 -11.415 1.00 88.00 357 ALA A CA 1
ATOM 2767 C C . ALA A 1 357 ? 2.466 -15.450 -10.821 1.00 88.00 357 ALA A C 1
ATOM 2769 O O . ALA A 1 357 ? 1.303 -15.236 -11.166 1.00 88.00 357 ALA A O 1
ATOM 2770 N N . HIS A 1 358 ? 3.094 -14.667 -9.944 1.00 90.69 358 HIS A N 1
ATOM 2771 C CA . HIS A 1 358 ? 2.523 -13.419 -9.436 1.00 90.69 358 HIS A CA 1
ATOM 2772 C C . HIS A 1 358 ? 2.836 -12.211 -10.320 1.00 90.69 358 HIS A C 1
ATOM 2774 O O . HIS A 1 358 ? 2.223 -11.162 -10.144 1.00 90.69 358 HIS A O 1
ATOM 2780 N N . LEU A 1 359 ? 3.774 -12.333 -11.256 1.00 93.25 359 LEU A N 1
ATOM 2781 C CA . LEU A 1 359 ? 4.217 -11.250 -12.118 1.00 93.25 359 LEU A CA 1
ATOM 2782 C C . LEU A 1 359 ? 3.279 -11.134 -13.327 1.00 93.25 359 LEU A C 1
ATOM 2784 O O . LEU A 1 359 ? 3.081 -12.094 -14.066 1.00 93.25 359 LEU A O 1
ATOM 2788 N N . ALA A 1 360 ? 2.688 -9.958 -13.523 1.00 93.31 360 ALA A N 1
ATOM 2789 C CA . ALA A 1 360 ? 1.863 -9.637 -14.688 1.00 93.31 360 ALA A CA 1
ATOM 2790 C C . ALA A 1 360 ? 2.622 -8.824 -15.737 1.00 93.31 360 ALA A C 1
ATOM 2792 O O . ALA A 1 360 ? 2.310 -8.903 -16.919 1.00 93.31 360 ALA A O 1
ATOM 2793 N N . SER A 1 361 ? 3.630 -8.053 -15.340 1.00 94.88 361 SER A N 1
ATOM 2794 C CA . SER A 1 361 ? 4.538 -7.407 -16.284 1.00 94.88 361 SER A CA 1
ATOM 2795 C C . SER A 1 361 ? 5.904 -7.200 -15.657 1.00 94.88 361 SER A C 1
ATOM 2797 O O . SER A 1 361 ? 6.015 -7.073 -14.436 1.00 94.88 361 SER A O 1
ATOM 2799 N N . PHE A 1 362 ? 6.927 -7.104 -16.498 1.00 95.44 362 PHE A N 1
ATOM 2800 C CA . PHE A 1 362 ? 8.295 -6.831 -16.075 1.00 95.44 362 PHE A CA 1
ATOM 2801 C C . PHE A 1 362 ? 8.937 -5.786 -16.981 1.00 95.44 362 PHE A C 1
ATOM 2803 O O . PHE A 1 362 ? 8.815 -5.911 -18.190 1.00 95.44 362 PHE A O 1
ATOM 2810 N N . TYR A 1 363 ? 9.636 -4.809 -16.408 1.00 95.06 363 TYR A N 1
ATOM 2811 C CA . TYR A 1 363 ? 10.553 -3.903 -17.100 1.00 95.06 363 TYR A CA 1
ATOM 2812 C C . TYR A 1 363 ? 11.865 -3.868 -16.324 1.00 95.06 363 TYR A C 1
ATOM 2814 O O . TYR A 1 363 ? 11.826 -3.629 -15.119 1.00 95.06 363 TYR A O 1
ATOM 2822 N N . GLY A 1 364 ? 12.995 -4.096 -16.988 1.00 94.19 364 GLY A N 1
ATOM 2823 C CA . GLY A 1 364 ? 14.315 -4.085 -16.350 1.00 94.19 364 GLY A CA 1
ATOM 2824 C C . GLY A 1 364 ? 15.391 -4.729 -17.219 1.00 94.19 364 GLY A C 1
ATOM 2825 O O . GLY A 1 364 ? 15.193 -4.938 -18.419 1.00 94.19 364 GLY A O 1
ATOM 2826 N N . HIS A 1 365 ? 16.525 -5.073 -16.614 1.00 92.31 365 HIS A N 1
ATOM 2827 C CA . HIS A 1 365 ? 17.599 -5.830 -17.264 1.00 92.31 365 HIS A CA 1
ATOM 2828 C C . HIS A 1 365 ? 17.532 -7.297 -16.837 1.00 92.31 365 HIS A C 1
ATOM 2830 O O . HIS A 1 365 ? 17.476 -7.605 -15.652 1.00 92.31 365 HIS A O 1
ATOM 2836 N N . LEU A 1 366 ? 17.502 -8.230 -17.790 1.00 90.88 366 LEU A N 1
ATOM 2837 C CA . LEU A 1 366 ? 17.459 -9.661 -17.488 1.00 90.88 366 LEU A CA 1
ATOM 2838 C C . LEU A 1 366 ? 18.322 -10.450 -18.461 1.00 90.88 366 LEU A C 1
ATOM 2840 O O . LEU A 1 366 ? 18.152 -10.356 -19.674 1.00 90.88 366 LEU A O 1
ATOM 2844 N N . VAL A 1 367 ? 19.160 -11.320 -17.904 1.00 92.31 367 VAL A N 1
ATOM 2845 C CA . VAL A 1 367 ? 19.800 -12.408 -18.648 1.00 92.31 367 VAL A CA 1
ATOM 2846 C C . VAL A 1 367 ? 18.865 -13.612 -18.749 1.00 92.31 367 VAL A C 1
ATOM 2848 O O . VAL A 1 367 ? 18.013 -13.848 -17.883 1.00 92.31 367 VAL A O 1
ATOM 2851 N N . TYR A 1 368 ? 19.047 -14.433 -19.781 1.00 93.44 368 TYR A N 1
ATOM 2852 C CA . TYR A 1 368 ? 18.157 -15.566 -20.054 1.00 93.44 368 TYR A CA 1
ATOM 2853 C C . TYR A 1 368 ? 18.111 -16.590 -18.906 1.00 93.44 368 TYR A C 1
ATOM 2855 O O . TYR A 1 368 ? 17.054 -17.128 -18.578 1.00 93.44 368 TYR A O 1
ATOM 2863 N N . SER A 1 369 ? 19.241 -16.830 -18.235 1.00 91.94 369 SER A N 1
ATOM 2864 C CA . SER A 1 369 ? 19.318 -17.758 -17.094 1.00 91.94 369 SER A CA 1
ATOM 2865 C C . SER A 1 369 ? 18.466 -17.320 -15.893 1.00 91.94 369 SER A C 1
ATOM 2867 O O . SER A 1 369 ? 18.043 -18.158 -15.092 1.00 91.94 369 SER A O 1
ATOM 2869 N N . THR A 1 370 ? 18.204 -16.018 -15.772 1.00 90.81 370 THR A N 1
ATOM 2870 C CA . THR A 1 370 ? 17.306 -15.426 -14.777 1.00 90.81 370 THR A CA 1
ATOM 2871 C C . THR A 1 370 ? 15.855 -15.593 -15.202 1.00 90.81 370 THR A C 1
ATOM 2873 O O . THR A 1 370 ? 15.036 -16.054 -14.408 1.00 90.81 370 THR A O 1
ATOM 2876 N N . TRP A 1 371 ? 15.552 -15.287 -16.467 1.00 91.62 371 TRP A N 1
ATOM 2877 C CA . TRP A 1 371 ? 14.219 -15.451 -17.047 1.00 91.62 371 TRP A CA 1
ATOM 2878 C C . TRP A 1 371 ? 13.705 -16.889 -16.961 1.00 91.62 371 TRP A C 1
ATOM 2880 O O . TRP A 1 371 ? 12.576 -17.113 -16.535 1.00 91.62 371 TRP A O 1
ATOM 2890 N N . ALA A 1 372 ? 14.555 -17.875 -17.254 1.00 91.69 372 ALA A N 1
ATOM 2891 C CA . ALA A 1 372 ? 14.201 -19.292 -17.172 1.00 91.69 372 ALA A CA 1
ATOM 2892 C C . ALA A 1 372 ? 13.726 -19.734 -15.768 1.00 91.69 372 ALA A C 1
ATOM 2894 O O . ALA A 1 372 ? 13.133 -20.798 -15.623 1.00 91.69 372 ALA A O 1
ATOM 2895 N N . LYS A 1 373 ? 13.969 -18.931 -14.718 1.00 91.12 373 LYS A N 1
ATOM 2896 C CA . LYS A 1 373 ? 13.477 -19.175 -13.349 1.00 91.12 373 LYS A CA 1
ATOM 2897 C C . LYS A 1 373 ? 12.117 -18.528 -13.056 1.00 91.12 373 LYS A C 1
ATOM 2899 O O . LYS A 1 373 ? 11.511 -18.866 -12.043 1.00 91.12 373 LYS A O 1
ATOM 2904 N N . ILE A 1 374 ? 11.666 -17.586 -13.888 1.00 87.31 374 ILE A N 1
ATOM 2905 C CA . ILE A 1 374 ? 10.349 -16.939 -13.781 1.00 87.31 374 ILE A CA 1
ATOM 2906 C C . ILE A 1 374 ? 9.250 -17.927 -14.198 1.00 87.31 374 ILE A C 1
ATOM 2908 O O . ILE A 1 374 ? 8.198 -17.947 -13.567 1.00 87.31 374 ILE A O 1
ATOM 2912 N N . ASP A 1 375 ? 9.525 -18.789 -15.185 1.00 84.88 375 ASP A N 1
ATOM 2913 C CA . ASP A 1 375 ? 8.663 -19.910 -15.609 1.00 84.88 375 ASP A CA 1
ATOM 2914 C C . ASP A 1 375 ? 7.209 -19.503 -15.922 1.00 84.88 375 ASP A C 1
ATOM 2916 O O . ASP A 1 375 ? 6.268 -20.271 -15.729 1.00 84.88 375 ASP A O 1
ATOM 2920 N N . VAL A 1 376 ? 6.999 -18.262 -16.382 1.00 83.81 376 VAL A N 1
ATOM 2921 C CA . VAL A 1 376 ? 5.687 -17.773 -16.818 1.00 83.81 376 VAL A CA 1
ATOM 2922 C C . VAL A 1 376 ? 5.778 -16.885 -18.048 1.00 83.81 376 VAL A C 1
ATOM 2924 O O . VAL A 1 376 ? 6.735 -16.137 -18.230 1.00 83.81 376 VAL A O 1
ATOM 2927 N N . GLY A 1 377 ? 4.734 -16.946 -18.875 1.00 86.44 377 GLY A N 1
ATOM 2928 C CA . GLY A 1 377 ? 4.527 -16.018 -19.979 1.00 86.44 377 GLY A CA 1
ATOM 2929 C C . GLY A 1 377 ? 3.876 -14.730 -19.481 1.00 86.44 377 GLY A C 1
ATOM 2930 O O . GLY A 1 377 ? 2.731 -14.738 -19.027 1.00 86.44 377 GLY A O 1
ATOM 2931 N N . LEU A 1 378 ? 4.585 -13.615 -19.598 1.00 89.12 378 LEU A N 1
ATOM 2932 C CA . LEU A 1 378 ? 4.107 -12.280 -19.277 1.00 89.12 378 LEU A CA 1
ATOM 2933 C C . LEU A 1 378 ? 3.402 -11.647 -20.488 1.00 89.12 378 LEU A C 1
ATOM 2935 O O . LEU A 1 378 ? 3.892 -11.736 -21.618 1.00 89.12 378 LEU A O 1
ATOM 2939 N N . PRO A 1 379 ? 2.251 -10.982 -20.299 1.00 85.94 379 PRO A N 1
ATOM 2940 C CA . PRO A 1 379 ? 1.593 -10.223 -21.358 1.00 85.94 379 PRO A CA 1
ATOM 2941 C C . PRO A 1 379 ? 2.349 -8.967 -21.792 1.00 85.94 379 PRO A C 1
ATOM 2943 O O . PRO A 1 379 ? 2.212 -8.571 -22.946 1.00 85.94 379 PRO A O 1
ATOM 2946 N N . GLN A 1 380 ? 3.141 -8.375 -20.900 1.00 89.94 380 GLN A N 1
ATOM 2947 C CA . GLN A 1 380 ? 3.893 -7.152 -21.155 1.00 89.94 380 GLN A CA 1
ATOM 2948 C C . GLN A 1 380 ? 5.309 -7.304 -20.601 1.00 89.94 380 GLN A C 1
ATOM 2950 O O . GLN A 1 380 ? 5.489 -7.654 -19.428 1.00 89.94 380 GLN A O 1
ATOM 2955 N N . LEU A 1 381 ? 6.302 -7.066 -21.456 1.00 94.38 381 LEU A N 1
ATOM 2956 C CA . LEU A 1 381 ? 7.705 -7.295 -21.138 1.00 94.38 381 LEU A CA 1
ATOM 2957 C C . LEU A 1 381 ? 8.583 -6.185 -21.718 1.00 94.38 381 LEU A C 1
ATOM 2959 O O . LEU A 1 381 ? 8.604 -5.975 -22.928 1.00 94.38 381 LEU A O 1
ATOM 2963 N N . GLY A 1 382 ? 9.331 -5.529 -20.838 1.00 94.56 382 GLY A N 1
ATOM 2964 C CA . GLY A 1 382 ? 10.382 -4.575 -21.133 1.00 94.56 382 GLY A CA 1
ATOM 2965 C C . GLY A 1 382 ? 11.757 -5.129 -20.781 1.00 94.56 382 GLY A C 1
ATOM 2966 O O . GLY A 1 382 ? 12.001 -5.503 -19.634 1.00 94.56 382 GLY A O 1
ATOM 2967 N N . LEU A 1 383 ? 12.665 -5.166 -21.754 1.00 94.25 383 LEU A N 1
ATOM 2968 C CA . LEU A 1 383 ? 14.037 -5.643 -21.585 1.00 94.25 383 LEU A CA 1
ATOM 2969 C C . LEU A 1 383 ? 15.044 -4.554 -21.955 1.00 94.25 383 LEU A C 1
ATOM 2971 O O . LEU A 1 383 ? 14.908 -3.888 -22.979 1.00 94.25 383 LEU A O 1
ATOM 2975 N N . HIS A 1 384 ? 16.072 -4.387 -21.132 1.00 93.06 384 HIS A N 1
ATOM 2976 C CA . HIS A 1 384 ? 17.219 -3.541 -21.442 1.00 93.06 384 HIS A CA 1
ATOM 2977 C C . HIS A 1 384 ? 18.305 -4.335 -22.174 1.00 93.06 384 HIS A C 1
ATOM 2979 O O . HIS A 1 384 ? 18.659 -5.433 -21.756 1.00 93.06 384 HIS A O 1
ATOM 2985 N N . LEU A 1 385 ? 18.862 -3.760 -23.236 1.00 91.75 385 LEU A N 1
ATOM 2986 C CA . LEU A 1 385 ? 20.096 -4.197 -23.876 1.00 91.75 385 LEU A CA 1
ATOM 2987 C C . LEU A 1 385 ? 21.234 -3.346 -23.316 1.00 91.75 385 LEU A C 1
ATOM 2989 O O . LEU A 1 385 ? 21.385 -2.188 -23.707 1.00 91.75 385 LEU A O 1
ATOM 2993 N N . GLN A 1 386 ? 22.023 -3.918 -22.410 1.00 89.12 386 GLN A N 1
ATOM 2994 C CA . GLN A 1 386 ? 23.222 -3.298 -21.848 1.00 89.12 386 GLN A CA 1
ATOM 2995 C C . GLN A 1 386 ? 24.434 -3.516 -22.760 1.00 89.12 386 GLN A C 1
ATOM 2997 O O . GLN A 1 386 ? 25.292 -2.642 -22.881 1.00 89.12 386 GLN A O 1
ATOM 3002 N N . SER A 1 387 ? 24.490 -4.674 -23.421 1.00 90.25 387 SER A N 1
ATOM 3003 C CA . SER A 1 387 ? 25.527 -5.037 -24.383 1.00 90.25 387 SER A CA 1
ATOM 3004 C C . SER A 1 387 ? 24.932 -5.658 -25.650 1.00 90.25 387 SER A C 1
ATOM 3006 O O . SER A 1 387 ? 23.794 -6.126 -25.660 1.00 90.25 387 SER A O 1
ATOM 3008 N N . GLY A 1 388 ? 25.708 -5.717 -26.734 1.00 86.88 388 GLY A N 1
ATOM 3009 C CA . GLY A 1 388 ? 25.276 -6.413 -27.948 1.00 86.88 388 GLY A CA 1
ATOM 3010 C C . GLY A 1 388 ? 25.137 -7.938 -27.790 1.00 86.88 388 GLY A C 1
ATOM 3011 O O . GLY A 1 388 ? 24.421 -8.568 -28.571 1.00 86.88 388 GLY A O 1
ATOM 3012 N N . ALA A 1 389 ? 25.744 -8.535 -26.755 1.00 88.75 389 ALA A N 1
ATOM 3013 C CA . ALA A 1 389 ? 25.551 -9.947 -26.416 1.00 88.75 389 ALA A CA 1
ATOM 3014 C C . ALA A 1 389 ? 24.147 -10.226 -25.848 1.00 88.75 389 ALA A C 1
ATOM 3016 O O . ALA A 1 389 ? 23.609 -11.317 -26.050 1.00 88.75 389 ALA A O 1
ATOM 3017 N N . ASP A 1 390 ? 23.520 -9.225 -25.222 1.00 91.50 390 ASP A N 1
ATOM 3018 C CA . ASP A 1 390 ? 22.201 -9.344 -24.591 1.00 91.50 390 ASP A CA 1
ATOM 3019 C C . ASP A 1 390 ? 21.102 -9.647 -25.619 1.00 91.50 390 ASP A C 1
ATOM 3021 O O . ASP A 1 390 ? 20.067 -10.211 -25.276 1.00 91.50 390 ASP A O 1
ATOM 3025 N N . VAL A 1 391 ? 21.326 -9.348 -26.906 1.00 92.00 391 VAL A N 1
ATOM 3026 C CA . VAL A 1 391 ? 20.357 -9.625 -27.980 1.00 92.00 391 VAL A CA 1
ATOM 3027 C C . VAL A 1 391 ? 20.039 -11.119 -28.084 1.00 92.00 391 VAL A C 1
ATOM 3029 O O . VAL A 1 391 ? 18.892 -11.497 -28.331 1.00 92.00 391 VAL A O 1
ATOM 3032 N N . ALA A 1 392 ? 21.034 -11.983 -27.855 1.00 92.31 392 ALA A N 1
ATOM 3033 C CA . ALA A 1 392 ? 20.825 -13.428 -27.849 1.00 92.31 392 ALA A CA 1
ATOM 3034 C C . ALA A 1 392 ? 19.912 -13.864 -26.694 1.00 92.31 392 ALA A C 1
ATOM 3036 O O . ALA A 1 392 ? 19.052 -14.727 -26.881 1.00 92.31 392 ALA A O 1
ATOM 3037 N N . ASP A 1 393 ? 20.072 -13.251 -25.523 1.00 92.75 393 ASP A N 1
ATOM 3038 C CA . ASP A 1 393 ? 19.225 -13.516 -24.366 1.00 92.75 393 ASP A CA 1
ATOM 3039 C C . ASP A 1 393 ? 17.814 -12.971 -24.583 1.00 92.75 393 ASP A C 1
ATOM 3041 O O . ASP A 1 393 ? 16.854 -13.711 -24.391 1.00 92.75 393 ASP A O 1
ATOM 3045 N N . VAL A 1 394 ? 17.672 -11.745 -25.094 1.00 93.00 394 VAL A N 1
ATOM 3046 C CA . VAL A 1 394 ? 16.371 -11.154 -25.440 1.00 93.00 394 VAL A CA 1
ATOM 3047 C C . VAL A 1 394 ? 15.594 -12.038 -26.415 1.00 93.00 394 VAL A C 1
ATOM 3049 O O . VAL A 1 394 ? 14.420 -12.309 -26.175 1.00 93.00 394 VAL A O 1
ATOM 3052 N N . ASN A 1 395 ? 16.220 -12.557 -27.474 1.00 93.88 395 ASN A N 1
ATOM 3053 C CA . ASN A 1 395 ? 15.534 -13.462 -28.402 1.00 93.88 395 ASN A CA 1
ATOM 3054 C C . ASN A 1 395 ? 15.008 -14.721 -27.710 1.00 93.88 395 ASN A C 1
ATOM 3056 O O . ASN A 1 395 ? 13.847 -15.087 -27.905 1.00 93.88 395 ASN A O 1
ATOM 3060 N N . LYS A 1 396 ? 15.838 -15.365 -26.881 1.00 94.69 396 LYS A N 1
ATOM 3061 C CA . LYS A 1 396 ? 15.424 -16.558 -26.134 1.00 94.69 396 LYS A CA 1
ATOM 3062 C C . LYS A 1 396 ? 14.284 -16.239 -25.171 1.00 94.69 396 LYS A C 1
ATOM 3064 O O . LYS A 1 396 ? 13.274 -16.930 -25.189 1.00 94.69 396 LYS A O 1
ATOM 3069 N N . ILE A 1 397 ? 14.403 -15.149 -24.412 1.00 94.19 397 ILE A N 1
ATOM 3070 C CA . ILE A 1 397 ? 13.369 -14.673 -23.487 1.00 94.19 397 ILE A CA 1
ATOM 3071 C C . ILE A 1 397 ? 12.041 -14.462 -24.223 1.00 94.19 397 ILE A C 1
ATOM 3073 O O . ILE A 1 397 ? 11.006 -14.972 -23.803 1.00 94.19 397 ILE A O 1
ATOM 3077 N N . LEU A 1 398 ? 12.056 -13.741 -25.347 1.00 92.69 398 LEU A N 1
ATOM 3078 C CA . LEU A 1 398 ? 10.848 -13.451 -26.117 1.00 92.69 398 LEU A CA 1
ATOM 3079 C C . LEU A 1 398 ? 10.218 -14.719 -26.708 1.00 92.69 398 LEU A C 1
ATOM 3081 O O . LEU A 1 398 ? 8.991 -14.799 -26.821 1.00 92.69 398 LEU A O 1
ATOM 3085 N N . ASN A 1 399 ? 11.036 -15.691 -27.117 1.00 92.19 399 ASN A N 1
ATOM 3086 C CA . ASN A 1 399 ? 10.579 -16.988 -27.613 1.00 92.19 399 ASN A CA 1
ATOM 3087 C C . ASN A 1 399 ? 9.909 -17.812 -26.519 1.00 92.19 399 ASN A C 1
ATOM 3089 O O . ASN A 1 399 ? 8.731 -18.135 -26.678 1.00 92.19 399 ASN A O 1
ATOM 3093 N N . ASP A 1 400 ? 10.577 -18.001 -25.388 1.00 92.06 400 ASP A N 1
ATOM 3094 C CA . ASP A 1 400 ? 10.019 -18.706 -24.235 1.00 92.06 400 ASP A CA 1
ATOM 3095 C C . ASP A 1 400 ? 8.723 -18.049 -23.744 1.00 92.06 400 ASP A C 1
ATOM 3097 O O . ASP A 1 400 ? 7.715 -18.722 -23.535 1.00 92.06 400 ASP A O 1
ATOM 3101 N N . ASN A 1 401 ? 8.705 -16.715 -23.634 1.00 89.50 401 ASN A N 1
ATOM 3102 C CA . ASN A 1 401 ? 7.531 -15.962 -23.190 1.00 89.50 401 ASN A CA 1
ATOM 3103 C C . ASN A 1 401 ? 6.293 -16.201 -24.072 1.00 89.50 401 ASN A C 1
ATOM 3105 O O . ASN A 1 401 ? 5.155 -16.138 -23.603 1.00 89.50 401 ASN A O 1
ATOM 3109 N N . PHE A 1 402 ? 6.515 -16.447 -25.365 1.00 84.19 402 PHE A N 1
ATOM 3110 C CA . PHE A 1 402 ? 5.448 -16.672 -26.329 1.00 84.19 402 PHE A CA 1
ATOM 3111 C C . PHE A 1 402 ? 4.935 -18.117 -26.298 1.00 84.19 402 PHE A C 1
ATOM 3113 O O . PHE A 1 402 ? 3.724 -18.339 -26.360 1.00 84.19 402 PHE A O 1
ATOM 3120 N N . ASP A 1 403 ? 5.832 -19.094 -26.166 1.00 83.38 403 ASP A N 1
ATOM 3121 C CA . ASP A 1 403 ? 5.480 -20.513 -26.253 1.00 83.38 403 ASP A CA 1
ATOM 3122 C C . ASP A 1 403 ? 4.634 -20.983 -25.055 1.00 83.38 403 ASP A C 1
ATOM 3124 O O . ASP A 1 403 ? 3.741 -21.819 -25.219 1.00 83.38 403 ASP A O 1
ATOM 3128 N N . VAL A 1 404 ? 4.804 -20.360 -23.881 1.00 72.06 404 VAL A N 1
ATOM 3129 C CA . VAL A 1 404 ? 4.013 -20.652 -22.668 1.00 72.06 404 VAL A CA 1
ATOM 3130 C C . VAL A 1 404 ? 2.506 -20.432 -22.877 1.00 72.06 404 VAL A C 1
ATOM 3132 O O . VAL A 1 404 ? 1.690 -21.144 -22.290 1.00 72.06 404 VAL A O 1
ATOM 3135 N N . LYS A 1 405 ? 2.096 -19.502 -23.752 1.00 62.69 405 LYS A N 1
ATOM 3136 C CA . LYS A 1 405 ? 0.670 -19.198 -23.982 1.00 62.69 405 LYS A CA 1
ATOM 3137 C C . LYS A 1 405 ? -0.073 -20.251 -24.814 1.00 62.69 405 LYS A C 1
ATOM 3139 O O . LYS A 1 405 ? -1.300 -20.242 -24.826 1.00 62.69 405 LYS A O 1
ATOM 3144 N N . ASN A 1 406 ? 0.635 -21.167 -25.480 1.00 56.22 406 ASN A N 1
ATOM 3145 C CA . ASN A 1 406 ? 0.029 -22.174 -26.360 1.00 56.22 406 ASN A CA 1
ATOM 3146 C C . ASN A 1 406 ? -0.182 -23.544 -25.695 1.00 56.22 406 ASN A C 1
ATOM 3148 O O . ASN A 1 406 ? -0.661 -24.478 -26.346 1.00 56.22 406 ASN A O 1
ATOM 3152 N N . VAL A 1 407 ? 0.141 -23.690 -24.407 1.00 51.53 407 VAL A N 1
ATOM 3153 C CA . VAL A 1 407 ? -0.115 -24.935 -23.676 1.00 51.53 407 VAL A CA 1
ATOM 3154 C C . VAL A 1 407 ? -1.617 -25.036 -23.398 1.00 51.53 407 VAL A C 1
ATOM 3156 O O . VAL A 1 407 ? -2.148 -24.380 -22.503 1.00 51.53 407 VAL A O 1
ATOM 3159 N N . LYS A 1 408 ? -2.327 -25.854 -24.192 1.00 49.28 408 LYS A N 1
ATOM 3160 C CA . LYS A 1 408 ? -3.718 -26.236 -23.902 1.00 49.28 408 LYS A CA 1
ATOM 3161 C C . LYS A 1 408 ? -3.787 -26.768 -22.463 1.00 49.28 408 LYS A C 1
ATOM 3163 O O . LYS A 1 408 ? -2.983 -27.645 -22.137 1.00 49.28 408 LYS A O 1
ATOM 3168 N N . PRO A 1 409 ? -4.732 -26.304 -21.623 1.00 48.12 409 PRO A N 1
ATOM 3169 C CA . PRO A 1 409 ? -4.920 -26.886 -20.300 1.00 48.12 409 PRO A CA 1
ATOM 3170 C C . PRO A 1 409 ? -5.139 -28.395 -20.445 1.00 48.12 409 PRO A C 1
ATOM 3172 O O . PRO A 1 409 ? -5.869 -28.840 -21.338 1.00 48.12 409 PRO A O 1
ATOM 3175 N N . ALA A 1 410 ? -4.452 -29.182 -19.615 1.00 39.00 410 ALA A N 1
ATOM 3176 C CA . ALA A 1 410 ? -4.521 -30.634 -19.679 1.00 39.00 410 ALA A CA 1
ATOM 3177 C C . ALA A 1 410 ? -5.986 -31.097 -19.519 1.00 39.00 410 ALA A C 1
ATOM 3179 O O . ALA A 1 410 ? -6.685 -30.619 -18.620 1.00 39.00 410 ALA A O 1
ATOM 3180 N N . PRO A 1 411 ? -6.486 -32.005 -20.377 1.00 37.06 411 PRO A N 1
ATOM 3181 C CA . PRO A 1 411 ? -7.860 -32.479 -20.290 1.00 37.06 411 PRO A CA 1
ATOM 3182 C C . PRO A 1 411 ? -8.011 -33.351 -19.037 1.00 37.06 411 PRO A C 1
ATOM 3184 O O . PRO A 1 411 ? -7.604 -34.508 -19.035 1.00 37.06 411 PRO A O 1
ATOM 3187 N N . GLY A 1 412 ? -8.572 -32.791 -17.961 1.00 43.44 412 GLY A N 1
ATOM 3188 C CA . GLY A 1 412 ? -8.901 -33.542 -16.743 1.00 43.44 412 GLY A CA 1
ATOM 3189 C C . GLY A 1 412 ? -8.678 -32.815 -15.418 1.00 43.44 412 GLY A C 1
ATOM 3190 O O . GLY A 1 412 ? -9.172 -33.286 -14.396 1.00 43.44 412 GLY A O 1
ATOM 3191 N N . GLU A 1 413 ? -8.002 -31.664 -15.396 1.00 37.69 413 GLU A N 1
ATOM 3192 C CA . GLU A 1 413 ? -7.915 -30.860 -14.173 1.00 37.69 413 GLU A CA 1
ATOM 3193 C C . GLU A 1 413 ? -9.153 -29.968 -14.034 1.00 37.69 413 GLU A C 1
ATOM 3195 O O . GLU A 1 413 ? -9.249 -28.889 -14.618 1.00 37.69 413 GLU A O 1
ATOM 3200 N N . HIS A 1 414 ? -10.119 -30.416 -13.230 1.00 40.56 414 HIS A N 1
ATOM 3201 C CA . HIS A 1 414 ? -11.151 -29.547 -12.669 1.00 40.56 414 HIS A CA 1
ATOM 3202 C C . HIS A 1 414 ? -10.497 -28.578 -11.673 1.00 40.56 414 HIS A C 1
ATOM 3204 O O . HIS A 1 414 ? -10.559 -28.774 -10.459 1.00 40.56 414 HIS A O 1
ATOM 3210 N N . SER A 1 415 ? -9.819 -27.546 -12.178 1.00 40.78 415 SER A N 1
ATOM 3211 C CA . SER A 1 415 ? -9.279 -26.494 -11.330 1.00 40.78 415 SER A CA 1
ATOM 3212 C C . SER A 1 415 ? -10.431 -25.606 -10.854 1.00 40.78 415 SER A C 1
ATOM 3214 O O . SER A 1 415 ? -11.138 -24.966 -11.628 1.00 40.78 415 SER A O 1
ATOM 3216 N N . SER A 1 416 ? -10.617 -25.525 -9.538 1.00 41.25 416 SER A N 1
ATOM 3217 C CA . SER A 1 416 ? -11.435 -24.488 -8.898 1.00 41.25 416 SER A CA 1
ATOM 3218 C C . SER A 1 416 ? -10.702 -23.138 -8.854 1.00 41.25 416 SER A C 1
ATOM 3220 O O . SER A 1 416 ? -10.983 -22.292 -8.004 1.00 41.25 416 SER A O 1
ATOM 3222 N N . SER A 1 417 ? -9.712 -22.933 -9.726 1.00 40.69 417 SER A N 1
ATOM 3223 C CA . SER A 1 417 ? -9.034 -21.659 -9.875 1.00 40.69 417 SER A CA 1
ATOM 3224 C C . SER A 1 417 ? -9.766 -20.849 -10.939 1.00 40.69 417 SER A C 1
ATOM 3226 O O . SER A 1 417 ? -9.568 -21.032 -12.135 1.00 40.69 417 SER A O 1
ATOM 3228 N N . ASN A 1 418 ? -10.545 -19.862 -10.491 1.00 40.34 418 ASN A N 1
ATOM 3229 C CA . ASN A 1 418 ? -10.870 -18.664 -11.275 1.00 40.34 418 ASN A CA 1
ATOM 3230 C C . ASN A 1 418 ? -9.583 -17.842 -11.526 1.00 40.34 418 ASN A C 1
ATOM 3232 O O . ASN A 1 418 ? -9.466 -16.670 -11.168 1.00 40.34 418 ASN A O 1
ATOM 3236 N N . GLY A 1 419 ? -8.549 -18.492 -12.062 1.00 42.78 419 GLY A N 1
ATOM 3237 C CA . GLY A 1 419 ? -7.326 -17.878 -12.532 1.00 42.78 419 GLY A CA 1
ATOM 3238 C C . GLY A 1 419 ? -7.616 -17.304 -13.902 1.00 42.78 419 GLY A C 1
ATOM 3239 O O . GLY A 1 419 ? -7.886 -18.055 -14.830 1.00 42.78 419 GLY A O 1
ATOM 3240 N N . ALA A 1 420 ? -7.607 -15.978 -13.990 1.00 44.88 420 ALA A N 1
ATOM 3241 C CA . ALA A 1 420 ? -7.746 -15.204 -15.211 1.00 44.88 420 ALA A CA 1
ATOM 3242 C C . ALA A 1 420 ? -6.997 -15.840 -16.400 1.00 44.88 420 ALA A C 1
ATOM 3244 O O . ALA A 1 420 ? -5.817 -15.584 -16.615 1.00 44.88 420 ALA A O 1
ATOM 3245 N N . SER A 1 421 ? -7.715 -16.622 -17.211 1.00 42.81 421 SER A N 1
ATOM 3246 C CA . SER A 1 421 ? -7.389 -16.861 -18.616 1.00 42.81 421 SER A CA 1
ATOM 3247 C C . SER A 1 421 ? -7.825 -15.610 -19.385 1.00 42.81 421 SER A C 1
ATOM 3249 O O . SER A 1 421 ? -8.780 -15.600 -20.154 1.00 42.81 421 SER A O 1
ATOM 3251 N N . ALA A 1 422 ? -7.193 -14.489 -19.048 1.00 43.72 422 ALA A N 1
ATOM 3252 C CA . ALA A 1 422 ? -7.427 -13.195 -19.658 1.00 43.72 422 ALA A CA 1
ATOM 3253 C C . ALA A 1 422 ? -6.264 -12.935 -20.606 1.00 43.72 422 ALA A C 1
ATOM 3255 O O . ALA A 1 422 ? -5.293 -12.310 -20.211 1.00 43.72 422 ALA A O 1
ATOM 3256 N N . LEU A 1 423 ? -6.327 -13.504 -21.810 1.00 45.91 423 LEU A N 1
ATOM 3257 C CA . LEU A 1 423 ? -5.721 -12.961 -23.033 1.00 45.91 423 LEU A CA 1
ATOM 3258 C C . LEU A 1 423 ? -6.110 -13.860 -24.218 1.00 45.91 423 LEU A C 1
ATOM 3260 O O . LEU A 1 423 ? -5.291 -14.530 -24.834 1.00 45.91 423 LEU A O 1
ATOM 3264 N N . MET A 1 424 ? -7.414 -13.906 -24.496 1.00 46.72 424 MET A N 1
ATOM 3265 C CA . MET A 1 424 ? -7.944 -14.259 -25.823 1.00 46.72 424 MET A CA 1
ATOM 3266 C C . MET A 1 424 ? -8.365 -12.999 -26.595 1.00 46.72 424 MET A C 1
ATOM 3268 O O . MET A 1 424 ? -8.928 -13.089 -27.684 1.00 46.72 424 MET A O 1
ATOM 3272 N N . THR A 1 425 ? -8.108 -11.810 -26.042 1.00 53.06 425 THR A N 1
ATOM 3273 C CA . THR A 1 425 ? -8.164 -10.570 -26.806 1.00 53.06 425 THR A CA 1
ATOM 3274 C C . THR A 1 425 ? -7.037 -10.667 -27.825 1.00 53.06 425 THR A C 1
ATOM 3276 O O . THR A 1 425 ? -5.892 -10.898 -27.447 1.00 53.06 425 THR A O 1
ATOM 3279 N N . GLY A 1 426 ? -7.344 -10.589 -29.120 1.00 70.81 426 GLY A N 1
ATOM 3280 C CA . GLY A 1 426 ? -6.365 -10.682 -30.213 1.00 70.81 426 GLY A CA 1
ATOM 3281 C C . GLY A 1 426 ? -5.361 -9.523 -30.257 1.00 70.81 426 GLY A C 1
ATOM 3282 O O . GLY A 1 426 ? -4.938 -9.124 -31.337 1.00 70.81 426 GLY A O 1
ATOM 3283 N N . GLU A 1 427 ? -5.026 -8.945 -29.105 1.00 76.75 427 GLU A N 1
ATOM 3284 C CA . GLU A 1 427 ? -4.040 -7.894 -28.958 1.00 76.75 427 GLU A CA 1
ATOM 3285 C C . GLU A 1 427 ? -2.632 -8.484 -29.119 1.00 76.75 427 GLU A C 1
ATOM 3287 O O . GLU A 1 427 ? -2.318 -9.534 -28.543 1.00 76.75 427 GLU A O 1
ATOM 3292 N N . PRO A 1 428 ? -1.773 -7.836 -29.922 1.00 80.25 428 PRO A N 1
ATOM 3293 C CA . PRO A 1 428 ? -0.411 -8.293 -30.126 1.00 80.25 428 PRO A CA 1
ATOM 3294 C C . PRO A 1 428 ? 0.379 -8.214 -28.818 1.00 80.25 428 PRO A C 1
ATOM 3296 O O . PRO A 1 428 ? 0.220 -7.289 -28.024 1.00 80.25 428 PRO A O 1
ATOM 3299 N N . PHE A 1 429 ? 1.280 -9.175 -28.611 1.00 85.56 429 PHE A N 1
ATOM 3300 C CA . PHE A 1 429 ? 2.233 -9.107 -27.508 1.00 85.56 429 PHE A CA 1
ATOM 3301 C C . PHE A 1 429 ? 3.178 -7.920 -27.719 1.00 85.56 429 PHE A C 1
ATOM 3303 O O . PHE A 1 429 ? 3.761 -7.787 -28.798 1.00 85.56 429 PHE A O 1
ATOM 3310 N N . ILE A 1 430 ? 3.337 -7.088 -26.691 1.00 86.88 430 ILE A N 1
ATOM 3311 C CA . ILE A 1 430 ? 4.182 -5.894 -26.740 1.00 86.88 430 ILE A CA 1
ATOM 3312 C C . ILE A 1 430 ? 5.515 -6.200 -26.057 1.00 86.88 430 ILE A C 1
ATOM 3314 O O . ILE A 1 430 ? 5.548 -6.546 -24.874 1.00 86.88 430 ILE A O 1
ATOM 3318 N N . ALA A 1 431 ? 6.599 -6.065 -26.821 1.00 91.00 431 ALA A N 1
ATOM 3319 C CA . ALA A 1 431 ? 7.972 -6.184 -26.355 1.00 91.00 431 ALA A CA 1
ATOM 3320 C C . ALA A 1 431 ? 8.642 -4.807 -26.378 1.00 91.00 431 ALA A C 1
ATOM 3322 O O . ALA A 1 431 ? 8.980 -4.295 -27.447 1.00 91.00 431 ALA A O 1
ATOM 3323 N N . ASP A 1 432 ? 8.839 -4.224 -25.202 1.00 92.81 432 ASP A N 1
ATOM 3324 C CA . ASP A 1 432 ? 9.574 -2.978 -25.023 1.00 92.81 432 ASP A CA 1
ATOM 3325 C C . ASP A 1 432 ? 11.078 -3.302 -24.906 1.00 92.81 432 ASP A C 1
ATOM 3327 O O . ASP A 1 432 ? 11.489 -4.135 -24.101 1.00 92.81 432 ASP A O 1
ATOM 3331 N N . ILE A 1 433 ? 11.931 -2.691 -25.728 1.00 92.88 433 ILE A N 1
ATOM 3332 C CA . ILE A 1 433 ? 13.378 -2.951 -25.743 1.00 92.88 433 ILE A CA 1
ATOM 3333 C C . ILE A 1 433 ? 14.122 -1.633 -25.585 1.00 92.88 433 ILE A C 1
ATOM 3335 O O . ILE A 1 433 ? 14.193 -0.846 -26.527 1.00 92.88 433 ILE A O 1
ATOM 3339 N N . ALA A 1 434 ? 14.696 -1.391 -24.409 1.00 91.62 434 ALA A N 1
ATOM 3340 C CA . ALA A 1 434 ? 15.566 -0.244 -24.176 1.00 91.62 434 ALA A CA 1
ATOM 3341 C C . ALA A 1 434 ? 16.995 -0.539 -24.623 1.00 91.62 434 ALA A C 1
ATOM 3343 O O . ALA A 1 434 ? 17.532 -1.601 -24.330 1.00 91.62 434 ALA A O 1
ATOM 3344 N N . ILE A 1 435 ? 17.619 0.403 -25.327 1.00 89.88 435 ILE A N 1
ATOM 3345 C CA . ILE A 1 435 ? 18.956 0.233 -25.901 1.00 89.88 435 ILE A CA 1
ATOM 3346 C C . ILE A 1 435 ? 19.928 1.175 -25.195 1.00 89.88 435 ILE A C 1
ATOM 3348 O O . ILE A 1 435 ? 19.726 2.391 -25.187 1.00 89.88 435 ILE A O 1
ATOM 3352 N N . ASN A 1 436 ? 21.002 0.629 -24.621 1.00 87.62 436 ASN A N 1
ATOM 3353 C CA . ASN A 1 436 ? 22.026 1.433 -23.966 1.00 87.62 436 ASN A CA 1
ATOM 3354 C C . ASN A 1 436 ? 22.811 2.306 -24.968 1.00 87.62 436 ASN A C 1
ATOM 3356 O O . ASN A 1 436 ? 23.165 1.881 -26.073 1.00 87.62 436 ASN A O 1
ATOM 3360 N N . LYS A 1 437 ? 23.140 3.534 -24.548 1.00 87.56 437 LYS A N 1
ATOM 3361 C CA . LYS A 1 437 ? 23.974 4.494 -25.289 1.00 87.56 437 LYS A CA 1
ATOM 3362 C C . LYS A 1 437 ? 25.409 3.987 -25.534 1.00 87.56 437 LYS A C 1
ATOM 3364 O O . LYS A 1 437 ? 26.109 4.542 -26.366 1.00 87.56 437 LYS A O 1
ATOM 3369 N N . SER A 1 438 ? 25.867 2.934 -24.864 1.00 87.94 438 SER A N 1
ATOM 3370 C CA . SER A 1 438 ? 27.191 2.345 -25.107 1.00 87.94 438 SER A CA 1
ATOM 3371 C C . SER A 1 438 ? 27.246 1.367 -26.289 1.00 87.94 438 SER A C 1
ATOM 3373 O O . SER A 1 438 ? 28.337 1.103 -26.790 1.00 87.94 438 SER A O 1
ATOM 3375 N N . ILE A 1 439 ? 26.107 0.834 -26.749 1.00 88.69 439 ILE A N 1
ATOM 3376 C CA . ILE A 1 439 ? 26.073 -0.209 -27.787 1.00 88.69 439 ILE A CA 1
ATOM 3377 C C . ILE A 1 439 ? 26.365 0.392 -29.164 1.00 88.69 439 ILE A C 1
ATOM 3379 O O . ILE A 1 439 ? 25.735 1.368 -29.573 1.00 88.69 439 ILE A O 1
ATOM 3383 N N . ASN A 1 440 ? 27.275 -0.223 -29.914 1.00 90.75 440 ASN A N 1
ATOM 3384 C CA . ASN A 1 440 ? 27.557 0.098 -31.309 1.00 90.75 440 ASN A CA 1
ATOM 3385 C C . ASN A 1 440 ? 26.992 -0.968 -32.252 1.00 90.75 440 ASN A C 1
ATOM 3387 O O . ASN A 1 440 ? 26.715 -2.100 -31.859 1.00 90.75 440 ASN A O 1
ATOM 3391 N N . GLU A 1 441 ? 26.867 -0.625 -33.537 1.00 91.00 441 GLU A N 1
ATOM 3392 C CA . GLU A 1 441 ? 26.386 -1.552 -34.572 1.00 91.00 441 GLU A CA 1
ATOM 3393 C C . GLU A 1 441 ? 27.192 -2.862 -34.605 1.00 91.00 441 GLU A C 1
ATOM 3395 O O . GLU A 1 441 ? 26.620 -3.943 -34.744 1.00 91.00 441 GLU A O 1
ATOM 3400 N N . ASN A 1 442 ? 28.512 -2.770 -34.422 1.00 90.12 442 ASN A N 1
ATOM 3401 C CA . ASN A 1 442 ? 29.417 -3.919 -34.460 1.00 90.12 442 ASN A CA 1
ATOM 3402 C C . ASN A 1 442 ? 29.308 -4.827 -33.227 1.00 90.12 442 ASN A C 1
ATOM 3404 O O . ASN A 1 442 ? 29.713 -5.985 -33.300 1.00 90.12 442 ASN A O 1
ATOM 3408 N N . ASP A 1 443 ? 28.741 -4.329 -32.126 1.00 87.75 443 ASP A N 1
ATOM 3409 C CA . ASP A 1 443 ? 28.537 -5.124 -30.913 1.00 87.75 443 ASP A CA 1
ATOM 3410 C C . ASP A 1 443 ? 27.355 -6.094 -31.089 1.00 87.75 443 ASP A C 1
ATOM 3412 O O . ASP A 1 443 ? 27.268 -7.122 -30.416 1.00 87.75 443 ASP A O 1
ATOM 3416 N N . ILE A 1 444 ? 26.445 -5.796 -32.023 1.00 88.50 444 ILE A N 1
ATOM 3417 C CA . ILE A 1 444 ? 25.245 -6.590 -32.287 1.00 88.50 444 ILE A CA 1
ATOM 3418 C C . ILE A 1 444 ? 25.595 -7.790 -33.172 1.00 88.50 444 ILE A C 1
ATOM 3420 O O . ILE A 1 444 ? 25.567 -7.758 -34.410 1.00 88.50 444 ILE A O 1
ATOM 3424 N N . VAL A 1 445 ? 25.902 -8.891 -32.489 1.00 85.69 445 VAL A N 1
ATOM 3425 C CA . VAL A 1 445 ? 26.254 -10.182 -33.095 1.00 85.69 445 VAL A CA 1
ATOM 3426 C C . VAL A 1 445 ? 25.040 -10.958 -33.618 1.00 85.69 445 VAL A C 1
ATOM 3428 O O . VAL A 1 445 ? 25.182 -11.768 -34.532 1.00 85.69 445 VAL A O 1
ATOM 3431 N N . ALA A 1 446 ? 23.846 -10.692 -33.082 1.00 86.56 446 ALA A N 1
ATOM 3432 C CA . ALA A 1 446 ? 22.587 -11.341 -33.452 1.00 86.56 446 ALA A CA 1
ATOM 3433 C C . ALA A 1 446 ? 21.497 -10.297 -33.733 1.00 86.56 446 ALA A C 1
ATOM 3435 O O . ALA A 1 446 ? 21.536 -9.200 -33.192 1.00 86.56 446 ALA A O 1
ATOM 3436 N N . ARG A 1 447 ? 20.519 -10.628 -34.581 1.00 88.38 447 ARG A N 1
ATOM 3437 C CA . ARG A 1 447 ? 19.369 -9.751 -34.876 1.00 88.38 447 ARG A CA 1
ATOM 3438 C C . ARG A 1 447 ? 18.175 -10.125 -34.014 1.00 88.38 447 ARG A C 1
ATOM 3440 O O . ARG A 1 447 ? 18.116 -11.259 -33.547 1.00 88.38 447 ARG A O 1
ATOM 3447 N N . LEU A 1 448 ? 17.205 -9.224 -33.862 1.00 88.00 448 LEU A N 1
ATOM 3448 C CA . LEU A 1 448 ? 15.936 -9.589 -33.236 1.00 88.00 448 LEU A CA 1
ATOM 3449 C C . LEU A 1 448 ? 15.149 -10.534 -34.151 1.00 88.00 448 LEU A C 1
ATOM 3451 O O . LEU A 1 448 ? 14.987 -10.279 -35.345 1.00 88.00 448 LEU A O 1
ATOM 3455 N N . GLU A 1 449 ? 14.644 -11.627 -33.587 1.00 87.69 449 GLU A N 1
ATOM 3456 C CA . GLU A 1 449 ? 13.790 -12.577 -34.303 1.00 87.69 449 GLU A CA 1
ATOM 3457 C C . GLU A 1 449 ? 12.360 -12.033 -34.406 1.00 87.69 449 GLU A C 1
ATOM 3459 O O . GLU A 1 449 ? 11.508 -12.289 -33.549 1.00 87.69 449 GLU A O 1
ATOM 3464 N N . LEU A 1 450 ? 12.102 -11.252 -35.458 1.00 84.12 450 LEU A N 1
ATOM 3465 C CA . LEU A 1 450 ? 10.801 -10.629 -35.699 1.00 84.12 450 LEU A CA 1
ATOM 3466 C C . LEU A 1 450 ? 9.728 -11.690 -35.989 1.00 84.12 450 LEU A C 1
ATOM 3468 O O . LEU A 1 450 ? 9.835 -12.461 -36.944 1.00 84.12 450 LEU A O 1
ATOM 3472 N N . LYS A 1 451 ? 8.660 -11.698 -35.184 1.00 84.44 451 LYS A N 1
ATOM 3473 C CA . LYS A 1 451 ? 7.446 -12.493 -35.423 1.00 84.44 451 LYS A CA 1
ATOM 3474 C C . LYS A 1 451 ? 6.269 -11.565 -35.723 1.00 84.44 451 LYS A C 1
ATOM 3476 O O . LYS A 1 451 ? 6.140 -10.509 -35.112 1.00 84.44 451 LYS A O 1
ATOM 3481 N N . THR A 1 452 ? 5.387 -11.973 -36.634 1.00 81.00 452 THR A N 1
ATOM 3482 C CA . THR A 1 452 ? 4.255 -11.160 -37.131 1.00 81.00 452 THR A CA 1
ATOM 3483 C C . THR A 1 452 ? 3.206 -10.819 -36.073 1.00 81.00 452 THR A C 1
ATOM 3485 O O . THR A 1 452 ? 2.412 -9.908 -36.262 1.00 81.00 452 THR A O 1
ATOM 3488 N N . ASN A 1 453 ? 3.197 -11.537 -34.955 1.00 81.81 453 ASN A N 1
ATOM 3489 C CA . ASN A 1 453 ? 2.273 -11.361 -33.838 1.00 81.81 453 ASN A CA 1
ATOM 3490 C C . ASN A 1 453 ? 2.894 -10.627 -32.638 1.00 81.81 453 ASN A C 1
ATOM 3492 O O . ASN A 1 453 ? 2.336 -10.656 -31.538 1.00 81.81 453 ASN A O 1
ATOM 3496 N N . ARG A 1 454 ? 4.062 -10.005 -32.833 1.00 86.06 454 ARG A N 1
ATOM 3497 C CA . ARG A 1 454 ? 4.7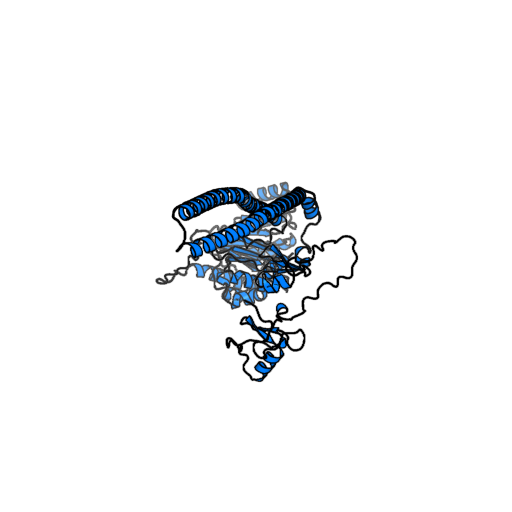61 -9.227 -31.813 1.00 86.06 454 ARG A CA 1
ATOM 3498 C C . ARG A 1 454 ? 4.894 -7.782 -32.264 1.00 86.06 454 ARG A C 1
ATOM 3500 O O . ARG A 1 454 ? 5.364 -7.498 -33.365 1.00 86.06 454 ARG A O 1
ATOM 3507 N N . LEU A 1 455 ? 4.517 -6.876 -31.376 1.00 87.06 455 LEU A N 1
ATOM 3508 C CA . LEU A 1 455 ? 4.779 -5.458 -31.516 1.00 87.06 455 LEU A CA 1
ATOM 3509 C C . LEU A 1 455 ? 6.058 -5.123 -30.748 1.00 87.06 455 LEU A C 1
ATOM 3511 O O . LEU A 1 455 ? 6.079 -5.187 -29.522 1.00 87.06 455 LEU A O 1
ATOM 3515 N N . TYR A 1 456 ? 7.121 -4.771 -31.467 1.00 88.75 456 TYR A N 1
ATOM 3516 C CA . TYR A 1 456 ? 8.358 -4.294 -30.858 1.00 88.75 456 TYR A CA 1
ATOM 3517 C C . TYR A 1 456 ? 8.299 -2.778 -30.684 1.00 88.75 456 TYR A C 1
ATOM 3519 O O . TYR A 1 456 ? 8.006 -2.053 -31.639 1.00 88.75 456 TYR A O 1
ATOM 3527 N N . ARG A 1 457 ? 8.598 -2.319 -29.469 1.00 91.00 457 ARG A N 1
ATOM 3528 C CA . ARG A 1 457 ? 8.787 -0.913 -29.121 1.00 91.00 457 ARG A CA 1
ATOM 3529 C C . ARG A 1 457 ? 10.238 -0.710 -28.732 1.00 91.00 457 ARG A C 1
ATOM 3531 O O . ARG A 1 457 ? 10.675 -1.172 -27.684 1.00 91.00 457 ARG A O 1
ATOM 3538 N N . LEU A 1 458 ? 11.014 -0.070 -29.593 1.00 91.69 458 LEU A N 1
ATOM 3539 C CA . LEU A 1 458 ? 12.411 0.225 -29.283 1.00 91.69 458 LEU A CA 1
ATOM 3540 C C . LEU A 1 458 ? 12.487 1.543 -28.513 1.00 91.69 458 LEU A C 1
ATOM 3542 O O . LEU A 1 458 ? 11.901 2.527 -28.946 1.00 91.69 458 LEU A O 1
ATOM 3546 N N . HIS A 1 459 ? 13.216 1.581 -27.404 1.00 91.12 459 HIS A N 1
ATOM 3547 C CA . HIS A 1 459 ? 13.417 2.774 -26.591 1.00 91.12 459 HIS A CA 1
ATOM 3548 C C . HIS A 1 459 ? 14.874 3.236 -26.670 1.00 91.12 459 HIS A C 1
ATOM 3550 O O . HIS A 1 459 ? 15.790 2.522 -26.260 1.00 91.12 459 HIS A O 1
ATOM 3556 N N . LEU A 1 460 ? 15.079 4.452 -27.173 1.00 88.88 460 LEU A N 1
ATOM 3557 C CA . LEU A 1 460 ? 16.353 5.170 -27.144 1.00 88.88 460 LEU A CA 1
ATOM 3558 C C . LEU A 1 460 ? 16.267 6.255 -26.070 1.00 88.88 460 LEU A C 1
ATOM 3560 O O . LEU A 1 460 ? 15.248 6.933 -25.983 1.00 88.88 460 LEU A O 1
ATOM 3564 N N . VAL A 1 461 ? 17.302 6.422 -25.248 1.00 84.56 461 VAL A N 1
ATOM 3565 C CA . VAL A 1 461 ? 17.297 7.362 -24.113 1.00 84.56 461 VAL A CA 1
ATOM 3566 C C . VAL A 1 461 ? 18.465 8.334 -24.238 1.00 84.56 461 VAL A C 1
ATOM 3568 O O . VAL A 1 461 ? 19.586 7.886 -24.481 1.00 84.56 461 VAL A O 1
ATOM 3571 N N . LYS A 1 462 ? 18.218 9.635 -24.014 1.00 83.06 462 LYS A N 1
ATOM 3572 C CA . LYS A 1 462 ? 19.247 10.698 -23.983 1.00 83.06 462 LYS A CA 1
ATOM 3573 C C . LYS A 1 462 ? 20.090 10.737 -25.260 1.00 83.06 462 LYS A C 1
ATOM 3575 O O . LYS A 1 462 ? 21.325 10.664 -25.222 1.00 83.06 462 LYS A O 1
ATOM 3580 N N . LEU A 1 463 ? 19.394 10.782 -26.393 1.00 84.56 463 LEU A N 1
ATOM 3581 C CA . LEU A 1 463 ? 20.023 10.837 -27.705 1.00 84.56 463 LEU A CA 1
ATOM 3582 C C . LEU A 1 463 ? 20.470 12.272 -28.005 1.00 84.56 463 LEU A C 1
ATOM 3584 O O . LEU A 1 463 ? 19.663 13.197 -27.935 1.00 84.56 463 LEU A O 1
ATOM 3588 N N . GLU A 1 464 ? 21.740 12.437 -28.356 1.00 89.00 464 GLU A N 1
ATOM 3589 C CA . GLU A 1 464 ? 22.300 13.698 -28.846 1.00 89.00 464 GLU A CA 1
ATOM 3590 C C . GLU A 1 464 ? 22.558 13.602 -30.356 1.00 89.00 464 GLU A C 1
ATOM 3592 O O . GLU A 1 464 ? 22.651 12.503 -30.906 1.00 89.00 464 GLU A O 1
ATOM 3597 N N . ASP A 1 465 ? 22.717 14.739 -31.039 1.00 88.88 465 ASP A N 1
ATOM 3598 C CA . ASP A 1 465 ? 22.978 14.768 -32.489 1.00 88.88 465 ASP A CA 1
ATOM 3599 C C . ASP A 1 465 ? 24.140 13.854 -32.919 1.00 88.88 465 ASP A C 1
ATOM 3601 O O . ASP A 1 465 ? 24.041 13.144 -33.920 1.00 88.88 465 ASP A O 1
ATOM 3605 N N . GLY A 1 466 ? 25.222 13.811 -32.133 1.00 89.88 466 GLY A N 1
ATOM 3606 C CA . GLY A 1 466 ? 26.389 12.966 -32.411 1.00 89.88 466 GLY A CA 1
ATOM 3607 C C . GLY A 1 466 ? 26.153 11.460 -32.231 1.00 89.88 466 GLY A C 1
ATOM 3608 O O . GLY A 1 466 ? 26.957 10.657 -32.698 1.00 89.88 466 GLY A O 1
ATOM 3609 N N . ASP A 1 467 ? 25.062 11.055 -31.576 1.00 89.50 467 ASP A N 1
ATOM 3610 C CA . ASP A 1 467 ? 24.725 9.645 -31.366 1.00 89.50 467 ASP A CA 1
ATOM 3611 C C . ASP A 1 467 ? 23.958 9.026 -32.534 1.00 89.50 467 ASP A C 1
ATOM 3613 O O . ASP A 1 467 ? 23.851 7.798 -32.612 1.00 89.50 467 ASP A O 1
ATOM 3617 N N . TRP A 1 468 ? 23.386 9.843 -33.422 1.00 89.19 468 TRP A N 1
ATOM 3618 C CA . TRP A 1 468 ? 22.428 9.357 -34.410 1.00 89.19 468 TRP A CA 1
ATOM 3619 C C . TRP A 1 468 ? 23.023 8.324 -35.371 1.00 89.19 468 TRP A C 1
ATOM 3621 O O . TRP A 1 468 ? 22.413 7.277 -35.591 1.00 89.19 468 TRP A O 1
ATOM 3631 N N . ASP A 1 469 ? 24.230 8.552 -35.888 1.00 88.62 469 ASP A N 1
ATOM 3632 C CA . ASP A 1 469 ? 24.882 7.605 -36.800 1.00 88.62 469 ASP A CA 1
ATOM 3633 C C . ASP A 1 469 ? 25.061 6.231 -36.142 1.00 88.62 469 ASP A C 1
ATOM 3635 O O . ASP A 1 469 ? 24.703 5.201 -36.720 1.00 88.62 469 ASP A O 1
ATOM 3639 N N . ARG A 1 470 ? 25.511 6.217 -34.881 1.00 91.69 470 ARG A N 1
ATOM 3640 C CA . ARG A 1 470 ? 25.642 4.996 -34.078 1.00 91.69 470 ARG A CA 1
ATOM 3641 C C . ARG A 1 470 ? 24.285 4.326 -33.862 1.00 91.69 470 ARG A C 1
ATOM 3643 O O . ARG A 1 470 ? 24.140 3.132 -34.125 1.00 91.69 470 ARG A O 1
ATOM 3650 N N . CYS A 1 471 ? 23.287 5.074 -33.395 1.00 87.12 471 CYS A N 1
ATOM 3651 C CA . CYS A 1 471 ? 21.962 4.537 -33.089 1.00 87.12 471 CYS A CA 1
ATOM 3652 C C . CYS A 1 471 ? 21.230 4.027 -34.332 1.00 87.12 471 CYS A C 1
ATOM 3654 O O . CYS A 1 471 ? 20.599 2.973 -34.275 1.00 87.12 471 CYS A O 1
ATOM 3656 N N . SER A 1 472 ? 21.348 4.717 -35.466 1.00 87.88 472 SER A N 1
ATOM 3657 C CA . SER A 1 472 ? 20.763 4.272 -36.729 1.00 87.88 472 SER A CA 1
ATOM 3658 C C . SER A 1 472 ? 21.380 2.947 -37.186 1.00 87.88 472 SER A C 1
ATOM 3660 O O . SER A 1 472 ? 20.634 2.047 -37.570 1.00 87.88 472 SER A O 1
ATOM 3662 N N . GLY A 1 473 ? 22.703 2.771 -37.052 1.00 89.75 473 GLY A N 1
ATOM 3663 C CA . GLY A 1 473 ? 23.397 1.504 -37.308 1.00 89.75 473 GLY A CA 1
ATOM 3664 C C . GLY A 1 473 ? 22.932 0.374 -36.384 1.00 89.75 473 GLY A C 1
ATOM 3665 O O . GLY A 1 473 ? 22.603 -0.719 -36.844 1.00 89.75 473 GLY A O 1
ATOM 3666 N N . VAL A 1 474 ? 22.795 0.653 -35.085 1.00 88.19 474 VAL A N 1
ATOM 3667 C CA . VAL A 1 474 ? 22.255 -0.287 -34.086 1.00 88.19 474 VAL A CA 1
ATOM 3668 C C . VAL A 1 474 ? 20.833 -0.731 -34.442 1.00 88.19 474 VAL A C 1
ATOM 3670 O O . VAL A 1 474 ? 20.566 -1.929 -34.545 1.00 88.19 474 VAL A O 1
ATOM 3673 N N . VAL A 1 475 ? 19.926 0.212 -34.713 1.00 87.88 475 VAL A N 1
ATOM 3674 C CA . VAL A 1 475 ? 18.544 -0.085 -35.127 1.00 87.88 475 VAL A CA 1
ATOM 3675 C C . VAL A 1 475 ? 18.530 -0.858 -36.448 1.00 87.88 475 VAL A C 1
ATOM 3677 O O . VAL A 1 475 ? 17.790 -1.835 -36.572 1.00 87.88 475 VAL A O 1
ATOM 3680 N N . ARG A 1 476 ? 19.391 -0.488 -37.411 1.00 88.44 476 ARG A N 1
ATOM 3681 C CA . ARG A 1 476 ? 19.557 -1.217 -38.681 1.00 88.44 476 ARG A CA 1
ATOM 3682 C C . ARG A 1 476 ? 19.862 -2.672 -38.430 1.00 88.44 476 ARG A C 1
ATOM 3684 O O . ARG A 1 476 ? 19.275 -3.546 -39.059 1.00 88.44 476 ARG A O 1
ATOM 3691 N N . ARG A 1 477 ? 20.820 -2.928 -37.545 1.00 88.12 477 ARG A N 1
ATOM 3692 C CA . ARG A 1 477 ? 21.341 -4.260 -37.287 1.00 88.12 477 ARG A CA 1
ATOM 3693 C C . ARG A 1 477 ? 20.339 -5.104 -36.514 1.00 88.12 477 ARG A C 1
ATOM 3695 O O . ARG A 1 477 ? 20.167 -6.267 -36.863 1.00 88.12 477 ARG A O 1
ATOM 3702 N N . LEU A 1 478 ? 19.629 -4.514 -35.551 1.00 87.56 478 LEU A N 1
ATOM 3703 C CA . LEU A 1 478 ? 18.573 -5.190 -34.793 1.00 87.56 478 LEU A CA 1
ATOM 3704 C C . LEU A 1 478 ? 17.367 -5.559 -35.664 1.00 87.56 478 LEU A C 1
ATOM 3706 O O . LEU A 1 478 ? 16.858 -6.670 -35.529 1.00 87.56 478 LEU A O 1
ATOM 3710 N N . LEU A 1 479 ? 16.938 -4.660 -36.559 1.00 84.94 479 LEU A N 1
ATOM 3711 C CA . LEU A 1 479 ? 15.693 -4.781 -37.331 1.00 84.94 479 LEU A CA 1
ATOM 3712 C C . LEU A 1 479 ? 15.888 -5.062 -38.829 1.00 84.94 479 LEU A C 1
ATOM 3714 O O . LEU A 1 479 ? 14.946 -4.872 -39.595 1.00 84.94 479 LEU A O 1
ATOM 3718 N N . SER A 1 480 ? 17.089 -5.462 -39.272 1.00 76.44 480 SER A N 1
ATOM 3719 C CA . SER A 1 480 ? 17.457 -5.524 -40.699 1.00 76.44 480 SER A CA 1
ATOM 3720 C C . SER A 1 480 ? 16.367 -6.187 -41.555 1.00 76.44 480 SER A C 1
ATOM 3722 O O . SER A 1 480 ? 16.197 -7.409 -41.533 1.00 76.44 480 SER A O 1
ATOM 3724 N N . CYS A 1 481 ? 15.627 -5.368 -42.305 1.00 59.44 481 CYS A N 1
ATOM 3725 C CA . CYS A 1 481 ? 14.428 -5.782 -43.020 1.00 59.44 481 CYS A CA 1
ATOM 3726 C C . CYS A 1 481 ? 14.766 -6.655 -44.234 1.00 59.44 481 CYS A C 1
ATOM 3728 O O . CYS A 1 481 ? 15.504 -6.252 -45.127 1.00 59.44 481 CYS A O 1
ATOM 3730 N N . THR A 1 482 ? 14.170 -7.845 -44.287 1.00 54.56 482 THR A N 1
ATOM 3731 C CA . THR A 1 482 ? 13.944 -8.608 -45.534 1.00 54.56 482 THR A CA 1
ATOM 3732 C C . THR A 1 482 ? 12.471 -8.987 -45.707 1.00 54.56 482 THR A C 1
ATOM 3734 O O . THR A 1 482 ? 12.116 -9.725 -46.622 1.00 54.56 482 THR A O 1
ATOM 3737 N N . LEU A 1 483 ? 11.583 -8.484 -44.847 1.00 54.91 483 LEU A N 1
ATOM 3738 C CA . LEU A 1 483 ? 10.173 -8.846 -44.869 1.00 54.91 483 LEU A CA 1
ATOM 3739 C C . LEU A 1 483 ? 9.388 -7.830 -45.702 1.00 54.91 483 LEU A C 1
ATOM 3741 O O . LEU A 1 483 ? 9.226 -6.684 -45.302 1.00 54.91 483 LEU A O 1
ATOM 3745 N N . ASN A 1 484 ? 8.835 -8.286 -46.827 1.00 61.38 484 ASN A N 1
ATOM 3746 C CA . ASN A 1 484 ? 7.873 -7.562 -47.675 1.00 61.38 484 ASN A CA 1
ATOM 3747 C C . ASN A 1 484 ? 6.518 -7.276 -46.972 1.00 61.38 484 ASN A C 1
ATOM 3749 O O . ASN A 1 484 ? 5.512 -7.037 -47.637 1.00 61.38 484 ASN A O 1
ATOM 3753 N N . GLY A 1 485 ? 6.459 -7.348 -45.639 1.00 65.12 485 GLY A N 1
ATOM 3754 C CA . GLY A 1 485 ? 5.263 -7.132 -44.832 1.00 65.12 485 GLY A CA 1
ATOM 3755 C C . GLY A 1 485 ? 5.435 -5.904 -43.950 1.00 65.12 485 GLY A C 1
ATOM 3756 O O . GLY A 1 485 ? 6.393 -5.816 -43.186 1.00 65.12 485 GLY A O 1
ATOM 3757 N N . LYS A 1 486 ? 4.494 -4.963 -44.051 1.00 67.38 486 LYS A N 1
ATOM 3758 C CA . LYS A 1 486 ? 4.419 -3.793 -43.176 1.00 67.38 486 LYS A CA 1
ATOM 3759 C C . LYS A 1 486 ? 4.056 -4.274 -41.768 1.00 67.38 486 LYS A C 1
ATOM 3761 O O . LYS A 1 486 ? 2.912 -4.636 -41.515 1.00 67.38 486 LYS A O 1
ATOM 3766 N N . LEU A 1 487 ? 5.050 -4.380 -40.893 1.00 70.19 487 LEU A N 1
ATOM 3767 C CA . LEU A 1 487 ? 4.830 -4.537 -39.456 1.00 70.19 487 LEU A CA 1
ATOM 3768 C C . LEU A 1 487 ? 4.638 -3.133 -38.868 1.00 70.19 487 LEU A C 1
ATOM 3770 O O . LEU A 1 487 ? 5.243 -2.189 -39.361 1.00 70.19 487 LEU A O 1
ATOM 3774 N N . ASP A 1 488 ? 3.799 -2.980 -37.847 1.00 80.62 488 ASP A N 1
ATOM 3775 C CA . ASP A 1 488 ? 3.521 -1.677 -37.221 1.00 80.62 488 ASP A CA 1
ATOM 3776 C C . ASP A 1 488 ? 4.420 -1.446 -35.994 1.00 80.62 488 ASP A C 1
ATOM 3778 O O . ASP A 1 488 ? 3.935 -1.074 -34.933 1.00 80.62 488 ASP A O 1
ATOM 3782 N N . HIS A 1 489 ? 5.732 -1.710 -36.087 1.00 85.06 489 HIS A N 1
ATOM 3783 C CA . HIS A 1 489 ? 6.645 -1.494 -34.951 1.00 85.06 489 HIS A CA 1
ATOM 3784 C C . HIS A 1 489 ? 6.727 -0.013 -34.558 1.00 85.06 489 HIS A C 1
ATOM 3786 O O . HIS A 1 489 ? 6.481 0.871 -35.383 1.00 85.06 489 HIS A O 1
ATOM 3792 N N . GLU A 1 490 ? 7.089 0.262 -33.302 1.00 88.19 490 GLU A N 1
ATOM 3793 C CA . GLU A 1 490 ? 7.234 1.633 -32.804 1.00 88.19 490 GLU A CA 1
ATOM 3794 C C . GLU A 1 490 ? 8.680 1.919 -32.362 1.00 88.19 490 GLU A C 1
ATOM 3796 O O . GLU A 1 490 ? 9.334 1.083 -31.735 1.00 88.19 490 GLU A O 1
ATOM 3801 N N . LEU A 1 491 ? 9.170 3.130 -32.642 1.00 87.19 491 LEU A N 1
ATOM 3802 C CA . LEU A 1 491 ? 10.389 3.675 -32.037 1.00 87.19 491 LEU A CA 1
ATOM 3803 C C . LEU A 1 491 ? 10.007 4.792 -31.073 1.00 87.19 491 LEU A C 1
ATOM 3805 O O . LEU A 1 491 ? 9.265 5.702 -31.429 1.00 87.19 491 LEU A O 1
ATOM 3809 N N . TRP A 1 492 ? 10.529 4.721 -29.859 1.00 89.12 492 TRP A N 1
ATOM 3810 C CA . TRP A 1 492 ? 10.311 5.673 -28.786 1.00 89.12 492 TRP A CA 1
ATOM 3811 C C . TRP A 1 492 ? 11.651 6.316 -28.436 1.00 89.12 492 TRP A C 1
ATOM 3813 O O . TRP A 1 492 ? 12.599 5.627 -28.060 1.00 89.12 492 TRP A O 1
ATOM 3823 N N . ILE A 1 493 ? 11.734 7.636 -28.552 1.00 85.00 493 ILE A N 1
ATOM 3824 C CA . ILE A 1 493 ? 12.919 8.405 -28.170 1.00 85.00 493 ILE A CA 1
ATOM 3825 C C . ILE A 1 493 ? 12.582 9.203 -26.912 1.00 85.00 493 ILE A C 1
ATOM 3827 O O . ILE A 1 493 ? 11.762 10.125 -26.936 1.00 85.00 493 ILE A O 1
ATOM 3831 N N . HIS A 1 494 ? 13.209 8.816 -25.807 1.00 83.19 494 HIS A N 1
ATOM 3832 C CA . HIS A 1 494 ? 13.098 9.462 -24.505 1.00 83.19 494 HIS A CA 1
ATOM 3833 C C . HIS A 1 494 ? 14.191 10.510 -24.356 1.00 83.19 494 HIS A C 1
ATOM 3835 O O . HIS A 1 494 ? 15.360 10.215 -24.606 1.00 83.19 494 HIS A O 1
ATOM 3841 N N . ASP A 1 495 ? 13.808 11.702 -23.896 1.00 81.56 495 ASP A N 1
ATOM 3842 C CA . ASP A 1 495 ? 14.718 12.835 -23.702 1.00 81.56 495 ASP A CA 1
ATOM 3843 C C . ASP A 1 495 ? 15.496 13.177 -24.984 1.00 81.56 495 ASP A C 1
ATOM 3845 O O . ASP A 1 495 ? 16.701 12.962 -25.103 1.00 81.56 495 ASP A O 1
ATOM 3849 N N . CYS A 1 496 ? 14.764 13.679 -25.981 1.00 80.06 496 CYS A N 1
ATOM 3850 C CA . CYS A 1 496 ? 15.331 14.162 -27.245 1.00 80.06 496 CYS A CA 1
ATOM 3851 C C . CYS A 1 496 ? 15.665 15.661 -27.217 1.00 80.06 496 CYS A C 1
ATOM 3853 O O . CYS A 1 496 ? 15.742 16.301 -28.263 1.00 80.06 496 CYS A O 1
ATOM 3855 N N . SER A 1 497 ? 15.867 16.225 -26.023 1.00 79.75 497 SER A N 1
ATOM 3856 C CA . SER A 1 497 ? 16.263 17.627 -25.845 1.00 79.75 497 SER A CA 1
ATOM 3857 C C . SER A 1 497 ? 17.595 17.956 -26.535 1.00 79.75 497 SER A C 1
ATOM 3859 O O . SER A 1 497 ? 17.808 19.088 -26.961 1.00 79.75 497 SER A O 1
ATOM 3861 N N . GLY A 1 498 ? 18.462 16.952 -26.707 1.00 82.19 498 GLY A N 1
ATOM 3862 C CA . GLY A 1 498 ? 19.738 17.057 -27.416 1.00 82.19 498 GLY A CA 1
ATOM 3863 C C . GLY A 1 498 ? 19.680 16.866 -28.937 1.00 82.19 498 GLY A C 1
ATOM 3864 O O . GLY A 1 498 ? 20.743 16.877 -29.556 1.00 82.19 498 GLY A O 1
ATOM 3865 N N . LEU A 1 499 ? 18.495 16.665 -29.535 1.00 84.44 499 LEU A N 1
ATOM 3866 C CA . LEU A 1 499 ? 18.347 16.474 -30.982 1.00 84.44 499 LEU A CA 1
ATOM 3867 C C . LEU A 1 499 ? 17.940 17.764 -31.693 1.00 84.44 499 LEU A C 1
ATOM 3869 O O . LEU A 1 499 ? 16.919 18.376 -31.375 1.00 84.44 499 LEU A O 1
ATOM 3873 N N . SER A 1 500 ? 18.683 18.131 -32.731 1.00 86.88 500 SER A N 1
ATOM 3874 C CA . SER A 1 500 ? 18.288 19.183 -33.661 1.00 86.88 500 SER A CA 1
ATOM 3875 C C . SER A 1 500 ? 17.169 18.714 -34.594 1.00 86.88 500 SER A C 1
ATOM 3877 O O . SER A 1 500 ? 17.026 17.528 -34.907 1.00 86.88 500 SER A O 1
ATOM 3879 N N . ALA A 1 501 ? 16.382 19.664 -35.107 1.00 82.38 501 ALA A N 1
ATOM 3880 C CA . ALA A 1 501 ? 15.325 19.386 -36.084 1.00 82.38 501 ALA A CA 1
ATOM 3881 C C . ALA A 1 501 ? 15.849 18.639 -37.326 1.00 82.38 501 ALA A C 1
ATOM 3883 O O . ALA A 1 501 ? 15.172 17.759 -37.855 1.00 82.38 501 ALA A O 1
ATOM 3884 N N . GLY A 1 502 ? 17.086 18.932 -37.746 1.00 85.12 502 GLY A N 1
ATOM 3885 C CA . GLY A 1 502 ? 17.742 18.246 -38.857 1.00 85.12 502 GLY A CA 1
ATOM 3886 C C . GLY A 1 502 ? 17.973 16.759 -38.583 1.00 85.12 502 GLY A C 1
ATOM 3887 O O . GLY A 1 502 ? 17.661 15.928 -39.436 1.00 85.12 502 GLY A O 1
ATOM 3888 N N . VAL A 1 503 ? 18.463 16.405 -37.392 1.00 86.00 503 VAL A N 1
ATOM 3889 C CA . VAL A 1 503 ? 18.645 14.997 -37.004 1.00 86.00 503 VAL A CA 1
ATOM 3890 C C . VAL A 1 503 ? 17.298 14.301 -36.821 1.00 86.00 503 VAL A C 1
ATOM 3892 O O . VAL A 1 503 ? 17.138 13.169 -37.266 1.00 86.00 503 VAL A O 1
ATOM 3895 N N . MET A 1 504 ? 16.286 14.978 -36.276 1.00 82.25 504 MET A N 1
ATOM 3896 C CA . MET A 1 504 ? 14.932 14.416 -36.171 1.00 82.25 504 MET A CA 1
ATOM 3897 C C . MET A 1 504 ? 14.324 14.079 -37.540 1.00 82.25 504 MET A C 1
ATOM 3899 O O . MET A 1 504 ? 13.756 12.999 -37.715 1.00 82.25 504 MET A O 1
ATOM 3903 N N . ALA A 1 505 ? 14.500 14.950 -38.537 1.00 82.19 505 ALA A N 1
ATOM 3904 C CA . ALA A 1 505 ? 14.084 14.667 -39.909 1.00 82.19 505 ALA A CA 1
ATOM 3905 C C . ALA A 1 505 ? 14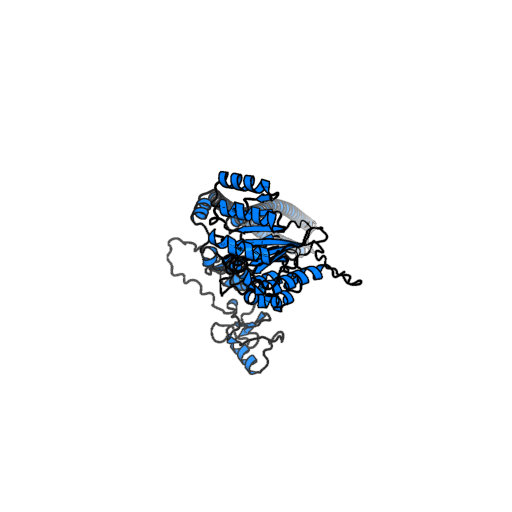.850 13.469 -40.500 1.00 82.19 505 ALA A C 1
ATOM 3907 O O . ALA A 1 505 ? 14.258 12.611 -41.159 1.00 82.19 505 ALA A O 1
ATOM 3908 N N . GLN A 1 506 ? 16.155 13.360 -40.220 1.00 84.75 506 GLN A N 1
ATOM 3909 C CA . GLN A 1 506 ? 16.951 12.197 -40.620 1.00 84.75 506 GLN A CA 1
ATOM 3910 C C . GLN A 1 506 ? 16.467 10.907 -39.952 1.00 84.75 506 GLN A C 1
ATOM 3912 O O . GLN A 1 506 ? 16.410 9.878 -40.624 1.00 84.75 506 GLN A O 1
ATOM 3917 N N . VAL A 1 507 ? 16.066 10.957 -38.677 1.00 84.06 507 VAL A N 1
ATOM 3918 C CA . VAL A 1 507 ? 15.476 9.820 -37.958 1.00 84.06 507 VAL A CA 1
ATOM 3919 C C . VAL A 1 507 ? 14.212 9.347 -38.657 1.00 84.06 507 VAL A C 1
ATOM 3921 O O . VAL A 1 507 ? 14.112 8.175 -39.015 1.00 84.06 507 VAL A O 1
ATOM 3924 N N . ALA A 1 508 ? 13.267 10.249 -38.911 1.00 81.75 508 ALA A N 1
ATOM 3925 C CA . ALA A 1 508 ? 12.008 9.895 -39.554 1.00 81.75 508 ALA A CA 1
ATOM 3926 C C . ALA A 1 508 ? 12.212 9.326 -40.969 1.00 81.75 508 ALA A C 1
ATOM 3928 O O . ALA A 1 508 ? 11.648 8.282 -41.307 1.00 81.75 508 ALA A O 1
ATOM 3929 N N . ASN A 1 509 ? 13.077 9.959 -41.767 1.00 83.75 509 ASN A N 1
ATOM 3930 C CA . ASN A 1 509 ? 13.428 9.485 -43.104 1.00 83.75 509 ASN A CA 1
ATOM 3931 C C . ASN A 1 509 ? 14.135 8.118 -43.066 1.00 83.75 509 ASN A C 1
ATOM 3933 O O . ASN A 1 509 ? 13.900 7.252 -43.910 1.00 83.75 509 ASN A O 1
ATOM 3937 N N . TYR A 1 510 ? 15.003 7.894 -42.080 1.00 83.06 510 TYR A N 1
ATOM 3938 C CA . TYR A 1 510 ? 15.677 6.616 -41.901 1.00 83.06 510 TYR A CA 1
ATOM 3939 C C . TYR A 1 510 ? 14.691 5.496 -41.575 1.00 83.06 510 TYR A C 1
ATOM 3941 O O . TYR A 1 510 ? 14.760 4.438 -42.204 1.00 83.06 510 TYR A O 1
ATOM 3949 N N . LEU A 1 511 ? 13.770 5.742 -40.637 1.00 80.12 511 LEU A N 1
ATOM 3950 C CA . LEU A 1 511 ? 12.737 4.782 -40.253 1.00 80.12 511 LEU A CA 1
ATOM 3951 C C . LEU A 1 511 ? 11.888 4.371 -41.449 1.00 80.12 511 LEU A C 1
ATOM 3953 O O . LEU A 1 511 ? 11.704 3.175 -41.664 1.00 80.12 511 LEU A O 1
ATOM 3957 N N . TYR A 1 512 ? 11.462 5.342 -42.258 1.00 79.50 512 TYR A N 1
ATOM 3958 C CA . TYR A 1 512 ? 10.682 5.086 -43.463 1.00 79.50 512 TYR A CA 1
ATOM 3959 C C . TYR A 1 512 ? 11.422 4.212 -44.480 1.00 79.50 512 TYR A C 1
ATOM 3961 O O . TYR A 1 512 ? 10.865 3.250 -45.001 1.00 79.50 512 TYR A O 1
ATOM 3969 N N . ASN A 1 513 ? 12.687 4.532 -44.759 1.00 80.44 513 ASN A N 1
ATOM 3970 C CA . ASN A 1 513 ? 13.422 3.870 -45.837 1.00 80.44 513 ASN A CA 1
ATOM 3971 C C . ASN A 1 513 ? 14.029 2.519 -45.436 1.00 80.44 513 ASN A C 1
ATOM 3973 O O . ASN A 1 513 ? 14.303 1.699 -46.309 1.00 80.44 513 ASN A O 1
ATOM 3977 N N . ASN A 1 514 ? 14.306 2.297 -44.147 1.00 75.62 514 ASN A N 1
ATOM 3978 C CA . ASN A 1 514 ? 15.169 1.190 -43.710 1.00 75.62 514 ASN A CA 1
ATOM 3979 C C . ASN A 1 514 ? 14.523 0.253 -42.689 1.00 75.62 514 ASN A C 1
ATOM 3981 O O . ASN A 1 514 ? 15.144 -0.746 -42.316 1.00 75.62 514 ASN A O 1
ATOM 3985 N N . THR A 1 515 ? 13.319 0.560 -42.202 1.00 76.25 515 THR A N 1
ATOM 3986 C CA . THR A 1 515 ? 12.691 -0.208 -41.122 1.00 76.25 515 THR A CA 1
ATOM 3987 C C . THR A 1 515 ? 11.204 -0.437 -41.370 1.00 76.25 515 THR A C 1
ATOM 3989 O O . THR A 1 515 ? 10.567 0.271 -42.142 1.00 76.25 515 THR A O 1
ATOM 3992 N N . SER A 1 516 ? 10.630 -1.410 -40.665 1.00 72.19 516 SER A N 1
ATOM 3993 C CA . SER A 1 516 ? 9.183 -1.611 -40.563 1.00 72.19 516 SER A CA 1
ATOM 3994 C C . SER A 1 516 ? 8.581 -0.847 -39.373 1.00 72.19 516 SER A C 1
ATOM 3996 O O . SER A 1 516 ? 7.695 -1.355 -38.697 1.00 72.19 516 SER A O 1
ATOM 3998 N N . ILE A 1 517 ? 9.108 0.328 -39.025 1.00 78.88 517 ILE A N 1
ATOM 3999 C CA . ILE A 1 517 ? 8.572 1.141 -37.926 1.00 78.88 517 ILE A CA 1
ATOM 4000 C C . ILE A 1 517 ? 7.541 2.109 -38.503 1.00 78.88 517 ILE A C 1
ATOM 4002 O O . ILE A 1 517 ? 7.886 3.013 -39.260 1.00 78.88 517 ILE A O 1
ATOM 4006 N N . GLY A 1 518 ? 6.269 1.910 -38.154 1.00 78.94 518 GLY A N 1
ATOM 4007 C CA . GLY A 1 518 ? 5.160 2.748 -38.625 1.00 78.94 518 GLY A CA 1
ATOM 4008 C C . GLY A 1 518 ? 4.913 3.989 -37.762 1.00 78.94 518 GLY A C 1
ATOM 4009 O O . GLY A 1 518 ? 4.320 4.966 -38.229 1.00 78.94 518 GLY A O 1
ATOM 4010 N N . THR A 1 519 ? 5.387 3.962 -36.512 1.00 84.81 519 THR A N 1
ATOM 4011 C CA . THR A 1 519 ? 5.123 5.011 -35.521 1.00 84.81 519 THR A CA 1
ATOM 4012 C C . THR A 1 519 ? 6.406 5.436 -34.814 1.00 84.81 519 THR A C 1
ATOM 4014 O O . THR A 1 519 ? 7.116 4.609 -34.240 1.00 84.81 519 THR A O 1
ATOM 4017 N N . LEU A 1 520 ? 6.677 6.740 -34.806 1.00 85.81 520 LEU A N 1
ATOM 4018 C CA . LEU A 1 520 ? 7.753 7.363 -34.040 1.00 85.81 520 LEU A CA 1
ATOM 4019 C C . LEU A 1 520 ? 7.142 8.191 -32.903 1.00 85.81 520 LEU A C 1
ATOM 4021 O O . LEU A 1 520 ? 6.349 9.103 -33.130 1.00 85.81 520 LEU A O 1
ATOM 4025 N N . ARG A 1 521 ? 7.502 7.881 -31.659 1.00 87.44 521 ARG A N 1
ATOM 4026 C CA . ARG A 1 521 ? 7.086 8.639 -30.474 1.00 87.44 521 ARG A CA 1
ATOM 4027 C C . ARG A 1 521 ? 8.282 9.330 -29.858 1.00 87.44 521 ARG A C 1
ATOM 4029 O O . ARG A 1 521 ? 9.335 8.720 -29.685 1.00 87.44 521 ARG A O 1
ATOM 4036 N N . MET A 1 522 ? 8.118 10.597 -29.513 1.00 83.81 522 MET A N 1
ATOM 4037 C CA . MET A 1 522 ? 9.201 11.405 -28.970 1.00 83.81 522 MET A CA 1
ATOM 4038 C C . MET A 1 522 ? 8.717 12.149 -27.733 1.00 83.81 522 MET A C 1
ATOM 4040 O O . MET A 1 522 ? 7.644 12.755 -27.746 1.00 83.81 522 MET A O 1
ATOM 4044 N N . ASN A 1 523 ? 9.513 12.103 -26.665 1.00 81.56 523 ASN A N 1
ATOM 4045 C CA . ASN A 1 523 ? 9.328 12.981 -25.518 1.00 81.56 523 ASN A CA 1
ATOM 4046 C C . ASN A 1 523 ? 10.339 14.121 -25.597 1.00 81.56 523 ASN A C 1
ATOM 4048 O O . ASN A 1 523 ? 11.537 13.906 -25.384 1.00 81.56 523 ASN A O 1
ATOM 4052 N N . ASN A 1 524 ? 9.848 15.316 -25.922 1.00 73.44 524 ASN A N 1
ATOM 4053 C CA . ASN A 1 524 ? 10.641 16.533 -25.914 1.00 73.44 524 ASN A CA 1
ATOM 4054 C C . ASN A 1 524 ? 9.977 17.574 -25.015 1.00 73.44 524 ASN A C 1
ATOM 4056 O O . ASN A 1 524 ? 9.040 18.251 -25.426 1.00 73.44 524 ASN A O 1
ATOM 4060 N N . HIS A 1 525 ? 10.473 17.707 -23.787 1.00 68.25 525 HIS A N 1
ATOM 4061 C CA . HIS A 1 525 ? 9.998 18.737 -22.864 1.00 68.25 525 HIS A CA 1
ATOM 4062 C C . HIS A 1 525 ? 10.502 20.146 -23.228 1.00 68.25 525 HIS A C 1
ATOM 4064 O O . HIS A 1 525 ? 10.010 21.121 -22.672 1.00 68.25 525 HIS A O 1
ATOM 4070 N N . SER A 1 526 ? 11.468 20.259 -24.149 1.00 67.75 526 SER A N 1
ATOM 4071 C CA . SER A 1 526 ? 12.129 21.521 -24.515 1.00 67.75 526 SER A CA 1
ATOM 4072 C C . SER A 1 526 ? 11.751 22.079 -25.889 1.00 67.75 526 SER A C 1
ATOM 4074 O O . SER A 1 526 ? 12.143 23.198 -26.201 1.00 67.75 526 SER A O 1
ATOM 4076 N N . MET A 1 527 ? 11.019 21.330 -26.718 1.00 76.81 527 MET A N 1
ATOM 4077 C CA . MET A 1 527 ? 10.706 21.758 -28.084 1.00 76.81 527 MET A CA 1
ATOM 4078 C C . MET A 1 527 ? 9.409 22.557 -28.133 1.00 76.81 527 MET A C 1
ATOM 4080 O O . MET A 1 527 ? 8.366 22.075 -27.684 1.00 76.81 527 MET A O 1
ATOM 4084 N N . GLU A 1 528 ? 9.474 23.754 -28.713 1.00 83.44 528 GLU A N 1
ATOM 4085 C CA . GLU A 1 528 ? 8.307 24.615 -28.889 1.00 83.44 528 GLU A CA 1
ATOM 4086 C C . GLU A 1 528 ? 7.259 23.945 -29.792 1.00 83.44 528 GLU A C 1
ATOM 4088 O O . GLU A 1 528 ? 7.588 23.213 -30.728 1.00 83.44 528 GLU A O 1
ATOM 4093 N N . GLU A 1 529 ? 5.978 24.220 -29.544 1.00 84.50 529 GLU A N 1
ATOM 4094 C CA . GLU A 1 529 ? 4.851 23.641 -30.292 1.00 84.50 529 GLU A CA 1
ATOM 4095 C C . GLU A 1 529 ? 4.967 23.885 -31.810 1.00 84.50 529 GLU A C 1
ATOM 4097 O O . GLU A 1 529 ? 4.678 23.003 -32.618 1.00 84.50 529 GLU A O 1
ATOM 4102 N N . ALA A 1 530 ? 5.495 25.044 -32.219 1.00 82.50 530 ALA A N 1
ATOM 4103 C CA . ALA A 1 530 ? 5.753 25.358 -33.625 1.00 82.50 530 ALA A CA 1
ATOM 4104 C C . ALA A 1 530 ? 6.776 24.404 -34.273 1.00 82.50 530 ALA A C 1
ATOM 4106 O O . ALA A 1 530 ? 6.571 23.950 -35.398 1.00 82.50 530 ALA A O 1
ATOM 4107 N N . GLN A 1 531 ? 7.841 24.046 -33.549 1.00 79.38 531 GLN A N 1
ATOM 4108 C CA . GLN A 1 531 ? 8.851 23.090 -34.013 1.00 79.38 531 GLN A CA 1
ATOM 4109 C C . GLN A 1 531 ? 8.283 21.664 -34.060 1.00 79.38 531 GLN A C 1
ATOM 4111 O O . GLN A 1 531 ? 8.581 20.911 -34.985 1.00 79.38 531 GLN A O 1
ATOM 4116 N N . GLN A 1 532 ? 7.407 21.300 -33.115 1.00 84.50 532 GLN A N 1
ATOM 4117 C CA . GLN A 1 532 ? 6.673 20.026 -33.154 1.00 84.50 532 GLN A CA 1
ATOM 4118 C C . GLN A 1 532 ? 5.799 19.926 -34.404 1.00 84.50 532 GLN A C 1
ATOM 4120 O O . GLN A 1 532 ? 5.823 18.905 -35.093 1.00 84.50 532 GLN A O 1
ATOM 4125 N N . HIS A 1 533 ? 5.080 20.996 -34.747 1.00 85.00 533 HIS A N 1
ATOM 4126 C CA . HIS A 1 533 ? 4.293 21.050 -35.975 1.00 85.00 533 HIS A CA 1
ATOM 4127 C C . HIS A 1 533 ? 5.153 20.977 -37.236 1.00 85.00 533 HIS A C 1
ATOM 4129 O O . HIS A 1 533 ? 4.780 20.272 -38.173 1.00 85.00 533 HIS A O 1
ATOM 4135 N N . GLU A 1 534 ? 6.302 21.654 -37.266 1.00 83.88 534 GLU A N 1
ATOM 4136 C CA . GLU A 1 534 ? 7.220 21.600 -38.404 1.00 83.88 534 GLU A CA 1
ATOM 4137 C C . GLU A 1 534 ? 7.763 20.181 -38.625 1.00 83.88 534 GLU A C 1
ATOM 4139 O O . GLU A 1 534 ? 7.678 19.650 -39.735 1.00 83.88 534 GLU A O 1
ATOM 4144 N N . VAL A 1 535 ? 8.243 19.525 -37.564 1.00 79.94 535 VAL A N 1
ATOM 4145 C CA . VAL A 1 535 ? 8.738 18.145 -37.643 1.00 79.94 535 VAL A CA 1
ATOM 4146 C C . VAL A 1 535 ? 7.603 17.186 -38.013 1.00 79.94 535 VAL A C 1
ATOM 4148 O O . VAL A 1 535 ? 7.784 16.350 -38.897 1.00 79.94 535 VAL A O 1
ATOM 4151 N N . ALA A 1 536 ? 6.406 17.324 -37.428 1.00 84.50 536 ALA A N 1
ATOM 4152 C CA . ALA A 1 536 ? 5.240 16.521 -37.814 1.00 84.50 536 ALA A CA 1
ATOM 4153 C C . ALA A 1 536 ? 4.893 16.685 -39.304 1.00 84.50 536 ALA A C 1
ATOM 4155 O O . ALA A 1 536 ? 4.633 15.696 -39.993 1.00 84.50 536 ALA A O 1
ATOM 4156 N N . ALA A 1 537 ? 4.912 17.921 -39.812 1.00 83.31 537 ALA A N 1
ATOM 4157 C CA . ALA A 1 537 ? 4.608 18.226 -41.204 1.00 83.31 537 ALA A CA 1
ATOM 4158 C C . ALA A 1 537 ? 5.640 17.609 -42.154 1.00 83.31 537 ALA A C 1
ATOM 4160 O O . ALA A 1 537 ? 5.252 16.968 -43.133 1.00 83.31 537 ALA A O 1
ATOM 4161 N N . GLN A 1 538 ? 6.933 17.722 -41.840 1.00 79.94 538 GLN A N 1
ATOM 4162 C CA . GLN A 1 538 ? 7.993 17.056 -42.603 1.00 79.94 538 GLN A CA 1
ATOM 4163 C C . GLN A 1 538 ? 7.793 15.535 -42.600 1.00 79.94 538 GLN A C 1
ATOM 4165 O O . GLN A 1 538 ? 7.868 14.896 -43.646 1.00 79.94 538 GLN A O 1
ATOM 4170 N N . CYS A 1 539 ? 7.424 14.964 -41.453 1.00 77.62 539 CYS A N 1
ATOM 4171 C CA . CYS A 1 539 ? 7.314 13.519 -41.301 1.00 77.62 539 CYS A CA 1
ATOM 4172 C C . CYS A 1 539 ? 6.074 12.890 -41.932 1.00 77.62 539 CYS A C 1
ATOM 4174 O O . CYS A 1 539 ? 6.118 11.736 -42.364 1.00 77.62 539 CYS A O 1
ATOM 4176 N N . SER A 1 540 ? 5.001 13.668 -42.084 1.00 77.75 540 SER A N 1
ATOM 4177 C CA . SER A 1 540 ? 3.799 13.247 -42.808 1.00 77.75 540 SER A CA 1
ATOM 4178 C C . SER A 1 540 ? 4.075 12.861 -44.271 1.00 77.75 540 SER A C 1
ATOM 4180 O O . SER A 1 540 ? 3.359 12.031 -44.831 1.00 77.75 540 SER A O 1
ATOM 4182 N N . GLN A 1 541 ? 5.156 13.383 -44.867 1.00 82.62 541 GLN A N 1
ATOM 4183 C CA . GLN A 1 541 ? 5.581 13.057 -46.233 1.00 82.62 541 GLN A CA 1
ATOM 4184 C C . GLN A 1 541 ? 6.081 11.612 -46.380 1.00 82.62 541 GLN A C 1
ATOM 4186 O O . GLN A 1 541 ? 6.115 11.086 -47.490 1.00 82.62 541 GLN A O 1
ATOM 4191 N N . TRP A 1 542 ? 6.434 10.957 -45.271 1.00 78.56 542 TRP A N 1
ATOM 4192 C CA . TRP A 1 542 ? 6.998 9.607 -45.250 1.00 78.56 542 TRP A CA 1
ATOM 4193 C C . TRP A 1 542 ? 6.028 8.560 -44.697 1.00 78.56 542 TRP A C 1
ATOM 4195 O O . TRP A 1 542 ? 6.452 7.487 -44.299 1.00 78.56 542 TRP A O 1
ATOM 4205 N N . HIS A 1 543 ? 4.723 8.839 -44.616 1.00 80.06 543 HIS A N 1
ATOM 4206 C CA . HIS A 1 543 ? 3.734 7.899 -44.055 1.00 80.06 543 HIS A CA 1
ATOM 4207 C C . HIS A 1 543 ? 4.057 7.376 -42.635 1.00 80.06 543 HIS A C 1
ATOM 4209 O O . HIS A 1 543 ? 3.473 6.378 -42.203 1.00 80.06 543 HIS A O 1
ATOM 4215 N N . THR A 1 544 ? 4.954 8.046 -41.908 1.00 78.38 544 THR A N 1
ATOM 4216 C CA . THR A 1 544 ? 5.317 7.740 -40.523 1.00 78.38 544 THR A CA 1
ATOM 4217 C C . THR A 1 544 ? 4.486 8.625 -39.612 1.00 78.38 544 THR A C 1
ATOM 4219 O O . THR A 1 544 ? 4.492 9.850 -39.749 1.00 78.38 544 THR A O 1
ATOM 4222 N N . THR A 1 545 ? 3.775 8.020 -38.663 1.00 82.69 545 THR A N 1
ATOM 4223 C CA . THR A 1 545 ? 3.007 8.801 -37.686 1.00 82.69 545 THR A CA 1
ATOM 4224 C C . THR A 1 545 ? 3.936 9.247 -36.566 1.00 82.69 545 THR A C 1
ATOM 4226 O O . THR A 1 545 ? 4.584 8.409 -35.937 1.00 82.69 545 THR A O 1
ATOM 4229 N N . ILE A 1 546 ? 4.002 10.558 -36.314 1.00 82.69 546 ILE A N 1
ATOM 4230 C CA . ILE A 1 546 ? 4.773 11.118 -35.201 1.00 82.69 546 ILE A CA 1
ATOM 4231 C C . ILE A 1 546 ? 3.850 11.583 -34.086 1.00 82.69 546 ILE A C 1
ATOM 4233 O O . ILE A 1 546 ? 2.897 12.323 -34.326 1.00 82.69 546 ILE A O 1
ATOM 4237 N N . HIS A 1 547 ? 4.176 11.186 -32.857 1.00 84.31 547 HIS A N 1
ATOM 4238 C CA . HIS A 1 547 ? 3.510 11.675 -31.655 1.00 84.31 547 HIS A CA 1
ATOM 4239 C C . HIS A 1 547 ? 4.503 12.361 -30.713 1.00 84.31 547 HIS A C 1
ATOM 4241 O O . HIS A 1 547 ? 5.419 11.724 -30.187 1.00 84.31 547 HIS A O 1
ATOM 4247 N N . PHE A 1 548 ? 4.268 13.651 -30.462 1.00 78.12 548 PHE A N 1
ATOM 4248 C CA . PHE A 1 548 ? 4.951 14.454 -29.445 1.00 78.12 548 PHE A CA 1
ATOM 4249 C C . PHE A 1 548 ? 4.184 14.359 -28.127 1.00 78.12 548 PHE A C 1
ATOM 4251 O O . PHE A 1 548 ? 3.424 15.240 -27.742 1.00 78.12 548 PHE A O 1
ATOM 4258 N N . SER A 1 549 ? 4.260 13.192 -27.506 1.00 69.50 549 SER A N 1
ATOM 4259 C CA . SER A 1 549 ? 3.822 12.928 -26.134 1.00 69.50 549 SER A CA 1
ATOM 4260 C C . SER A 1 549 ? 4.051 11.452 -25.868 1.00 69.50 549 SER A C 1
ATOM 4262 O O . SER A 1 549 ? 3.544 10.578 -26.577 1.00 69.50 549 SER A O 1
ATOM 4264 N N . ILE A 1 550 ? 4.842 11.169 -24.841 1.00 56.94 550 ILE A N 1
ATOM 4265 C CA . ILE A 1 550 ? 4.965 9.815 -24.326 1.00 56.94 550 ILE A CA 1
ATOM 4266 C C . ILE A 1 550 ? 3.927 9.673 -23.209 1.00 56.94 550 ILE A C 1
ATOM 4268 O O . ILE A 1 550 ? 3.899 10.522 -22.314 1.00 56.94 550 ILE A O 1
ATOM 4272 N N . PRO A 1 551 ? 3.048 8.654 -23.250 1.00 53.06 551 PRO A N 1
ATOM 4273 C CA . PRO A 1 551 ? 2.216 8.322 -22.103 1.00 53.06 551 PRO A CA 1
ATOM 4274 C C . PRO A 1 551 ? 3.111 8.172 -20.871 1.00 53.06 551 PRO A C 1
ATOM 4276 O O . PRO A 1 551 ? 4.147 7.514 -20.953 1.00 53.06 551 PRO A O 1
ATOM 4279 N N . SER A 1 552 ? 2.737 8.780 -19.745 1.00 54.25 552 SER A N 1
ATOM 4280 C CA . SER A 1 552 ? 3.409 8.527 -18.467 1.00 54.25 552 SER A CA 1
ATOM 4281 C C . SER A 1 552 ? 3.461 7.013 -18.237 1.00 54.25 552 SER A C 1
ATOM 4283 O O . SER A 1 552 ? 2.396 6.389 -18.246 1.00 54.25 552 SER A O 1
ATOM 4285 N N . PHE A 1 553 ? 4.669 6.445 -18.106 1.00 53.53 553 PHE A N 1
ATOM 4286 C CA . PHE A 1 553 ? 4.865 5.000 -17.950 1.00 53.53 553 PHE A CA 1
ATOM 4287 C C . PHE A 1 553 ? 4.047 4.444 -16.800 1.00 53.53 553 PHE A C 1
ATOM 4289 O O . PHE A 1 553 ? 4.200 4.904 -15.648 1.00 53.53 553 PHE A O 1
#

InterPro domains:
  IPR001841 Zinc finger, RING-type [PF14634] (7-50)
  IPR001841 Zinc finger, RING-type [PS50089] (7-50)
  IPR001841 Zinc finger, RING-type [SM00184] (7-49)
  IPR013083 Zinc finger, RING/FYVE/PHD-type [G3DSA:3.30.40.10] (1-69)
  IPR017907 Zinc finger, RING-type, conserved site [PS00518] (26-35)
  IPR050143 Tripartite motif-containing [PTHR24103] (5-210)

Secondary structure (DSSP, 8-state):
-----B-TTT-PBP-SSSS-EEE-TTS-EEEHHHHHHHHHTT--B-TTT-PBPPS-GGGSPB-GGGSTT-----------S-----TTB-TTT--BEEEEETTTTEEEEHHHHHHTSTTS-EEEHHHHHTTTS-HHHHHHHHHSHHHHHHHHHHHHHHHHHHHHHHHHHHHHHHHHHHHHHHHHHHHHHHHHHHHHHTGGG--HHHHHHHHHHHHHHHHHHHHHHHHHHHHHHHHHHHHHHHHHHHHHHHHHHHHHHHHHS-TTSSS--SEEEEEHHHHHHHHHHH-PPPPSSS--EEEEEE-SSS--TTHHHHHHHHHHTT-EEEEEEHHHHH-TT-TT--HHHHHHHHHHTTGGGGEEEEEE---HHHHTTT-S--SEEEEEESSTTHHHHHHHHHHHHHHGGG-PPPTT------------S-PPEEEEEEE-TT--GGG--S-----TTEEEEEEEES--GGGHHHHHHHHHHHH-----S---EEEEEE--TT--HHHHHHHHHHHHHH--EEEEEE--SSS-HHHHHHHHHHHHTTT-EEEE-PPP-

Sequence (553 aa):
MNVQALCNVCENTFNSTTHKPLVLQCGHTYCLACLKDIETSGKKLCPSCREEWRGNSNKLPICYMLIPGANMAPKAAGDATGNKVDYNMCLLHSCTIEHWCCHCQVATCKKCISEMHYAHGQVAFENVVGQEIDIEQIKQSLNGNLGNKFKEGLKNSISLCNEGLALMESMKEIETKLLSWKKHLLAQEKNLSACMEDLENTSEAALKAKFDAFLKTMSWCDVVKEILLSEFQLPALKVDDFGGGLQSLNEDLEAEKRHLLPKELPALAKNVSINGERMSKKILQVRPIIPVGDKATVTVVSSVEDPITSLQDLLLYLMNGRTVIHLRLLDSFFNGNSSSADDFIRLQLFLHKKFGAHLASFYGHLVYSTWAKIDVGLPQLGLHLQSGADVADVNKILNDNFDVKNVKPAPGEHSSSNGASALMTGEPFIADIAINKSINENDIVARLELKTNRLYRLHLVKLEDGDWDRCSGVVRRLLSCTLNGKLDHELWIHDCSGLSAGVMAQVANYLYNNTSIGTLRMNNHSMEEAQQHEVAAQCSQWHTTIHFSIPSF

pLDDT: mean 79.99, std 13.62, range [32.0, 97.44]